Protein AF-A0A6A5W7H4-F1 (afdb_monomer)

InterPro domains:
  IPR000109 Proton-dependent oligopeptide transporter family [PF00854] (123-504)
  IPR036259 MFS transporter superfamily [G3DSA:1.20.1250.20] (33-537)
  IPR036259 MFS transporter superfamily [SSF103473] (47-534)

pLDDT: mean 78.9, std 21.98, range [23.23, 98.31]

Mean predicted aligned error: 12.77 Å

Nearest PDB structures (foldseek):
  8jzu-assembly1_A  TM=8.608E-01  e=5.566E-19  Homo sapiens
  8wx5-assembly1_A  TM=8.059E-01  e=8.163E-18  Homo sapiens
  8qsk-assembly1_C  TM=7.275E-01  e=1.217E-15  Homo sapiens
  8qsn-assembly1_A  TM=7.134E-01  e=2.979E-15  Homo sapiens
  8wx4-assembly1_A  TM=7.125E-01  e=1.010E-14  Homo sapiens

Radius of gyration: 32.75 Å; Cα contacts (8 Å, |Δi|>4): 826; chains: 1; bounding box: 126×79×105 Å

Secondary structure (DSSP, 8-state):
------------------------SSPPPPPHHHHTTPEEEPPPPPHHHHHHHHHHHHHHHHHHHHHTTHHHHHHSBTT-TTS--BB---HHHHHHHHHHHHHHHHHHHHHHHHHIIIII-HHHHHHHHHHHHHHHHHHHHHHTSTTT--HHHHHHHHHHHHHHHHHHHHHHHHHHHHHHHHT----S--EEE-TTS-EEEE-HHHHHHHHHHHHHHHHHHHHTHHHHHHHHHHHH-HHHHHHHHHHHHHHHHHHHHHGGGTS--PPPPPPHHHHHHHHHHHHHHTTT-GGGGSHHHHHHHH----SS-HHHHHHHHHHHHHGGGGGGHHHHHHHHHGGGTHHHHHHHTEE-TTS-GGGTTHHHHHHHHHHHHHIIIIIHHHHHHTT----HHHHHHHHHHHHHHHHHHHHHHHHHHHHSTTTTTSTT--TTS--PPEEEEGGGGHHHHHHHHHHIIIIIHHHHHHHHHTS-GGGHHHHHHHHHHHHHHHHHHHHHHGGG-STTTHHHHHHHHHHHHHHHHHHHHHHHTTGGG------HHHHHHHHHHHHHHHS-----------------------------------------------

Organism: NCBI:txid1392246

Foldseek 3Di:
DDDDDDDDDDDDDDDDDDDDPDPDPDDDFDDPVRQPPFAADADDDDPLLVLLLLLLLLLLLLVLLQLLCQQQQCACPCPDPQAAYFQNNHQLVSLLVSLVLLLLLLQLLLVLLCCQQPPQNLLRSLLVLLVLLLVLLVLQLVCQDPVNSDNVSNVVSNVSSSNSNSNSNSNNVNRSLVQSLLQDPDPGWDWDQDPVRGTHIYDSVVNSVVSNVSSVVSSLVSSCSSQVLLLCCVPPRNNSSSVSSSVSSVSSSCSSVVCVVVGRGDHRDNALSVVLVVLQVQCVVVPVDSQCSAQVNCCVPPVDGDPDHNLSSVQSVQLVVLCPLLLLCLLVLLLLSCLSGLQLVLLSLEDAVSGRSSSLSSLLSVLLVVVVCCCVPPVVVVCVVVVNDCDLLNLQLVLLLLSLVLLVQVLVSLQVQLVADDQRQDQLDRPPNDNHHGHHHSCSSNSSSNSSSSSCSRRVVSSLVSSCLSHDPSCNSVSSSSSSVSSSSSSVVSSVCSVQSDTPNSSVVSVVSSVSSNVSSVVSCVPCVVVRVDPDRPPVVVCVVVVVVVVVVVDPPDDDDDDDDDDDDDDDDDDDDDDDDDDDDDDDDDDDDDDDDDDDDD

Solvent-accessible surface area (backbone atoms only — not comparable to full-atom values): 32611 Å² total; per-residue (Å²): 135,88,86,84,89,90,86,89,82,88,83,90,83,81,93,73,81,82,73,79,77,73,82,69,95,60,82,75,72,67,51,76,82,72,54,61,92,43,53,73,40,68,59,90,78,59,70,66,42,57,54,48,36,50,30,42,17,23,42,31,18,18,53,35,15,51,57,44,50,41,46,40,39,28,22,29,35,66,85,48,94,75,53,71,29,46,56,43,58,32,61,37,50,24,41,30,53,52,23,51,46,47,28,48,32,34,48,32,20,58,56,38,45,51,45,14,36,76,74,60,23,52,68,54,40,33,52,53,13,40,50,36,24,40,52,10,36,49,36,37,33,55,21,40,27,94,91,39,57,45,57,70,52,27,49,54,26,41,55,53,14,51,54,26,32,26,48,7,51,9,20,35,68,49,34,50,67,60,51,47,53,53,53,64,77,75,83,71,53,43,82,43,69,47,101,84,69,49,67,29,32,32,34,60,69,59,30,50,52,49,51,52,52,51,39,53,52,40,26,57,60,16,39,54,33,26,58,56,19,33,53,30,28,74,75,72,31,59,31,59,15,34,43,57,17,37,51,29,31,45,51,23,38,50,57,55,60,73,38,58,84,72,55,60,78,74,77,60,58,87,60,56,60,69,58,49,52,53,38,51,52,48,4,55,77,57,79,67,34,56,72,55,44,22,38,69,48,28,38,74,78,64,72,37,89,61,99,60,58,55,65,60,42,54,48,49,49,43,26,57,57,38,44,57,71,52,64,66,43,28,57,51,33,34,57,56,52,34,51,73,28,61,50,28,54,58,27,58,36,22,41,46,91,90,48,56,39,57,37,55,54,55,45,23,59,55,35,39,67,55,47,51,57,44,42,63,70,46,50,49,54,53,35,50,77,67,73,48,81,84,42,63,65,60,34,27,34,52,9,32,45,28,39,15,51,16,28,43,47,49,19,51,52,45,49,50,44,39,72,30,50,84,27,29,64,35,53,47,67,30,93,84,84,48,59,44,48,12,83,41,63,41,70,75,53,54,62,33,30,42,26,39,24,50,10,42,60,31,19,55,55,35,51,50,52,52,34,55,70,56,22,50,86,82,37,44,69,52,52,51,46,53,54,29,46,38,47,19,51,4,25,49,54,39,35,70,47,25,90,55,49,42,84,73,37,45,40,59,49,24,47,51,48,16,50,49,29,43,50,49,25,53,52,47,43,73,73,42,58,68,57,74,74,61,85,62,70,79,55,66,74,73,46,46,63,53,52,50,52,50,51,62,74,66,51,76,94,72,86,88,76,80,90,74,88,90,80,90,82,83,89,80,86,88,88,89,84,87,83,85,89,80,89,80,86,86,80,86,82,82,86,84,83,89,81,88,86,82,94,84,89,132

Structure (mmCIF, N/CA/C/O backbone):
data_AF-A0A6A5W7H4-F1
#
_entry.id   AF-A0A6A5W7H4-F1
#
loop_
_atom_site.group_PDB
_atom_site.id
_atom_site.type_symbol
_atom_site.label_atom_id
_atom_site.label_alt_id
_atom_site.label_comp_id
_atom_site.label_asym_id
_atom_site.label_entity_id
_atom_site.label_seq_id
_atom_site.pdbx_PDB_ins_code
_atom_site.Cartn_x
_atom_site.Cartn_y
_atom_site.Cartn_z
_atom_site.occupancy
_atom_site.B_iso_or_equiv
_atom_site.auth_seq_id
_atom_site.auth_comp_id
_atom_site.auth_asym_id
_atom_site.auth_atom_id
_atom_site.pdbx_PDB_model_num
ATOM 1 N N . MET A 1 1 ? -88.338 -2.364 6.340 1.00 30.53 1 MET A N 1
ATOM 2 C CA . MET A 1 1 ? -89.318 -3.368 6.800 1.00 30.53 1 MET A CA 1
ATOM 3 C C . MET A 1 1 ? -88.877 -3.786 8.193 1.00 30.53 1 MET A C 1
ATOM 5 O O . MET A 1 1 ? -87.716 -4.135 8.331 1.00 30.53 1 MET A O 1
ATOM 9 N N . ALA A 1 2 ? -89.784 -3.672 9.164 1.00 28.08 2 ALA A N 1
ATOM 10 C CA . ALA A 1 2 ? -89.660 -4.022 10.585 1.00 28.08 2 ALA A CA 1
ATOM 11 C C . ALA A 1 2 ? -88.787 -3.120 11.492 1.00 28.08 2 ALA A C 1
ATOM 13 O O . ALA A 1 2 ? -87.562 -3.128 11.476 1.00 28.08 2 ALA A O 1
ATOM 14 N N . THR A 1 3 ? -89.536 -2.347 12.274 1.00 23.23 3 THR A N 1
ATOM 15 C CA . THR A 1 3 ? -89.284 -1.565 13.491 1.00 23.23 3 THR A CA 1
ATOM 16 C C . THR A 1 3 ? -89.045 -2.423 14.747 1.00 23.23 3 THR A C 1
ATOM 18 O O . THR A 1 3 ? -89.272 -3.630 14.704 1.00 23.23 3 THR A O 1
ATOM 21 N N . VAL A 1 4 ? -88.773 -1.717 15.865 1.00 27.94 4 VAL A N 1
ATOM 22 C CA . VAL A 1 4 ? -89.028 -2.020 17.304 1.00 27.94 4 VAL A CA 1
ATOM 23 C C . VAL A 1 4 ? -87.719 -2.181 18.103 1.00 27.94 4 VAL A C 1
ATOM 25 O O . VAL A 1 4 ? -86.987 -3.140 17.896 1.00 27.94 4 VAL A O 1
ATOM 28 N N . HIS A 1 5 ? -87.225 -1.118 18.760 1.00 24.22 5 HIS A N 1
ATOM 29 C CA . HIS A 1 5 ? -87.525 -0.637 20.133 1.00 24.22 5 HIS A CA 1
ATOM 30 C C . HIS A 1 5 ? -87.221 -1.661 21.239 1.00 24.22 5 HIS A C 1
ATOM 32 O O . HIS A 1 5 ? -87.917 -2.659 21.342 1.00 24.22 5 HIS A O 1
ATOM 38 N N . ASP A 1 6 ? -86.227 -1.369 22.086 1.00 27.30 6 ASP A N 1
ATOM 39 C CA . ASP A 1 6 ? -86.472 -1.185 23.523 1.00 27.30 6 ASP A CA 1
ATOM 40 C C . ASP A 1 6 ? -85.278 -0.539 24.239 1.00 27.30 6 ASP A C 1
ATOM 42 O O . ASP A 1 6 ? -84.127 -0.596 23.803 1.00 27.30 6 ASP A O 1
ATOM 46 N N . GLU A 1 7 ? -85.624 0.160 25.310 1.00 24.39 7 GLU A N 1
ATOM 47 C CA . GLU A 1 7 ? -84.898 1.230 25.976 1.00 24.39 7 GLU A CA 1
ATOM 48 C C . GLU A 1 7 ? -84.670 0.854 27.462 1.00 24.39 7 GLU A C 1
ATOM 50 O O . GLU A 1 7 ? -85.431 0.077 28.034 1.00 24.39 7 GLU A O 1
ATOM 55 N N . TYR A 1 8 ? -83.669 1.496 28.080 1.00 24.88 8 TYR A N 1
ATOM 56 C CA . TYR A 1 8 ? -83.492 1.792 29.519 1.00 24.88 8 TYR A CA 1
ATOM 57 C C . TYR A 1 8 ? -82.571 0.988 30.469 1.00 24.88 8 TYR A C 1
ATOM 59 O O . TYR A 1 8 ? -82.620 -0.230 30.595 1.00 24.88 8 TYR A O 1
ATOM 67 N N . SER A 1 9 ? -81.865 1.819 31.271 1.00 25.47 9 SER A N 1
ATOM 68 C CA . SER A 1 9 ? -81.121 1.617 32.537 1.00 25.47 9 SER A CA 1
ATOM 69 C C . SER A 1 9 ? -79.620 1.307 32.390 1.00 25.47 9 SER A C 1
ATOM 71 O O . SER A 1 9 ? -79.247 0.163 32.185 1.00 25.47 9 SER A O 1
ATOM 73 N N . GLY A 1 10 ? -78.700 2.289 32.391 1.00 23.64 10 GLY A N 1
ATOM 74 C CA . GLY A 1 10 ? -78.236 3.084 33.555 1.00 23.64 10 GLY A CA 1
ATOM 75 C C . GLY A 1 10 ? -76.982 2.403 34.154 1.00 23.64 10 GLY A C 1
ATOM 76 O O . GLY A 1 10 ? -77.036 1.213 34.404 1.00 23.64 10 GLY A O 1
ATOM 77 N N . SER A 1 11 ? -75.811 2.999 34.395 1.00 23.33 11 SER A N 1
ATOM 78 C CA . SER A 1 11 ? -75.401 4.383 34.627 1.00 23.33 11 SER A CA 1
ATOM 79 C C . SER A 1 11 ? -73.860 4.503 34.542 1.00 23.33 11 SER A C 1
ATOM 81 O O . SER A 1 11 ? -73.134 3.573 34.877 1.00 23.33 11 SER A O 1
ATOM 83 N N . GLY A 1 12 ? -73.381 5.690 34.147 1.00 24.16 12 GLY A N 1
ATOM 84 C CA . GLY A 1 12 ? -72.073 6.240 34.528 1.00 24.16 12 GLY A CA 1
ATOM 85 C C . GLY A 1 12 ? -70.851 5.863 33.681 1.00 24.16 12 GLY A C 1
ATOM 86 O O . GLY A 1 12 ? -70.244 4.819 33.884 1.00 24.16 12 GLY A O 1
ATOM 87 N N . THR A 1 13 ? -70.330 6.812 32.894 1.00 24.94 13 THR A N 1
ATOM 88 C CA . THR A 1 13 ? -69.205 7.697 33.303 1.00 24.94 13 THR A CA 1
ATOM 89 C C . THR A 1 13 ? -68.475 8.242 32.057 1.00 24.94 13 THR A C 1
ATOM 91 O O . THR A 1 13 ? -67.946 7.487 31.253 1.00 24.94 13 THR A O 1
ATOM 94 N N . SER A 1 14 ? -68.498 9.573 31.906 1.00 24.55 14 SER A N 1
ATOM 95 C CA . SER A 1 14 ? -67.648 10.447 31.067 1.00 24.55 14 SER A CA 1
ATOM 96 C C . SER A 1 14 ? -67.183 9.956 29.683 1.00 24.55 14 SER A C 1
ATOM 98 O O . SER A 1 14 ? -66.165 9.281 29.546 1.00 24.55 14 SER A O 1
ATOM 100 N N . ILE A 1 15 ? -67.831 10.466 28.631 1.00 24.84 15 ILE A N 1
ATOM 101 C CA . ILE A 1 15 ? -67.266 10.512 27.276 1.00 24.84 15 ILE A CA 1
ATOM 102 C C . ILE A 1 15 ? -66.174 11.593 27.254 1.00 24.84 15 ILE A C 1
ATOM 104 O O . ILE A 1 15 ? -66.475 12.784 27.160 1.00 24.84 15 ILE A O 1
ATOM 108 N N . SER A 1 16 ? -64.904 11.195 27.335 1.00 25.72 16 SER A N 1
ATOM 109 C CA . SER A 1 16 ? -63.792 11.996 26.820 1.00 25.72 16 SER A CA 1
ATOM 110 C C . SER A 1 16 ? -63.501 11.553 25.384 1.00 25.72 16 SER A C 1
ATOM 112 O O . SER A 1 16 ? -63.389 10.370 25.075 1.00 25.72 16 SER A O 1
ATOM 114 N N . ARG A 1 17 ? -63.464 12.537 24.480 1.00 24.36 17 ARG A N 1
ATOM 115 C CA . ARG A 1 17 ? -63.167 12.393 23.050 1.00 24.36 17 ARG A CA 1
ATOM 116 C C . ARG A 1 17 ? -61.943 11.501 22.823 1.00 24.36 17 ARG A C 1
ATOM 118 O O . ARG A 1 17 ? -60.847 11.865 23.235 1.00 24.36 17 ARG A O 1
ATOM 125 N N . SER A 1 18 ? -62.110 10.424 22.060 1.00 24.28 18 SER A N 1
ATOM 126 C CA . SER A 1 18 ? -61.002 9.780 21.360 1.00 24.28 18 SER A CA 1
ATOM 127 C C . SER A 1 18 ? -60.487 10.751 20.295 1.00 24.28 18 SER A C 1
ATOM 129 O O . SER A 1 18 ? -61.060 10.872 19.210 1.00 24.28 18 SER A O 1
ATOM 131 N N . THR A 1 19 ? -59.437 11.500 20.618 1.00 26.19 19 THR A N 1
ATOM 132 C CA . THR A 1 19 ? -58.577 12.106 19.603 1.00 26.19 19 THR A CA 1
ATOM 133 C C . THR A 1 19 ? -58.004 10.978 18.766 1.00 26.19 19 THR A C 1
ATOM 135 O O . THR A 1 19 ? -57.270 10.137 19.276 1.00 26.19 19 THR A O 1
ATOM 138 N N . SER A 1 20 ? -58.383 10.952 17.493 1.00 26.56 20 SER A N 1
ATOM 139 C CA . SER A 1 20 ? -57.765 10.137 16.461 1.00 26.56 20 SER A CA 1
ATOM 140 C C . SER A 1 20 ? -56.256 10.375 16.507 1.00 26.56 20 SER A C 1
ATOM 142 O O . SER A 1 20 ? -55.789 11.458 16.150 1.00 26.56 20 SER A O 1
ATOM 144 N N . GLU A 1 21 ? -55.501 9.396 17.002 1.00 28.61 21 GLU A N 1
ATOM 145 C CA . GLU A 1 21 ? -54.049 9.411 16.903 1.00 28.61 21 GLU A CA 1
ATOM 146 C C . GLU A 1 21 ? -53.687 9.388 15.419 1.00 28.61 21 GLU A C 1
ATOM 148 O O . GLU A 1 21 ? -53.981 8.447 14.681 1.00 28.61 21 GLU A O 1
ATOM 153 N N . VAL A 1 22 ? -53.084 10.486 14.972 1.00 31.12 22 VAL A N 1
ATOM 154 C CA . VAL A 1 22 ? -52.352 10.554 13.711 1.00 31.12 22 VAL A CA 1
ATOM 155 C C . VAL A 1 22 ? -51.290 9.451 13.765 1.00 31.12 22 VAL A C 1
ATOM 157 O O . VAL A 1 22 ? -50.538 9.421 14.743 1.00 31.12 22 VAL A O 1
ATOM 160 N N . PRO A 1 23 ? -51.197 8.540 12.777 1.00 31.72 23 PRO A N 1
ATOM 161 C CA . PRO A 1 23 ? -50.183 7.499 12.808 1.00 31.72 23 PRO A CA 1
ATOM 162 C C . PRO A 1 23 ? -48.811 8.173 12.800 1.00 31.72 23 PRO A C 1
ATOM 164 O O . PRO A 1 23 ? -48.447 8.866 11.849 1.00 31.72 23 PRO A O 1
ATOM 167 N N . SER A 1 24 ? -48.067 8.022 13.895 1.00 31.72 24 SER A N 1
ATOM 168 C CA . SER A 1 24 ? -46.696 8.500 13.974 1.00 31.72 24 SER A CA 1
ATOM 169 C C . SER A 1 24 ? -45.860 7.706 12.974 1.00 31.72 24 SER A C 1
ATOM 171 O O . SER A 1 24 ? -45.675 6.501 13.137 1.00 31.72 24 SER A O 1
ATOM 173 N N . ASP A 1 25 ? -45.318 8.389 11.972 1.00 37.81 25 ASP A N 1
ATOM 174 C CA . ASP A 1 25 ? -44.469 7.845 10.899 1.00 37.81 25 ASP A CA 1
ATOM 175 C C . ASP A 1 25 ? -43.074 7.379 11.391 1.00 37.81 25 ASP A C 1
ATOM 177 O O . ASP A 1 25 ? -42.107 7.280 10.640 1.00 37.81 25 ASP A O 1
ATOM 181 N N . ASN A 1 26 ? -42.952 7.103 12.692 1.00 40.12 26 ASN A N 1
ATOM 182 C CA . ASN A 1 26 ? -41.777 6.546 13.341 1.00 40.12 26 ASN A CA 1
ATOM 183 C C . ASN A 1 26 ? -42.168 5.204 13.972 1.00 40.12 26 ASN A C 1
ATOM 185 O O . ASN A 1 26 ? -42.855 5.201 14.995 1.00 40.12 26 ASN A O 1
ATOM 189 N N . PRO A 1 27 ? -41.720 4.064 13.415 1.00 54.09 27 PRO A N 1
ATOM 190 C CA . PRO A 1 27 ? -41.894 2.771 14.059 1.00 54.09 27 PRO A CA 1
ATOM 191 C C . PRO A 1 27 ? -41.269 2.816 15.457 1.00 54.09 27 PRO A C 1
ATOM 193 O O . PRO A 1 27 ? -40.098 3.189 15.603 1.00 54.09 27 PRO A O 1
ATOM 196 N N . GLN A 1 28 ? -42.039 2.452 16.486 1.00 54.16 28 GLN A N 1
ATOM 197 C CA . GLN A 1 28 ? -41.467 2.217 17.808 1.00 54.16 28 GLN A CA 1
ATOM 198 C C . GLN A 1 28 ? -40.370 1.145 17.697 1.00 54.16 28 GLN A C 1
ATOM 200 O O . GLN A 1 28 ? -40.512 0.204 16.908 1.00 54.16 28 GLN A O 1
ATOM 205 N N . PRO A 1 29 ? -39.244 1.302 18.419 1.00 57.81 29 PRO A N 1
ATOM 206 C CA . PRO A 1 29 ? -38.207 0.284 18.428 1.00 57.81 29 PRO A CA 1
ATOM 207 C C . PRO A 1 29 ? -38.819 -1.034 18.924 1.00 57.81 29 PRO A C 1
ATOM 209 O O . PRO A 1 29 ? -39.548 -1.012 19.917 1.00 57.81 29 PRO A O 1
ATOM 212 N N . PRO A 1 30 ? -38.556 -2.157 18.239 1.00 62.81 30 PRO A N 1
ATOM 213 C CA . PRO A 1 30 ? -39.139 -3.436 18.607 1.00 62.81 30 PRO A CA 1
ATOM 214 C C . PRO A 1 30 ? -38.700 -3.833 20.016 1.00 62.81 30 PRO A C 1
ATOM 216 O O . PRO A 1 30 ? -37.547 -3.629 20.408 1.00 62.81 30 PRO A O 1
ATOM 219 N N . THR A 1 31 ? -39.636 -4.384 20.778 1.00 68.69 31 THR A N 1
ATOM 220 C CA . THR A 1 31 ? -39.426 -4.819 22.160 1.00 68.69 31 THR A CA 1
ATOM 221 C C . THR A 1 31 ? -38.388 -5.949 22.181 1.00 68.69 31 THR A C 1
ATOM 223 O O . THR A 1 31 ? -38.314 -6.731 21.235 1.00 68.69 31 THR A O 1
ATOM 226 N N . ALA A 1 32 ? -37.576 -6.079 23.239 1.00 61.25 32 ALA A N 1
ATOM 227 C CA . ALA A 1 32 ? -36.524 -7.111 23.309 1.00 61.25 32 ALA A CA 1
ATOM 228 C C . ALA A 1 32 ? -37.062 -8.541 23.068 1.00 61.25 32 ALA A C 1
ATOM 230 O O . ALA A 1 32 ? -36.393 -9.348 22.429 1.00 61.25 32 ALA A O 1
ATOM 231 N N . SER A 1 33 ? -38.306 -8.801 23.482 1.00 57.88 33 SER A N 1
ATOM 232 C CA . SER A 1 33 ? -39.052 -10.042 23.237 1.00 57.88 33 SER A CA 1
ATOM 233 C C . SER A 1 33 ? -39.497 -10.247 21.781 1.00 57.88 33 SER A C 1
ATOM 235 O O . SER A 1 33 ? -39.690 -11.379 21.356 1.00 57.88 33 SER A O 1
ATOM 237 N N . GLU A 1 34 ? -39.660 -9.180 20.994 1.00 60.78 34 GLU A N 1
ATOM 238 C CA . GLU A 1 34 ? -40.040 -9.246 19.574 1.00 60.78 34 GLU A CA 1
ATOM 239 C C . GLU A 1 34 ? -38.835 -9.479 18.655 1.00 60.78 34 GLU A C 1
ATOM 241 O O . GLU A 1 34 ? -39.002 -9.877 17.506 1.00 60.78 34 GLU A O 1
ATOM 246 N N . VAL A 1 35 ? -37.625 -9.206 19.150 1.00 62.84 35 VAL A N 1
ATOM 247 C CA . VAL A 1 35 ? -36.350 -9.352 18.429 1.00 62.84 35 VAL A CA 1
ATOM 248 C C . VAL A 1 35 ? -35.715 -10.727 18.671 1.00 62.84 35 VAL A C 1
ATOM 250 O O . VAL A 1 35 ? -34.881 -11.179 17.882 1.00 62.84 35 VAL A O 1
ATOM 253 N N . GLU A 1 36 ? -36.106 -11.404 19.749 1.00 63.88 36 GLU A N 1
ATOM 254 C CA . GLU A 1 36 ? -35.541 -12.680 20.170 1.00 63.88 36 GLU A CA 1
ATOM 255 C C . GLU A 1 36 ? -35.864 -13.802 19.164 1.00 63.88 36 GLU A C 1
ATOM 257 O O . GLU A 1 36 ? -37.006 -14.010 18.763 1.00 63.88 36 GLU A O 1
ATOM 262 N N . GLY A 1 37 ? -34.828 -14.505 18.694 1.00 68.38 37 GLY A N 1
ATOM 263 C CA . GLY A 1 37 ? -34.958 -15.592 17.714 1.00 68.38 37 GLY A CA 1
ATOM 264 C C . GLY A 1 37 ? -35.144 -15.164 16.250 1.00 68.38 37 GLY A C 1
ATOM 265 O O . GLY A 1 37 ? -35.096 -16.023 15.368 1.00 68.38 37 GLY A O 1
ATOM 266 N N . LEU A 1 38 ? -35.301 -13.868 15.951 1.00 78.75 38 LEU A N 1
ATOM 267 C CA . LEU A 1 38 ? -35.410 -13.396 14.568 1.00 78.75 38 LEU A CA 1
ATOM 268 C C . LEU A 1 38 ? -34.052 -13.375 13.859 1.00 78.75 38 LEU A C 1
ATOM 270 O O . LEU A 1 38 ? -33.022 -12.976 14.413 1.00 78.75 38 LEU A O 1
ATOM 274 N N . ARG A 1 39 ? -34.054 -13.759 12.577 1.00 80.81 39 ARG A N 1
ATOM 275 C CA . ARG A 1 39 ? -32.857 -13.707 11.737 1.00 80.81 39 ARG A CA 1
ATOM 276 C C . ARG A 1 39 ? -32.408 -12.258 11.554 1.00 80.81 39 ARG A C 1
ATOM 278 O O . ARG A 1 39 ? -33.192 -11.389 11.168 1.00 80.81 39 ARG A O 1
ATOM 285 N N . ARG A 1 40 ? -31.116 -12.019 11.779 1.00 81.69 40 ARG A N 1
ATOM 286 C CA . ARG A 1 40 ? -30.483 -10.717 11.557 1.00 81.69 40 ARG A CA 1
ATOM 287 C C . ARG A 1 40 ? -30.122 -10.532 10.087 1.00 81.69 40 ARG A C 1
ATOM 289 O O . ARG A 1 40 ? -29.553 -11.432 9.468 1.00 81.69 40 ARG A O 1
ATOM 296 N N . VAL A 1 41 ? -30.449 -9.372 9.527 1.00 83.12 41 VAL A N 1
ATOM 297 C CA . VAL A 1 41 ? -30.194 -9.042 8.118 1.00 83.12 41 VAL A CA 1
ATOM 298 C C . VAL A 1 41 ? -29.560 -7.662 7.962 1.00 83.12 41 VAL A C 1
ATOM 300 O O . VAL A 1 41 ? -29.681 -6.798 8.831 1.00 83.12 41 VAL A O 1
ATOM 303 N N . VAL A 1 42 ? -28.882 -7.467 6.831 1.00 81.69 42 VAL A N 1
ATOM 304 C CA . VAL A 1 42 ? -28.325 -6.172 6.414 1.00 81.69 42 VAL A CA 1
ATOM 305 C C . VAL A 1 42 ? -29.468 -5.205 6.087 1.00 81.69 42 VAL A C 1
ATOM 307 O O . VAL A 1 42 ? -30.439 -5.590 5.426 1.00 81.69 42 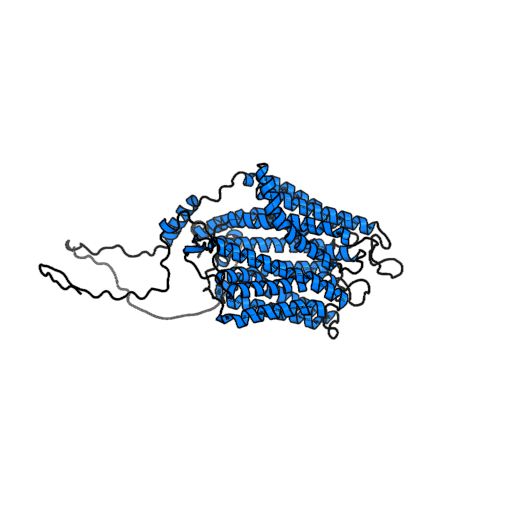VAL A O 1
ATOM 310 N N . ASP A 1 43 ? -29.359 -3.957 6.545 1.00 82.19 43 ASP A N 1
ATOM 311 C CA . ASP A 1 43 ? -30.343 -2.912 6.246 1.00 82.19 43 ASP A CA 1
ATOM 312 C C . ASP A 1 43 ? -30.172 -2.332 4.826 1.00 82.19 43 ASP A C 1
ATOM 314 O O . ASP A 1 43 ? -29.219 -2.613 4.096 1.00 82.19 43 ASP A O 1
ATOM 318 N N . HIS A 1 44 ? -31.127 -1.511 4.400 1.00 84.06 44 HIS A N 1
ATOM 319 C CA . HIS A 1 44 ? -31.043 -0.763 3.161 1.00 84.06 44 HIS A CA 1
ATOM 320 C C . HIS A 1 44 ? -29.923 0.285 3.215 1.00 84.06 44 HIS A C 1
ATOM 322 O O . HIS A 1 44 ? -29.834 1.093 4.135 1.00 84.06 44 HIS A O 1
ATOM 328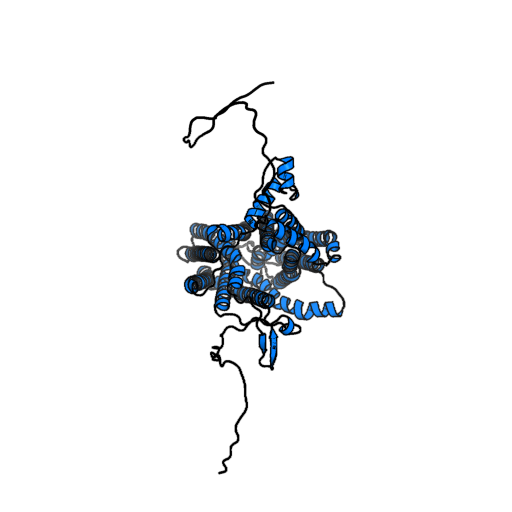 N N . ILE A 1 45 ? -29.096 0.305 2.173 1.00 86.38 45 ILE A N 1
ATOM 329 C CA . ILE A 1 45 ? -27.950 1.207 2.079 1.00 86.38 45 ILE A CA 1
ATOM 330 C C . ILE A 1 45 ? -28.380 2.518 1.418 1.00 86.38 45 ILE A C 1
ATOM 332 O O . ILE A 1 45 ? -28.843 2.495 0.272 1.00 86.38 45 ILE A O 1
ATOM 336 N N . PRO A 1 46 ? -28.197 3.672 2.085 1.00 88.62 46 PRO A N 1
ATOM 337 C CA . PRO A 1 46 ? -28.616 4.952 1.537 1.00 88.62 46 PRO A CA 1
ATOM 338 C C . PRO A 1 46 ? -27.769 5.335 0.316 1.00 88.62 46 PRO A C 1
ATOM 340 O O . PRO A 1 46 ? -26.571 5.062 0.251 1.00 88.62 46 PRO A O 1
ATOM 343 N N . ARG A 1 47 ? -28.371 6.050 -0.644 1.00 88.69 47 ARG A N 1
ATOM 344 C CA . ARG A 1 47 ? -27.710 6.450 -1.907 1.00 88.69 47 ARG A CA 1
ATOM 345 C C . ARG A 1 47 ? -26.397 7.212 -1.703 1.00 88.69 47 ARG A C 1
ATOM 347 O O . ARG A 1 47 ? -25.455 7.009 -2.459 1.00 88.69 47 ARG A O 1
ATOM 354 N N . ARG A 1 48 ? -26.310 8.047 -0.662 1.00 90.62 48 ARG A N 1
ATOM 355 C CA . ARG A 1 48 ? -25.082 8.785 -0.316 1.00 90.62 48 ARG A CA 1
ATOM 356 C C . ARG A 1 48 ? -23.885 7.862 -0.070 1.00 90.62 48 ARG A C 1
ATOM 358 O O . ARG A 1 48 ? -22.773 8.224 -0.427 1.00 90.62 48 ARG A O 1
ATOM 365 N N . LEU A 1 49 ? -24.109 6.660 0.462 1.00 91.62 49 LEU A N 1
ATOM 366 C CA . LEU A 1 49 ? -23.044 5.696 0.728 1.00 91.62 49 LEU A CA 1
ATOM 367 C C . LEU A 1 49 ? -22.467 5.119 -0.566 1.00 91.62 49 LEU A C 1
ATOM 369 O O . LEU A 1 49 ? -21.255 4.981 -0.682 1.00 91.62 49 LEU A O 1
ATOM 373 N N . TRP A 1 50 ? -23.319 4.860 -1.562 1.00 92.31 50 TRP A N 1
ATOM 374 C CA . TRP A 1 50 ? -22.872 4.451 -2.894 1.00 92.31 50 TRP A CA 1
ATOM 375 C C . TRP A 1 50 ? -21.996 5.515 -3.555 1.00 92.31 50 TRP A C 1
ATOM 377 O O . TRP A 1 50 ? -20.977 5.176 -4.144 1.00 92.31 50 TRP A O 1
ATOM 387 N N . ILE A 1 51 ? -22.340 6.798 -3.402 1.00 92.94 51 ILE A N 1
ATOM 388 C CA . ILE A 1 51 ? -21.509 7.899 -3.913 1.00 92.94 51 ILE A CA 1
ATOM 389 C C . ILE A 1 51 ? -20.142 7.908 -3.215 1.00 92.94 51 ILE A C 1
ATOM 391 O O . ILE A 1 51 ? -19.119 7.999 -3.886 1.00 92.94 51 ILE A O 1
ATOM 395 N N . VAL A 1 52 ? -20.102 7.744 -1.887 1.00 93.75 52 VAL A N 1
ATOM 396 C CA . VAL A 1 52 ? -18.835 7.652 -1.141 1.00 93.75 52 VAL A CA 1
ATOM 397 C C . VAL A 1 52 ? -18.021 6.421 -1.557 1.00 93.75 52 VAL A C 1
ATOM 399 O O . VAL A 1 52 ? -16.810 6.516 -1.728 1.00 93.75 52 VAL A O 1
ATOM 402 N N . ALA A 1 53 ? -18.659 5.281 -1.814 1.00 93.56 53 ALA A N 1
ATOM 403 C CA . ALA A 1 53 ? -17.960 4.108 -2.327 1.00 93.56 53 ALA A CA 1
ATOM 404 C C . ALA A 1 53 ? -17.352 4.351 -3.724 1.00 93.56 53 ALA A C 1
ATOM 406 O O . ALA A 1 53 ? -16.212 3.963 -3.972 1.00 93.56 53 ALA A O 1
ATOM 407 N N . VAL A 1 54 ? -18.060 5.061 -4.610 1.00 95.12 54 VAL A N 1
ATOM 408 C CA . VAL A 1 54 ? -17.550 5.477 -5.932 1.00 95.12 54 VAL A CA 1
ATOM 409 C C . VAL A 1 54 ? -16.392 6.475 -5.810 1.00 95.12 54 VAL A C 1
ATOM 411 O O . VAL A 1 54 ? -15.442 6.408 -6.583 1.00 95.12 54 VAL A O 1
ATOM 414 N N . ILE A 1 55 ? -16.406 7.362 -4.814 1.00 95.88 55 ILE A N 1
ATOM 415 C CA . ILE A 1 55 ? -15.244 8.213 -4.507 1.00 95.88 55 ILE A CA 1
ATOM 416 C C . ILE A 1 55 ? -14.024 7.341 -4.155 1.00 95.88 55 ILE A C 1
ATOM 418 O O . ILE A 1 55 ? -12.928 7.591 -4.654 1.00 95.88 55 ILE A O 1
ATOM 422 N N . GLY A 1 56 ? -14.223 6.278 -3.366 1.00 94.12 56 GLY A N 1
ATOM 423 C CA . GLY A 1 56 ? -13.184 5.288 -3.061 1.00 94.12 56 GLY A CA 1
ATOM 424 C C . GLY A 1 56 ? -12.664 4.542 -4.293 1.00 94.12 56 GLY A C 1
ATOM 425 O O . GLY A 1 56 ? -11.460 4.333 -4.410 1.00 94.12 56 GLY A O 1
ATOM 426 N N . PHE A 1 57 ? -13.542 4.193 -5.242 1.00 95.81 57 PHE A N 1
ATOM 427 C CA . PHE A 1 57 ? -13.146 3.608 -6.530 1.00 95.81 57 PHE A CA 1
ATOM 428 C C . PHE A 1 57 ? -12.158 4.508 -7.274 1.00 95.81 57 PHE A C 1
ATOM 430 O O . PHE A 1 57 ? -11.074 4.066 -7.647 1.00 95.81 57 PHE A O 1
ATOM 437 N N . PHE A 1 58 ? -12.536 5.771 -7.483 1.00 97.69 58 PHE A N 1
ATOM 438 C CA . PHE A 1 58 ? -11.752 6.704 -8.285 1.00 97.69 58 PHE A CA 1
ATOM 439 C C . PHE A 1 58 ? -10.429 7.093 -7.617 1.00 97.69 58 PHE A C 1
ATOM 441 O O . PHE A 1 58 ? -9.427 7.249 -8.312 1.00 97.69 58 PHE A O 1
ATOM 448 N N . GLU A 1 59 ? -10.393 7.200 -6.286 1.00 96.12 59 GLU A N 1
ATOM 449 C CA . GLU A 1 59 ? -9.133 7.399 -5.562 1.00 96.12 59 GLU A CA 1
ATOM 450 C C . GLU A 1 59 ? -8.201 6.197 -5.720 1.00 96.12 59 GLU A C 1
ATOM 452 O O . GLU A 1 59 ? -7.033 6.375 -6.057 1.00 96.12 59 GLU A O 1
ATOM 457 N N . ARG A 1 60 ? -8.714 4.968 -5.573 1.00 94.69 60 ARG A N 1
ATOM 458 C CA . ARG A 1 60 ? -7.903 3.754 -5.752 1.00 94.69 60 ARG A CA 1
ATOM 459 C C . ARG A 1 60 ? -7.416 3.588 -7.181 1.00 94.69 60 ARG A C 1
ATOM 461 O O . ARG A 1 60 ? -6.262 3.213 -7.380 1.00 94.69 60 ARG A O 1
ATOM 468 N N . ALA A 1 61 ? -8.269 3.911 -8.150 1.00 96.50 61 ALA A N 1
ATOM 469 C CA . ALA A 1 61 ? -7.901 3.955 -9.555 1.00 96.50 61 ALA A CA 1
ATOM 470 C C . ALA A 1 61 ? -6.802 4.990 -9.820 1.00 96.50 61 ALA A C 1
ATOM 472 O O . ALA A 1 61 ? -5.873 4.713 -10.578 1.00 96.50 61 ALA A O 1
ATOM 473 N N . SER A 1 62 ? -6.869 6.152 -9.164 1.00 97.31 62 SER A N 1
ATOM 474 C CA . SER A 1 62 ? -5.824 7.167 -9.254 1.00 97.31 62 SER A CA 1
ATOM 475 C C . SER A 1 62 ? -4.506 6.699 -8.641 1.00 97.31 62 SER A C 1
ATOM 477 O O . SER A 1 62 ? -3.463 6.828 -9.274 1.00 97.31 62 SER A O 1
ATOM 479 N N . PHE A 1 63 ? -4.544 6.141 -7.427 1.00 95.75 63 PHE A N 1
ATOM 480 C CA . PHE A 1 63 ? -3.351 5.693 -6.711 1.00 95.75 63 PHE A CA 1
ATOM 481 C C . PHE A 1 63 ? -2.579 4.654 -7.507 1.00 95.75 63 PHE A C 1
ATOM 483 O O . PHE A 1 63 ? -1.461 4.928 -7.932 1.00 95.75 63 PHE A O 1
ATOM 490 N N . TRP A 1 64 ? -3.209 3.516 -7.796 1.00 93.62 64 TRP A N 1
ATOM 491 C CA . TRP A 1 64 ? -2.539 2.440 -8.518 1.00 93.62 64 TRP A CA 1
ATOM 492 C C . TRP A 1 64 ? -2.206 2.819 -9.960 1.00 93.62 64 TRP A C 1
ATOM 494 O O . TRP A 1 64 ? -1.171 2.407 -10.467 1.00 93.62 64 TRP A O 1
ATOM 504 N N . GLY A 1 65 ? -3.032 3.655 -10.596 1.00 94.88 65 GLY A N 1
ATOM 505 C CA . GLY A 1 65 ? -2.768 4.138 -11.947 1.00 94.88 65 GLY A CA 1
ATOM 506 C C . GLY A 1 65 ? -1.529 5.034 -12.040 1.00 94.88 65 GLY A C 1
ATOM 507 O O . GLY A 1 65 ? -0.787 4.933 -13.011 1.00 94.88 65 GLY A O 1
ATOM 508 N N . ILE A 1 66 ? -1.282 5.883 -11.035 1.00 94.81 66 ILE A N 1
ATOM 509 C CA . ILE A 1 66 ? -0.098 6.755 -10.995 1.00 94.81 66 ILE A CA 1
ATOM 510 C C . ILE A 1 66 ? 1.149 5.983 -10.587 1.00 94.81 66 ILE A C 1
ATOM 512 O O . ILE A 1 66 ? 2.204 6.197 -11.172 1.00 94.81 66 ILE A O 1
ATOM 516 N N . THR A 1 67 ? 1.047 5.121 -9.575 1.00 94.25 67 THR A N 1
ATOM 517 C CA . THR A 1 67 ? 2.220 4.436 -9.022 1.00 94.25 67 THR A CA 1
ATOM 518 C C . THR A 1 67 ? 2.746 3.323 -9.920 1.00 94.25 67 THR A C 1
ATOM 520 O O . THR A 1 67 ? 3.923 2.993 -9.831 1.00 94.25 67 THR A O 1
ATOM 523 N N . ALA A 1 68 ? 1.893 2.738 -10.764 1.00 94.00 68 ALA A N 1
ATOM 524 C CA . ALA A 1 68 ? 2.249 1.612 -11.622 1.00 94.00 68 ALA A CA 1
ATOM 525 C C . ALA A 1 68 ? 3.429 1.914 -12.579 1.00 94.00 68 ALA A C 1
ATOM 527 O O . ALA A 1 68 ? 4.430 1.203 -12.490 1.00 94.00 68 ALA A O 1
ATOM 528 N N . PRO A 1 69 ? 3.397 3.010 -13.367 1.00 94.12 69 PRO A N 1
ATOM 529 C CA . PRO A 1 69 ? 4.503 3.428 -14.242 1.00 94.12 69 PRO A CA 1
ATOM 530 C C . PRO A 1 69 ? 5.795 3.884 -13.546 1.00 94.12 69 PRO A C 1
ATOM 532 O O . PRO A 1 69 ? 6.795 4.159 -14.210 1.00 94.12 69 PRO A O 1
ATOM 535 N N . TRP A 1 70 ? 5.797 4.088 -12.221 1.00 94.31 70 TRP A N 1
ATOM 536 C CA . TRP A 1 70 ? 6.862 4.855 -11.559 1.00 94.31 70 TRP A CA 1
ATOM 537 C C . TRP A 1 70 ? 8.243 4.226 -11.671 1.00 94.31 70 TRP A C 1
ATOM 539 O O . TRP A 1 70 ? 9.218 4.959 -11.853 1.00 94.31 70 TRP A O 1
ATOM 549 N N . GLN A 1 71 ? 8.344 2.899 -11.548 1.00 93.31 71 GLN A N 1
ATOM 550 C CA . GLN A 1 71 ? 9.645 2.237 -11.622 1.00 93.31 71 GLN A CA 1
ATOM 551 C C . GLN A 1 71 ? 10.298 2.507 -12.983 1.00 93.31 71 GLN A C 1
ATOM 553 O O . GLN A 1 71 ? 11.435 2.970 -13.014 1.00 93.31 71 GLN A O 1
ATOM 558 N N . ASN A 1 72 ? 9.561 2.317 -14.079 1.00 92.56 72 ASN A N 1
ATOM 559 C CA . ASN A 1 72 ? 10.021 2.588 -15.442 1.00 92.56 72 ASN A CA 1
ATOM 560 C C . ASN A 1 72 ? 10.306 4.084 -15.668 1.00 92.56 72 ASN A C 1
ATOM 562 O O . ASN A 1 72 ? 11.400 4.445 -16.103 1.00 92.56 72 ASN A O 1
ATOM 566 N N . TYR A 1 73 ? 9.376 4.963 -15.263 1.00 93.19 73 TYR A N 1
ATOM 567 C CA . TYR A 1 73 ? 9.511 6.424 -15.369 1.00 93.19 73 TYR A CA 1
ATOM 568 C C . TYR A 1 73 ? 10.819 6.944 -14.753 1.00 93.19 73 TYR A C 1
ATOM 570 O O . TYR A 1 73 ? 11.472 7.829 -15.310 1.00 93.19 73 TYR A O 1
ATOM 578 N N . MET A 1 74 ? 11.202 6.399 -13.593 1.00 93.12 74 MET A N 1
ATOM 579 C CA . MET A 1 74 ? 12.424 6.780 -12.886 1.00 93.12 74 MET A CA 1
ATOM 580 C C . MET A 1 74 ? 13.672 6.068 -13.417 1.00 93.12 74 MET A C 1
ATOM 582 O O . MET A 1 74 ? 14.739 6.680 -13.477 1.00 93.12 74 MET A O 1
ATOM 586 N N . GLN A 1 75 ? 13.564 4.777 -13.737 1.00 91.12 75 GLN A N 1
ATOM 587 C CA . GLN A 1 75 ? 14.706 3.920 -14.047 1.00 91.12 75 GLN A CA 1
ATOM 588 C C . GLN A 1 75 ? 15.289 4.210 -15.431 1.00 91.12 75 GLN A C 1
ATOM 590 O O . GLN A 1 75 ? 16.509 4.342 -15.550 1.00 91.12 75 GLN A O 1
ATOM 595 N N . HIS A 1 76 ? 14.443 4.284 -16.460 1.00 88.31 76 HIS A N 1
ATOM 596 C CA . HIS A 1 76 ? 14.868 4.387 -17.857 1.00 88.31 76 HIS A CA 1
ATOM 597 C C . HIS A 1 76 ? 14.895 5.841 -18.333 1.00 88.31 76 HIS A C 1
ATOM 599 O O . HIS A 1 76 ? 14.172 6.696 -17.815 1.00 88.31 76 HIS A O 1
ATOM 605 N N . ALA A 1 77 ? 15.762 6.132 -19.303 1.00 84.56 77 ALA A N 1
ATOM 606 C CA . ALA A 1 77 ? 15.842 7.438 -19.954 1.00 84.56 77 ALA A CA 1
ATOM 607 C C . ALA A 1 77 ? 14.835 7.531 -21.111 1.00 84.56 77 ALA A C 1
ATOM 609 O O . ALA A 1 77 ? 14.415 6.512 -21.652 1.00 84.56 77 ALA A O 1
ATOM 610 N N . HIS A 1 78 ? 14.476 8.754 -21.506 1.00 76.56 78 HIS A N 1
ATOM 611 C CA . HIS A 1 78 ? 13.468 9.001 -22.543 1.00 76.56 78 HIS A CA 1
ATOM 612 C C . HIS A 1 78 ? 13.810 8.443 -23.939 1.00 76.56 78 HIS A C 1
ATOM 614 O O . HIS A 1 78 ? 12.906 8.153 -24.714 1.00 76.56 78 HIS A O 1
ATOM 620 N N . GLU A 1 79 ? 15.097 8.277 -24.258 1.00 64.38 79 GLU A N 1
ATOM 621 C CA . GLU A 1 79 ? 15.586 8.006 -25.622 1.00 64.38 79 GLU A CA 1
ATOM 622 C C . GLU A 1 79 ? 15.956 6.534 -25.895 1.00 64.38 79 GLU A C 1
ATOM 624 O O . GLU A 1 79 ? 16.497 6.225 -26.954 1.00 64.38 79 GLU A O 1
ATOM 629 N N . VAL A 1 80 ? 15.708 5.610 -24.959 1.00 61.00 80 VAL A N 1
ATOM 630 C CA . VAL A 1 80 ? 16.104 4.198 -25.122 1.00 61.00 80 VAL A CA 1
ATOM 631 C C . VAL A 1 80 ? 14.934 3.379 -25.677 1.00 61.00 80 VAL A C 1
ATOM 633 O O . VAL A 1 80 ? 13.958 3.133 -24.976 1.00 61.00 80 VAL A O 1
ATOM 636 N N . ASP A 1 81 ? 15.062 2.896 -26.918 1.00 57.09 81 ASP A N 1
ATOM 637 C CA . ASP A 1 81 ? 14.017 2.175 -27.677 1.00 57.09 81 ASP A CA 1
ATOM 638 C C . ASP A 1 81 ? 13.499 0.864 -27.034 1.00 57.09 81 ASP A C 1
ATOM 640 O O . ASP A 1 81 ? 12.518 0.285 -27.503 1.00 57.09 81 ASP A O 1
ATOM 644 N N . ALA A 1 82 ? 14.143 0.360 -25.976 1.00 59.69 82 ALA A N 1
ATOM 645 C CA . ALA A 1 82 ? 13.829 -0.944 -25.387 1.00 59.69 82 ALA A CA 1
ATOM 646 C C . ALA A 1 82 ? 12.705 -0.912 -24.330 1.00 59.69 82 ALA A C 1
ATOM 648 O O . ALA A 1 82 ? 11.969 -1.895 -24.205 1.00 59.69 82 ALA A O 1
ATOM 649 N N . ALA A 1 83 ? 12.553 0.183 -23.572 1.00 72.25 83 ALA A N 1
ATOM 650 C CA . ALA A 1 83 ? 11.557 0.287 -22.501 1.00 72.25 83 ALA A CA 1
ATOM 651 C C . ALA A 1 83 ? 11.138 1.749 -22.233 1.00 72.25 83 ALA A C 1
ATOM 653 O O . ALA A 1 83 ? 11.981 2.643 -22.325 1.00 72.25 83 ALA A O 1
ATOM 654 N N . PRO A 1 84 ? 9.859 2.017 -21.890 1.00 81.50 84 PRO A N 1
ATOM 655 C CA . PRO A 1 84 ? 9.402 3.376 -21.617 1.00 81.50 84 PRO A CA 1
ATOM 656 C C . PRO A 1 84 ? 10.157 3.992 -20.432 1.00 81.50 84 PRO A C 1
ATOM 658 O O . PRO A 1 84 ? 10.217 3.414 -19.351 1.00 81.50 84 PRO A O 1
ATOM 661 N N . GLY A 1 85 ? 10.702 5.194 -20.617 1.00 87.81 85 GLY A N 1
ATOM 662 C CA . GLY A 1 85 ? 11.467 5.900 -19.593 1.00 87.81 85 GLY A CA 1
ATOM 663 C C . GLY A 1 85 ? 11.361 7.414 -19.693 1.00 87.81 85 GLY A C 1
ATOM 664 O O . GLY A 1 85 ? 10.889 7.954 -20.697 1.00 87.81 85 GLY A O 1
ATOM 665 N N . VAL A 1 86 ? 11.804 8.103 -18.639 1.00 88.88 86 VAL A N 1
ATOM 666 C CA . VAL A 1 86 ? 11.964 9.563 -18.628 1.00 88.88 86 VAL A CA 1
ATOM 667 C C . VAL A 1 86 ? 13.260 9.952 -17.927 1.00 88.88 86 VAL A C 1
ATOM 669 O O . VAL A 1 86 ? 14.158 10.472 -18.576 1.00 88.88 86 VAL A O 1
ATOM 672 N N . LEU A 1 87 ? 13.380 9.691 -16.621 1.00 89.50 87 LEU A N 1
ATOM 673 C CA . LEU A 1 87 ? 14.391 10.345 -15.778 1.00 89.50 87 LEU A CA 1
ATOM 674 C C . LEU A 1 87 ? 15.798 9.735 -15.858 1.00 89.50 87 LEU A C 1
ATOM 676 O O . LEU A 1 87 ? 16.759 10.404 -15.480 1.00 89.50 87 LEU A O 1
ATOM 680 N N . GLY A 1 88 ? 15.932 8.475 -16.281 1.00 88.56 88 GLY A N 1
ATOM 681 C CA . GLY A 1 88 ? 17.233 7.813 -16.428 1.00 88.56 88 GLY A CA 1
ATOM 682 C C . GLY A 1 88 ? 18.065 7.727 -15.141 1.00 88.56 88 GLY A C 1
ATOM 683 O O . GLY A 1 88 ? 19.291 7.748 -15.203 1.00 88.56 88 GLY A O 1
ATOM 684 N N . LEU A 1 89 ? 17.433 7.645 -13.963 1.00 89.69 89 LEU A N 1
ATOM 685 C CA . LEU A 1 89 ? 18.134 7.627 -12.668 1.00 89.69 89 LEU A CA 1
ATOM 686 C C . LEU A 1 89 ? 18.796 6.274 -12.358 1.00 89.69 89 LEU A C 1
ATOM 688 O O . LEU A 1 89 ? 19.538 6.152 -11.378 1.00 89.69 89 LEU A O 1
ATOM 692 N N . GLY A 1 90 ? 18.498 5.251 -13.160 1.00 89.06 90 GLY A N 1
ATOM 693 C CA . GLY A 1 90 ? 18.908 3.875 -12.926 1.00 89.06 90 GLY A CA 1
ATOM 694 C C . GLY A 1 90 ? 18.064 3.171 -11.861 1.00 89.06 90 GLY A C 1
ATOM 695 O O . GLY A 1 90 ? 17.370 3.784 -11.044 1.00 89.06 90 GLY A O 1
ATOM 696 N N . GLN A 1 91 ? 18.141 1.841 -11.861 1.00 88.31 91 GLN A N 1
ATOM 697 C CA . GLN A 1 91 ? 17.287 0.976 -11.042 1.00 88.31 91 GLN A CA 1
ATOM 698 C C . GLN A 1 91 ? 17.422 1.257 -9.543 1.00 88.31 91 GLN A C 1
ATOM 700 O O . GLN A 1 91 ? 16.424 1.437 -8.849 1.00 88.31 91 GLN A O 1
ATOM 705 N N . ALA A 1 92 ? 18.654 1.332 -9.031 1.00 89.19 92 ALA A N 1
ATOM 706 C CA . ALA A 1 92 ? 18.881 1.500 -7.599 1.00 89.19 92 ALA A CA 1
ATOM 707 C C . ALA A 1 92 ? 18.300 2.823 -7.069 1.00 89.19 92 ALA A C 1
ATOM 709 O O . ALA A 1 92 ? 17.738 2.846 -5.974 1.00 89.19 92 ALA A O 1
ATOM 710 N N . MET A 1 93 ? 18.407 3.920 -7.830 1.00 90.81 93 MET A N 1
ATOM 711 C CA . MET A 1 93 ? 17.847 5.213 -7.426 1.00 90.81 93 MET A CA 1
ATOM 712 C C . MET A 1 93 ? 16.320 5.237 -7.558 1.00 90.81 93 MET A C 1
ATOM 714 O O . MET A 1 93 ? 15.654 5.717 -6.641 1.00 90.81 93 MET A O 1
ATOM 718 N N . ALA A 1 94 ? 15.763 4.665 -8.631 1.00 92.12 94 ALA A N 1
ATOM 719 C CA . ALA A 1 94 ? 14.317 4.498 -8.794 1.00 92.12 94 ALA A CA 1
ATOM 720 C C . ALA A 1 94 ? 13.706 3.755 -7.594 1.00 92.12 94 ALA A C 1
ATOM 722 O O . ALA A 1 94 ? 12.804 4.269 -6.929 1.00 92.12 94 ALA A O 1
ATOM 723 N N . THR A 1 95 ? 14.296 2.617 -7.216 1.00 91.94 95 THR A N 1
ATOM 724 C CA . THR A 1 95 ? 13.866 1.837 -6.049 1.00 91.94 95 THR A CA 1
ATOM 725 C C . THR A 1 95 ? 14.013 2.626 -4.741 1.00 91.94 95 THR A C 1
ATOM 727 O O . THR A 1 95 ? 13.141 2.553 -3.876 1.00 91.94 95 THR A O 1
ATOM 730 N N . ARG A 1 96 ? 15.079 3.427 -4.571 1.00 93.06 96 ARG A N 1
ATOM 731 C CA . ARG A 1 96 ? 15.247 4.290 -3.381 1.00 93.06 96 ARG A CA 1
ATOM 732 C C . ARG A 1 96 ? 14.128 5.309 -3.251 1.00 93.06 96 ARG A C 1
ATOM 734 O O . ARG A 1 96 ? 13.563 5.440 -2.168 1.00 93.06 96 ARG A O 1
ATOM 741 N N . ILE A 1 97 ? 13.825 6.025 -4.332 1.00 94.38 97 ILE A N 1
ATOM 742 C CA . ILE A 1 97 ? 12.780 7.052 -4.349 1.00 94.38 97 ILE A CA 1
ATOM 743 C C . ILE A 1 97 ? 11.411 6.407 -4.107 1.00 94.38 97 ILE A C 1
ATOM 745 O O . ILE A 1 97 ? 10.628 6.926 -3.310 1.00 94.38 97 ILE A O 1
ATOM 749 N N . TYR A 1 98 ? 11.162 5.237 -4.704 1.00 92.31 98 TYR A N 1
ATOM 750 C CA . TYR A 1 98 ? 9.955 4.448 -4.465 1.00 92.31 98 TYR A CA 1
ATOM 751 C C . TYR A 1 98 ? 9.768 4.116 -2.978 1.00 92.31 98 TYR A C 1
ATOM 753 O O . TYR A 1 98 ? 8.736 4.429 -2.380 1.00 92.31 98 TYR A O 1
ATOM 761 N N . CYS A 1 99 ? 10.792 3.538 -2.345 1.00 94.19 99 CYS A N 1
ATOM 762 C CA . CYS A 1 99 ? 10.749 3.214 -0.923 1.00 94.19 99 CYS A CA 1
ATOM 763 C C . CYS A 1 99 ? 10.593 4.473 -0.057 1.00 94.19 99 CYS A C 1
ATOM 765 O O . CYS A 1 99 ? 9.809 4.466 0.891 1.00 94.19 99 CYS A O 1
ATOM 767 N N . ALA A 1 100 ? 11.282 5.570 -0.393 1.00 95.44 100 ALA A N 1
ATOM 768 C CA . ALA A 1 100 ? 11.163 6.842 0.318 1.00 95.44 100 ALA A CA 1
ATOM 769 C C . ALA A 1 100 ? 9.730 7.398 0.282 1.00 95.44 100 ALA A C 1
ATOM 771 O O . ALA A 1 100 ? 9.214 7.839 1.314 1.00 95.44 100 ALA A O 1
ATOM 772 N N . PHE A 1 101 ? 9.060 7.314 -0.872 1.00 95.94 101 PHE A N 1
ATOM 773 C CA . PHE A 1 101 ? 7.648 7.669 -0.988 1.00 95.94 101 PHE A CA 1
ATOM 774 C C . PHE A 1 101 ? 6.774 6.810 -0.069 1.00 95.94 101 PHE A C 1
ATOM 776 O O . PHE A 1 101 ? 5.949 7.360 0.656 1.00 95.94 101 PHE A O 1
ATOM 783 N N . TYR A 1 102 ? 6.966 5.488 -0.037 1.00 93.62 102 TYR A N 1
ATOM 784 C CA . TYR A 1 102 ? 6.148 4.611 0.808 1.00 93.62 10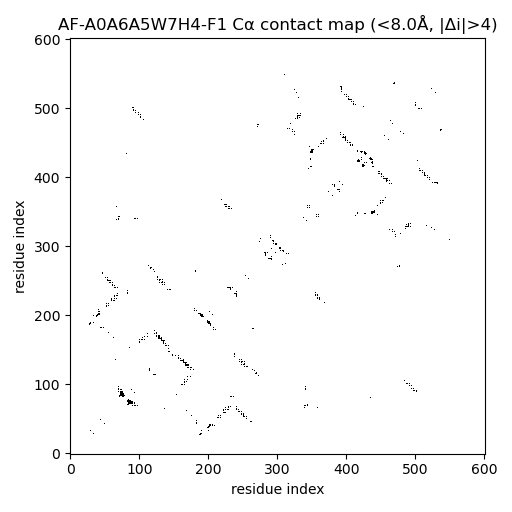2 TYR A CA 1
ATOM 785 C C . TYR A 1 102 ? 6.367 4.842 2.304 1.00 93.62 102 TYR A C 1
ATOM 787 O O . TYR A 1 102 ? 5.393 4.868 3.057 1.00 93.62 102 TYR A O 1
ATOM 795 N N . ILE A 1 103 ? 7.603 5.108 2.742 1.00 95.56 103 ILE A N 1
ATOM 796 C CA . ILE A 1 103 ? 7.880 5.530 4.125 1.00 95.56 103 ILE A CA 1
ATOM 797 C C . ILE A 1 103 ? 7.031 6.762 4.465 1.00 95.56 103 ILE A C 1
ATOM 799 O O . ILE A 1 103 ? 6.315 6.775 5.468 1.00 95.56 103 ILE A O 1
ATOM 803 N N . PHE A 1 104 ? 7.062 7.779 3.603 1.00 96.31 104 PHE A N 1
ATOM 804 C CA . PHE A 1 104 ? 6.291 9.003 3.792 1.00 96.31 104 PHE A CA 1
ATOM 805 C C . PHE A 1 104 ? 4.770 8.758 3.753 1.00 96.31 104 PHE A C 1
ATOM 807 O O . PHE A 1 104 ? 4.032 9.234 4.620 1.00 96.31 104 PHE A O 1
ATOM 814 N N . TYR A 1 105 ? 4.292 7.962 2.798 1.00 95.06 105 TYR A N 1
ATOM 815 C CA . TYR A 1 105 ? 2.882 7.617 2.611 1.00 95.06 105 TYR A CA 1
ATOM 816 C C . TYR A 1 105 ? 2.300 6.787 3.766 1.00 95.06 105 TYR A C 1
ATOM 818 O O . TYR A 1 105 ? 1.120 6.911 4.088 1.00 95.06 105 TYR A O 1
ATOM 826 N N . TYR A 1 106 ? 3.103 5.951 4.429 1.00 93.12 106 TYR A N 1
ATOM 827 C CA . TYR A 1 106 ? 2.654 5.195 5.600 1.00 93.12 106 TYR A CA 1
ATOM 828 C C . TYR A 1 106 ? 2.634 6.031 6.887 1.00 93.12 106 TYR A C 1
ATOM 830 O O . TYR A 1 106 ? 1.831 5.759 7.778 1.00 93.12 106 TYR A O 1
ATOM 838 N N . VAL A 1 107 ? 3.466 7.072 6.989 1.00 92.81 107 VAL A N 1
ATOM 839 C CA . VAL A 1 107 ? 3.518 7.956 8.169 1.00 92.81 107 VAL A CA 1
ATOM 840 C C . VAL A 1 107 ? 2.451 9.055 8.116 1.00 92.81 107 VAL A C 1
ATOM 842 O O . VAL A 1 107 ? 1.839 9.384 9.134 1.00 92.81 107 VAL A O 1
ATOM 845 N N . THR A 1 108 ? 2.184 9.609 6.933 1.00 94.50 108 THR A N 1
ATOM 846 C CA . THR A 1 108 ? 1.253 10.736 6.734 1.00 94.50 108 THR A CA 1
ATOM 847 C C . THR A 1 108 ? -0.172 10.527 7.280 1.00 94.50 108 THR A C 1
ATOM 849 O O . THR A 1 108 ? -0.680 11.473 7.894 1.00 94.50 108 THR A O 1
ATOM 852 N N . PRO A 1 109 ? -0.823 9.343 7.182 1.00 93.12 109 PRO A N 1
ATOM 853 C CA . PRO A 1 109 ? -2.148 9.114 7.759 1.00 93.12 109 PRO A CA 1
ATOM 854 C C . PRO A 1 109 ? -2.246 9.440 9.253 1.00 93.12 109 PRO A C 1
ATOM 856 O O . PRO A 1 109 ? -3.271 9.949 9.702 1.00 93.12 109 PRO A O 1
ATOM 859 N N . VAL A 1 110 ? -1.179 9.189 10.024 1.00 89.56 110 VAL A N 1
ATOM 860 C CA . VAL A 1 110 ? -1.155 9.442 11.474 1.00 89.56 110 VAL A CA 1
ATOM 861 C C . VAL A 1 110 ? -1.291 10.937 11.763 1.00 89.56 110 VAL A C 1
ATOM 863 O O . VAL A 1 110 ? -2.076 11.333 12.622 1.00 89.56 110 VAL A O 1
ATOM 866 N N . GLY A 1 111 ? -0.575 11.778 11.011 1.00 89.00 111 GLY A N 1
ATOM 867 C CA . GLY A 1 111 ? -0.662 13.233 11.147 1.00 89.00 111 GLY A CA 1
ATOM 868 C C . GLY A 1 111 ? -2.044 13.768 10.771 1.00 89.00 111 GLY A C 1
ATOM 869 O O . GLY A 1 111 ? -2.630 14.555 11.512 1.00 89.00 111 GLY A O 1
ATOM 870 N N . PHE A 1 112 ? -2.607 13.294 9.656 1.00 90.75 112 PHE A N 1
ATOM 871 C CA . PHE A 1 112 ? -3.932 13.724 9.203 1.00 90.75 112 PHE A CA 1
ATOM 872 C C . PHE A 1 112 ? -5.067 13.278 10.129 1.00 90.75 112 PHE A C 1
ATOM 874 O O . PHE A 1 112 ? -6.010 14.046 10.320 1.00 90.75 112 PHE A O 1
ATOM 881 N N . ALA A 1 113 ? -4.968 12.093 10.742 1.00 86.44 113 ALA A N 1
ATOM 882 C CA . ALA A 1 113 ? -5.920 11.649 11.759 1.00 86.44 113 ALA A CA 1
ATOM 883 C C . ALA A 1 113 ? -5.939 12.610 12.961 1.00 86.44 113 ALA A C 1
ATOM 885 O O . ALA A 1 113 ? -7.002 13.055 13.384 1.00 86.44 113 ALA A O 1
ATOM 886 N N . ILE A 1 114 ? -4.763 13.024 13.448 1.00 85.19 114 ILE A N 1
ATOM 887 C CA . ILE A 1 114 ? -4.652 13.990 14.553 1.00 85.19 114 ILE A CA 1
ATOM 888 C C . ILE A 1 114 ? -5.243 15.353 14.157 1.00 85.19 114 ILE A C 1
ATOM 890 O O . ILE A 1 114 ? -6.009 15.936 14.920 1.00 85.19 114 ILE A O 1
ATOM 894 N N . ILE A 1 115 ? -4.926 15.859 12.960 1.00 87.12 115 ILE A N 1
ATOM 895 C CA . ILE A 1 115 ? -5.430 17.155 12.468 1.00 87.12 115 ILE A CA 1
ATOM 896 C C . ILE A 1 115 ? -6.960 17.142 12.312 1.00 87.12 115 ILE A C 1
ATOM 898 O O . ILE A 1 115 ? -7.633 18.126 12.640 1.00 87.12 115 ILE A O 1
ATOM 902 N N . ALA A 1 116 ? -7.513 16.041 11.798 1.00 86.50 116 ALA A N 1
ATOM 903 C CA . ALA A 1 116 ? -8.949 15.871 11.622 1.00 86.50 116 ALA A CA 1
ATOM 904 C C . ALA A 1 116 ? -9.704 15.889 12.947 1.00 86.50 116 ALA A C 1
ATOM 906 O O . ALA A 1 116 ? -10.739 16.545 13.028 1.00 86.50 116 ALA A O 1
ATOM 907 N N . ASP A 1 117 ? -9.178 15.227 13.970 1.00 82.25 117 ASP A N 1
ATOM 908 C CA . ASP A 1 117 ? -9.887 15.103 15.238 1.00 82.25 117 ASP A CA 1
ATOM 909 C C . ASP A 1 117 ? -9.653 16.307 16.167 1.00 82.25 117 ASP A C 1
ATOM 911 O O . ASP A 1 117 ? -10.557 16.693 16.900 1.00 82.25 117 ASP A O 1
ATOM 915 N N . ALA A 1 118 ? -8.483 16.958 16.108 1.00 78.25 118 ALA A N 1
ATOM 916 C CA . ALA A 1 118 ? -8.152 18.071 17.004 1.00 78.25 118 ALA A CA 1
ATOM 917 C C . ALA A 1 118 ? -8.640 19.450 16.527 1.00 78.25 118 ALA A C 1
ATOM 919 O O . ALA A 1 118 ? -8.921 20.316 17.355 1.00 78.25 118 ALA A O 1
ATOM 920 N N . HIS A 1 119 ? -8.686 19.700 15.211 1.00 77.69 119 HIS A N 1
ATOM 921 C CA . HIS A 1 119 ? -8.818 21.075 14.708 1.00 77.69 119 HIS A CA 1
ATOM 922 C C . HIS A 1 119 ? -9.828 21.263 13.571 1.00 77.69 119 HIS A C 1
ATOM 924 O O . HIS A 1 119 ? -10.607 22.215 13.603 1.00 77.69 119 HIS A O 1
ATOM 930 N N . LEU A 1 120 ? -9.801 20.420 12.532 1.00 81.50 120 LEU A N 1
ATOM 931 C CA . LEU A 1 120 ? -10.514 20.717 11.277 1.00 81.50 120 LEU A CA 1
ATOM 932 C C . LEU A 1 120 ? -11.818 19.926 11.082 1.00 81.50 120 LEU A C 1
ATOM 934 O O . LEU A 1 120 ? -12.696 20.377 10.340 1.00 81.50 120 LEU A O 1
ATOM 938 N N . GLY A 1 121 ? -11.963 18.772 11.732 1.00 85.38 121 GLY A N 1
ATOM 939 C CA . GLY A 1 121 ? -13.027 17.803 11.472 1.00 85.38 121 GLY A CA 1
ATOM 940 C C . GLY A 1 121 ? -12.733 16.910 10.257 1.00 85.38 121 GLY A C 1
ATOM 941 O O . GLY A 1 121 ? -12.169 17.355 9.252 1.00 85.38 121 GLY A O 1
ATOM 942 N N . ARG A 1 122 ? -13.187 15.648 10.314 1.00 86.56 122 ARG A N 1
ATOM 943 C CA . ARG A 1 122 ? -12.930 14.604 9.297 1.00 86.56 122 ARG A CA 1
ATOM 944 C C . ARG A 1 122 ? -13.232 15.059 7.865 1.00 86.56 122 ARG A C 1
ATOM 946 O O . ARG A 1 122 ? -12.391 14.921 6.983 1.00 86.56 122 ARG A O 1
ATOM 953 N N . PHE A 1 123 ? -14.402 15.659 7.629 1.00 90.06 123 PHE A N 1
ATOM 954 C CA . PHE A 1 123 ? -14.826 16.049 6.277 1.00 90.06 123 PHE A CA 1
ATOM 955 C C . PHE A 1 123 ? -13.949 17.149 5.655 1.00 90.06 123 PHE A C 1
ATOM 957 O O . PHE A 1 123 ? -13.580 17.048 4.485 1.00 90.06 123 PHE A O 1
ATOM 964 N N . LYS A 1 124 ? -13.598 18.199 6.414 1.00 91.50 124 LYS A N 1
ATOM 965 C CA . LYS A 1 124 ? -12.765 19.296 5.888 1.00 91.50 124 LYS A CA 1
ATOM 966 C C . LYS A 1 124 ? -11.350 18.809 5.602 1.00 91.50 124 LYS A C 1
ATOM 968 O O . LYS A 1 124 ? -10.808 19.113 4.543 1.00 91.50 124 LYS A O 1
ATOM 973 N N . THR A 1 125 ? -10.790 18.012 6.507 1.00 93.12 125 THR A N 1
ATOM 974 C CA . THR A 1 125 ? -9.467 17.416 6.323 1.00 93.12 125 THR A CA 1
ATOM 975 C C . THR A 1 125 ? -9.437 16.477 5.116 1.00 93.12 125 THR A C 1
ATOM 977 O O . THR A 1 125 ? -8.499 16.543 4.323 1.00 93.12 125 THR A O 1
ATOM 980 N N . LEU A 1 126 ? -10.487 15.674 4.904 1.00 93.75 126 LEU A N 1
ATOM 981 C CA . LEU A 1 126 ? -10.623 14.826 3.717 1.00 93.75 126 LEU A CA 1
ATOM 982 C C . LEU A 1 126 ? -10.683 15.658 2.421 1.00 93.75 126 LEU A C 1
ATOM 984 O O . LEU A 1 126 ? -10.003 15.322 1.455 1.00 93.75 126 LEU A O 1
ATOM 988 N N . CYS A 1 127 ? -11.411 16.782 2.412 1.00 95.12 127 CYS A N 1
ATOM 989 C CA . CYS A 1 127 ? -11.451 17.693 1.260 1.00 95.12 127 CYS A CA 1
ATOM 990 C C . CYS A 1 127 ? -10.072 18.299 0.956 1.00 95.12 127 CYS A C 1
ATOM 992 O O . CYS A 1 127 ? -9.627 18.254 -0.189 1.00 95.12 127 CYS A O 1
ATOM 994 N N . ILE A 1 128 ? -9.367 18.815 1.970 1.00 95.69 128 ILE A N 1
ATOM 995 C CA . ILE A 1 128 ? -8.008 19.362 1.804 1.00 95.69 128 ILE A CA 1
ATOM 996 C C . ILE A 1 128 ? -7.068 18.290 1.247 1.00 95.69 128 ILE A C 1
ATOM 998 O O . ILE A 1 128 ? -6.339 18.547 0.293 1.00 95.69 128 ILE A O 1
ATOM 1002 N N . SER A 1 129 ? -7.138 17.075 1.792 1.00 96.44 129 SER A N 1
ATOM 1003 C CA . SER A 1 129 ? -6.328 15.941 1.337 1.00 96.44 129 SER A CA 1
ATOM 1004 C C . SER A 1 129 ? -6.611 15.603 -0.131 1.00 96.44 129 SER A C 1
ATOM 1006 O O . SER A 1 129 ? -5.680 15.436 -0.913 1.00 96.44 129 SER A O 1
ATOM 1008 N N . SER A 1 130 ? -7.884 15.589 -0.546 1.00 97.00 130 SER A N 1
ATOM 1009 C CA . SER A 1 130 ? -8.248 15.343 -1.948 1.00 97.00 130 SER A CA 1
ATOM 1010 C C . SER A 1 130 ? -7.722 16.421 -2.904 1.00 97.00 130 SER A C 1
ATOM 1012 O O . SER A 1 130 ? -7.220 16.092 -3.976 1.00 97.00 130 SER A O 1
ATOM 1014 N N . VAL A 1 131 ? -7.737 17.696 -2.495 1.00 97.75 131 VAL A N 1
ATOM 1015 C CA . VAL A 1 131 ? -7.188 18.802 -3.297 1.00 97.75 131 VAL A CA 1
ATOM 1016 C C . VAL A 1 131 ? -5.669 18.693 -3.417 1.00 97.75 131 VAL A C 1
ATOM 1018 O O . VAL A 1 131 ? -5.148 18.826 -4.520 1.00 97.75 131 VAL A O 1
ATOM 1021 N N . LEU A 1 132 ? -4.956 18.400 -2.322 1.00 98.06 132 LEU A N 1
ATOM 1022 C CA . LEU A 1 132 ? -3.508 18.155 -2.365 1.00 98.06 132 LEU A CA 1
ATOM 1023 C C . LEU A 1 132 ? -3.164 17.011 -3.321 1.00 98.06 132 LEU A C 1
ATOM 1025 O O . LEU A 1 132 ? -2.222 17.129 -4.100 1.00 98.06 132 LEU A O 1
ATOM 1029 N N . TYR A 1 133 ? -3.970 15.947 -3.316 1.00 98.06 133 TYR A N 1
ATOM 1030 C CA . TYR A 1 133 ? -3.801 14.840 -4.247 1.00 98.06 133 TYR A CA 1
ATOM 1031 C C . TYR A 1 133 ? -3.972 15.316 -5.701 1.00 98.06 133 TYR A C 1
ATOM 1033 O O . TYR A 1 133 ? -3.066 15.129 -6.509 1.00 98.06 133 TYR A O 1
ATOM 1041 N N . VAL A 1 134 ? -5.063 16.018 -6.034 1.00 98.31 134 VAL A N 1
ATOM 1042 C CA . VAL A 1 134 ? -5.277 16.567 -7.390 1.00 98.31 134 VAL A CA 1
ATOM 1043 C C . VAL A 1 134 ? -4.122 17.468 -7.834 1.00 98.31 134 VAL A C 1
ATOM 1045 O O . VAL A 1 134 ? -3.687 17.366 -8.978 1.00 98.31 134 VAL A O 1
ATOM 1048 N N . LEU A 1 135 ? -3.594 18.316 -6.946 1.00 98.12 135 LEU A N 1
ATOM 1049 C CA . LEU A 1 135 ? -2.436 19.163 -7.250 1.00 98.12 135 LEU A CA 1
ATOM 1050 C C . LEU A 1 135 ? -1.180 18.333 -7.544 1.00 98.12 135 LEU A C 1
ATOM 1052 O O . LEU A 1 135 ? -0.449 18.651 -8.478 1.00 98.12 135 LEU A O 1
ATOM 1056 N N . GLY A 1 136 ? -0.952 17.252 -6.795 1.00 97.81 136 GLY A N 1
ATOM 1057 C CA . GLY A 1 136 ? 0.143 16.318 -7.054 1.00 97.81 136 GLY A CA 1
ATOM 1058 C C . GLY A 1 136 ? 0.001 15.587 -8.390 1.00 97.81 136 GLY A C 1
ATOM 1059 O O . GLY A 1 136 ? 0.956 15.541 -9.164 1.00 97.81 136 GLY A O 1
ATOM 1060 N N . CYS A 1 137 ? -1.201 15.097 -8.710 1.00 97.31 137 CYS A N 1
ATOM 1061 C CA . CYS A 1 137 ? -1.504 14.506 -10.017 1.00 97.31 137 CYS A CA 1
ATOM 1062 C C . CYS A 1 137 ? -1.299 15.521 -11.152 1.00 97.31 137 CYS A C 1
ATOM 1064 O O . CYS A 1 137 ? -0.699 15.201 -12.173 1.00 97.31 137 CYS A O 1
ATOM 1066 N N . GLY A 1 138 ? -1.753 16.762 -10.955 1.00 96.19 138 GLY A N 1
ATOM 1067 C CA . GLY A 1 138 ? -1.591 17.853 -11.912 1.00 96.19 138 GLY A CA 1
ATOM 1068 C C . GLY A 1 138 ? -0.127 18.221 -12.150 1.00 96.19 138 GLY A C 1
ATOM 1069 O O . GLY A 1 138 ? 0.257 18.431 -13.299 1.00 96.19 138 GLY A O 1
ATOM 1070 N N . ALA A 1 139 ? 0.698 18.247 -11.097 1.00 95.62 139 ALA A N 1
ATOM 1071 C CA . ALA A 1 139 ? 2.138 18.464 -11.215 1.00 95.62 139 ALA A CA 1
ATOM 1072 C C . ALA A 1 139 ? 2.792 17.362 -12.061 1.00 95.62 139 ALA A C 1
ATOM 1074 O O . ALA A 1 139 ? 3.463 17.676 -13.042 1.00 95.62 139 ALA A O 1
ATOM 1075 N N . LEU A 1 140 ? 2.512 16.091 -11.747 1.00 95.31 140 LEU A N 1
ATOM 1076 C CA . LEU A 1 140 ? 3.044 14.941 -12.482 1.00 95.31 140 LEU A CA 1
ATOM 1077 C C . LEU A 1 140 ? 2.618 14.939 -13.955 1.00 95.31 140 LEU A C 1
ATOM 1079 O O . LEU A 1 140 ? 3.444 14.746 -14.846 1.00 95.31 140 LEU A O 1
ATOM 1083 N N . LEU A 1 141 ? 1.332 15.181 -14.214 1.00 95.25 141 LEU A N 1
ATOM 1084 C CA . LEU A 1 141 ? 0.772 15.235 -15.561 1.00 95.25 141 LEU A CA 1
ATOM 1085 C C . LEU A 1 141 ? 1.396 16.370 -16.382 1.00 95.25 141 LEU A C 1
ATOM 1087 O O . LEU A 1 141 ? 1.756 16.168 -17.539 1.00 95.25 141 LEU A O 1
ATOM 1091 N N . SER A 1 142 ? 1.552 17.552 -15.779 1.00 92.12 142 SER A N 1
ATOM 1092 C CA . SER A 1 142 ? 2.099 18.729 -16.463 1.00 92.12 142 SER A CA 1
ATOM 1093 C C . SER A 1 142 ? 3.560 18.523 -16.853 1.00 92.12 142 SER A C 1
ATOM 1095 O O . SER A 1 142 ? 3.934 18.802 -17.992 1.00 92.12 142 SER A O 1
ATOM 1097 N N . THR A 1 143 ? 4.382 17.986 -15.946 1.00 91.69 143 THR A N 1
ATOM 1098 C CA . THR A 1 143 ? 5.810 17.753 -16.220 1.00 91.69 143 THR A CA 1
ATOM 1099 C C . THR A 1 143 ? 6.080 16.524 -17.079 1.00 91.69 143 THR A C 1
ATOM 1101 O O . THR A 1 143 ? 7.173 16.391 -17.610 1.00 91.69 143 THR A O 1
ATOM 1104 N N . SER A 1 144 ? 5.085 15.652 -17.260 1.00 89.88 144 SER A N 1
ATOM 1105 C CA . SER A 1 144 ? 5.156 14.527 -18.203 1.00 89.88 144 SER A CA 1
ATOM 1106 C C . SER A 1 144 ? 4.674 14.898 -19.610 1.00 89.88 144 SER A C 1
ATOM 1108 O O . SER A 1 144 ? 4.602 14.031 -20.477 1.00 89.88 144 SER A O 1
ATOM 1110 N N . SER A 1 145 ? 4.287 16.157 -19.849 1.00 88.94 145 SER A N 1
ATOM 1111 C CA . SER A 1 145 ? 3.828 16.604 -21.167 1.00 88.94 145 SER A CA 1
ATOM 1112 C C . SER A 1 145 ? 4.989 16.688 -22.171 1.00 88.94 145 SER A C 1
ATOM 1114 O O . SER A 1 145 ? 6.085 17.091 -21.783 1.00 88.94 145 SER A O 1
ATOM 1116 N N . PRO A 1 146 ? 4.769 16.398 -23.470 1.00 81.50 146 PRO A N 1
ATOM 1117 C CA . PRO A 1 146 ? 5.845 16.380 -24.470 1.00 81.50 146 PRO A CA 1
ATOM 1118 C C . PRO A 1 146 ? 6.660 17.679 -24.583 1.00 81.50 146 PRO A C 1
ATOM 1120 O O . PRO A 1 146 ? 7.796 17.645 -25.033 1.00 81.50 146 PRO A O 1
ATOM 1123 N N . GLY A 1 147 ? 6.093 18.825 -24.184 1.00 77.50 147 GLY A N 1
ATOM 1124 C CA . GLY A 1 147 ? 6.784 20.120 -24.207 1.00 77.50 147 GLY A CA 1
ATOM 1125 C C . GLY A 1 147 ? 7.556 20.477 -22.931 1.00 77.50 147 GLY A C 1
ATOM 1126 O O . GLY A 1 147 ? 8.270 21.471 -22.937 1.00 77.50 147 GLY A O 1
ATOM 1127 N N . LEU A 1 148 ? 7.392 19.722 -21.838 1.00 80.12 148 LEU A N 1
ATOM 1128 C CA . LEU A 1 148 ? 8.024 19.982 -20.531 1.00 80.12 148 LEU A CA 1
ATOM 1129 C C . LEU A 1 148 ? 8.804 18.777 -19.988 1.00 80.12 148 LEU A C 1
ATOM 1131 O O . LEU A 1 148 ? 9.349 18.855 -18.887 1.00 80.12 148 LEU A O 1
ATOM 1135 N N . ILE A 1 149 ? 8.864 17.681 -20.746 1.00 76.62 149 ILE A N 1
ATOM 1136 C CA . ILE A 1 149 ? 9.530 16.426 -20.379 1.00 76.62 149 ILE A CA 1
ATOM 1137 C C . ILE A 1 149 ? 11.062 16.514 -20.509 1.00 76.62 149 ILE A C 1
ATOM 1139 O O . ILE A 1 149 ? 11.737 15.594 -20.955 1.00 76.62 149 ILE A O 1
ATOM 1143 N N . GLU A 1 150 ? 11.637 17.644 -20.105 1.00 78.69 150 GLU A N 1
ATOM 1144 C CA . GLU A 1 150 ? 13.080 17.791 -19.932 1.00 78.69 150 GLU A CA 1
ATOM 1145 C C . GLU A 1 150 ? 13.490 17.213 -18.572 1.00 78.69 150 GLU A C 1
ATOM 1147 O O . GLU A 1 150 ? 12.824 17.466 -17.564 1.00 78.69 150 GLU A O 1
ATOM 1152 N N . ASN A 1 151 ? 14.605 16.476 -18.519 1.00 71.19 151 ASN A N 1
ATOM 1153 C CA . ASN A 1 151 ? 15.028 15.699 -17.341 1.00 71.19 151 ASN A CA 1
ATOM 1154 C C . ASN A 1 151 ? 14.984 16.482 -16.017 1.00 71.19 151 ASN A C 1
ATOM 1156 O O . ASN A 1 151 ? 14.496 15.973 -15.007 1.00 71.19 151 ASN A O 1
ATOM 1160 N N . GLU A 1 152 ? 15.450 17.734 -16.001 1.00 82.94 152 GLU A N 1
ATOM 1161 C CA . GLU A 1 152 ? 15.455 18.542 -14.777 1.00 82.94 152 GLU A CA 1
ATOM 1162 C C . GLU A 1 152 ? 14.055 18.977 -14.329 1.00 82.94 152 GLU A C 1
ATOM 1164 O O . GLU A 1 152 ? 13.747 18.955 -13.133 1.00 82.94 152 GLU A O 1
ATOM 1169 N N . VAL A 1 153 ? 13.206 19.388 -15.272 1.00 87.31 153 VAL A N 1
ATOM 1170 C CA . VAL A 1 153 ? 11.840 19.847 -14.989 1.00 87.31 153 VAL A CA 1
ATOM 1171 C C . VAL A 1 153 ? 10.974 18.658 -14.581 1.00 87.31 153 VAL A C 1
ATOM 1173 O O . VAL A 1 153 ? 10.265 18.734 -13.575 1.00 87.31 153 VAL A O 1
ATOM 1176 N N . ALA A 1 154 ? 11.104 17.539 -15.296 1.00 88.00 154 ALA A N 1
ATOM 1177 C CA . ALA A 1 154 ? 10.437 16.278 -15.005 1.00 88.00 154 ALA A CA 1
ATOM 1178 C C . ALA A 1 154 ? 10.801 15.745 -13.612 1.00 88.00 154 ALA A C 1
ATOM 1180 O O . ALA A 1 154 ? 9.903 15.366 -12.860 1.00 88.00 154 ALA A O 1
ATOM 1181 N N . LEU A 1 155 ? 12.083 15.775 -13.222 1.00 90.12 155 LEU A N 1
ATOM 1182 C CA . LEU A 1 155 ? 12.522 15.329 -11.895 1.00 90.12 155 LEU A CA 1
ATOM 1183 C C . LEU A 1 155 ? 11.959 16.214 -10.775 1.00 90.12 155 LEU A C 1
ATOM 1185 O O . LEU A 1 155 ? 11.424 15.709 -9.787 1.00 90.12 155 LEU A O 1
ATOM 1189 N N . ARG A 1 156 ? 12.057 17.543 -10.920 1.00 91.44 156 ARG A N 1
ATOM 1190 C CA . ARG A 1 156 ? 11.541 18.493 -9.918 1.00 91.44 156 ARG A CA 1
ATOM 1191 C C . ARG A 1 156 ? 10.022 18.374 -9.780 1.00 91.44 156 ARG A C 1
ATOM 1193 O O . ARG A 1 156 ? 9.517 18.319 -8.659 1.00 91.44 156 ARG A O 1
ATOM 1200 N N . GLY A 1 157 ? 9.309 18.281 -10.903 1.00 92.88 157 GLY A N 1
ATOM 1201 C CA . GLY A 1 157 ? 7.865 18.051 -10.936 1.00 92.88 157 GLY A CA 1
ATOM 1202 C C . GLY A 1 157 ? 7.464 16.737 -10.283 1.00 92.88 157 GLY A C 1
ATOM 1203 O O . GLY A 1 157 ? 6.539 16.712 -9.474 1.00 92.88 157 GLY A O 1
ATOM 1204 N N . PHE A 1 158 ? 8.215 15.669 -10.555 1.00 94.19 158 PHE A N 1
ATOM 1205 C CA . PHE A 1 158 ? 8.007 14.362 -9.947 1.00 94.19 158 PHE A CA 1
ATOM 1206 C C . PHE A 1 158 ? 8.173 14.404 -8.423 1.00 94.19 158 PHE A C 1
ATOM 1208 O O . PHE A 1 158 ? 7.296 13.935 -7.705 1.00 94.19 158 PHE A O 1
ATOM 1215 N N . ILE A 1 159 ? 9.229 15.038 -7.900 1.00 94.94 159 ILE A N 1
ATOM 1216 C CA . ILE A 1 159 ? 9.436 15.178 -6.445 1.00 94.94 159 ILE A CA 1
ATOM 1217 C C . ILE A 1 159 ? 8.281 15.951 -5.792 1.00 94.94 159 ILE A C 1
ATOM 1219 O O . ILE A 1 159 ? 7.764 15.532 -4.753 1.00 94.94 159 ILE A O 1
ATOM 1223 N N . VAL A 1 160 ? 7.842 17.055 -6.405 1.00 96.44 160 VAL A N 1
ATOM 1224 C CA . VAL A 1 160 ? 6.676 17.818 -5.928 1.00 96.44 160 VAL A CA 1
ATOM 1225 C C . VAL A 1 160 ? 5.420 16.944 -5.937 1.00 96.44 160 VAL A C 1
ATOM 1227 O O . VAL A 1 160 ? 4.672 16.934 -4.956 1.00 96.44 160 VAL A O 1
ATOM 1230 N N . ALA A 1 161 ? 5.211 16.167 -7.002 1.00 97.19 161 ALA A N 1
ATOM 1231 C CA . ALA A 1 161 ? 4.096 15.239 -7.100 1.00 97.19 161 ALA A CA 1
ATOM 1232 C C . ALA A 1 161 ? 4.135 14.174 -5.997 1.00 97.19 161 ALA A C 1
ATOM 1234 O O . ALA A 1 161 ? 3.117 13.970 -5.343 1.00 97.19 161 ALA A O 1
ATOM 1235 N N . LEU A 1 162 ? 5.289 13.557 -5.716 1.00 96.88 162 LEU A N 1
ATOM 1236 C CA . LEU A 1 162 ? 5.435 12.560 -4.647 1.00 96.88 162 LEU A CA 1
ATOM 1237 C C . LEU A 1 162 ? 5.029 13.116 -3.277 1.00 96.88 162 LEU A C 1
ATOM 1239 O O . LEU A 1 162 ? 4.310 12.452 -2.530 1.00 96.88 162 LEU A O 1
ATOM 1243 N N . VAL A 1 163 ? 5.448 14.342 -2.950 1.00 97.69 163 VAL A N 1
ATOM 1244 C CA . VAL A 1 163 ? 5.092 14.985 -1.676 1.00 97.69 163 VAL A CA 1
ATOM 1245 C C . VAL A 1 163 ? 3.591 15.272 -1.613 1.00 97.69 163 VAL A C 1
ATOM 1247 O O . VAL A 1 163 ? 2.936 14.932 -0.627 1.00 97.69 163 VAL A O 1
ATOM 1250 N N . LEU A 1 164 ? 3.020 15.864 -2.663 1.00 98.12 164 LEU A N 1
ATOM 1251 C CA . LEU A 1 164 ? 1.602 16.231 -2.696 1.00 98.12 164 LEU A CA 1
ATOM 1252 C C . LEU A 1 164 ? 0.675 15.006 -2.716 1.00 98.12 164 LEU A C 1
ATOM 1254 O O . LEU A 1 164 ? -0.304 14.969 -1.969 1.00 98.12 164 LEU A O 1
ATOM 1258 N N . ILE A 1 165 ? 1.012 13.981 -3.503 1.00 97.94 165 ILE A N 1
ATOM 1259 C CA . ILE A 1 165 ? 0.303 12.695 -3.547 1.00 97.94 165 ILE A CA 1
ATOM 1260 C C . ILE A 1 165 ? 0.442 11.969 -2.209 1.00 97.94 165 ILE A C 1
ATOM 1262 O O . ILE A 1 165 ? -0.544 11.442 -1.700 1.00 97.94 165 ILE A O 1
ATOM 1266 N N . GLY A 1 166 ? 1.632 11.971 -1.602 1.00 97.19 166 GLY A N 1
ATOM 1267 C CA . GLY A 1 166 ? 1.863 11.350 -0.299 1.00 97.19 166 GLY A CA 1
ATOM 1268 C C . GLY A 1 166 ? 1.011 11.985 0.802 1.00 97.19 166 GLY A C 1
ATOM 1269 O O . GLY A 1 166 ? 0.335 11.275 1.544 1.00 97.19 166 GLY A O 1
ATOM 1270 N N . LEU A 1 167 ? 0.959 13.322 0.857 1.00 96.94 167 LEU A N 1
ATOM 1271 C CA . LEU A 1 167 ? 0.096 14.057 1.788 1.00 96.94 167 LEU A CA 1
ATOM 1272 C C . LEU A 1 167 ? -1.391 13.805 1.508 1.00 96.94 167 LEU A C 1
ATOM 1274 O O . LEU A 1 167 ? -2.144 13.459 2.420 1.00 96.94 167 LEU A O 1
ATOM 1278 N N . GLY A 1 168 ? -1.817 13.961 0.254 1.00 96.88 168 GLY A N 1
ATOM 1279 C CA . GLY A 1 168 ? -3.218 13.837 -0.133 1.00 96.88 168 GLY A CA 1
ATOM 1280 C C . GLY A 1 168 ? -3.765 12.421 0.037 1.00 96.88 168 GLY A C 1
ATOM 1281 O O . GLY A 1 168 ? -4.801 12.220 0.672 1.00 96.88 168 GLY A O 1
ATOM 1282 N N . GLY A 1 169 ? -3.038 11.422 -0.458 1.00 95.19 169 GLY A N 1
ATOM 1283 C CA . GLY A 1 169 ? -3.393 10.016 -0.305 1.00 95.19 169 GLY A CA 1
ATOM 1284 C C . GLY A 1 169 ? -3.302 9.540 1.149 1.00 95.19 169 GLY A C 1
ATOM 1285 O O . GLY A 1 169 ? -4.154 8.769 1.591 1.00 95.19 169 GLY A O 1
ATOM 1286 N N . GLY A 1 170 ? -2.329 10.031 1.926 1.00 93.19 170 GLY A N 1
ATOM 1287 C CA . GLY A 1 170 ? -2.212 9.724 3.353 1.00 93.19 170 GLY A CA 1
ATOM 1288 C C . GLY A 1 170 ? -3.429 10.202 4.152 1.00 93.19 170 GLY A C 1
ATOM 1289 O O . GLY A 1 170 ? -4.024 9.433 4.912 1.00 93.19 170 GLY A O 1
ATOM 1290 N N . GLY A 1 171 ? -3.862 11.447 3.925 1.00 93.38 171 GLY A N 1
ATOM 1291 C CA . GLY A 1 171 ? -5.069 11.991 4.549 1.00 93.38 171 GLY A CA 1
ATOM 1292 C C . GLY A 1 171 ? -6.357 11.304 4.091 1.00 93.38 171 GLY A C 1
ATOM 1293 O O . GLY A 1 171 ? -7.228 11.009 4.913 1.00 93.38 171 GLY A O 1
ATOM 1294 N N . PHE A 1 172 ? -6.457 10.953 2.807 1.00 93.69 172 PHE A N 1
ATOM 1295 C CA . PHE A 1 172 ? -7.588 10.182 2.288 1.00 93.69 172 PHE A CA 1
ATOM 1296 C C . PHE A 1 172 ? -7.677 8.799 2.947 1.00 93.69 172 PHE A C 1
ATOM 1298 O O . PHE A 1 172 ? -8.736 8.398 3.435 1.00 93.69 172 PHE A O 1
ATOM 1305 N N . ARG A 1 173 ? -6.544 8.094 3.058 1.00 89.69 173 ARG A N 1
ATOM 1306 C CA . ARG A 1 173 ? -6.452 6.781 3.707 1.00 89.69 173 ARG A CA 1
ATOM 1307 C C . ARG A 1 173 ? -6.829 6.824 5.189 1.00 89.69 173 ARG A C 1
ATOM 1309 O O . ARG A 1 173 ? -7.443 5.874 5.668 1.00 89.69 173 ARG A O 1
ATOM 1316 N N . ALA A 1 174 ? -6.487 7.899 5.899 1.00 89.31 174 ALA A N 1
ATOM 1317 C CA . ALA A 1 174 ? -6.832 8.063 7.311 1.00 89.31 174 ALA A CA 1
ATOM 1318 C C . ALA A 1 174 ? -8.341 8.242 7.548 1.00 89.31 174 ALA A C 1
ATOM 1320 O O . ALA A 1 174 ? -8.866 7.771 8.553 1.00 89.31 174 ALA A O 1
ATOM 1321 N N . LEU A 1 175 ? -9.040 8.928 6.637 1.00 90.06 175 LEU A N 1
ATOM 1322 C CA . LEU A 1 175 ? -10.365 9.489 6.924 1.00 90.06 175 LEU A CA 1
ATOM 1323 C C . LEU A 1 175 ? -11.506 8.842 6.141 1.00 90.06 175 LEU A C 1
ATOM 1325 O O . LEU A 1 175 ? -12.647 8.895 6.592 1.00 90.06 175 LEU A O 1
ATOM 1329 N N . MET A 1 176 ? -11.228 8.214 4.998 1.00 90.94 176 MET A N 1
ATOM 1330 C CA . MET A 1 176 ? -12.281 7.725 4.106 1.00 90.94 176 MET A CA 1
ATOM 1331 C C . MET A 1 176 ? -13.083 6.550 4.689 1.00 90.94 176 MET A C 1
ATOM 1333 O O . MET A 1 176 ? -14.304 6.509 4.550 1.00 90.94 176 MET A O 1
ATOM 1337 N N . VAL A 1 177 ? -12.417 5.609 5.371 1.00 88.25 177 VAL A N 1
ATOM 1338 C CA . VAL A 1 177 ? -13.078 4.431 5.966 1.00 88.25 177 VAL A CA 1
ATOM 1339 C C . VAL A 1 177 ? -14.022 4.826 7.115 1.00 88.25 177 VAL A C 1
ATOM 1341 O O . VAL A 1 177 ? -15.179 4.408 7.088 1.00 88.25 177 VAL A O 1
ATOM 1344 N N . PRO A 1 178 ? -13.615 5.676 8.079 1.00 85.75 178 PRO A N 1
ATOM 1345 C CA . PRO A 1 178 ? -14.564 6.252 9.032 1.00 85.75 178 PRO A CA 1
ATOM 1346 C C . PRO A 1 178 ? -15.674 7.051 8.338 1.00 85.75 178 PRO A C 1
ATOM 1348 O O . PRO A 1 178 ? -16.851 6.865 8.628 1.00 85.75 178 PRO A O 1
ATOM 1351 N N . PHE A 1 179 ? -15.325 7.879 7.347 1.00 89.25 179 PHE A N 1
ATOM 1352 C CA . PHE A 1 179 ? -16.285 8.755 6.677 1.00 89.25 179 PHE A CA 1
ATOM 1353 C C . PHE A 1 179 ? -17.419 8.003 5.964 1.00 89.25 179 PHE A C 1
ATOM 1355 O O . PHE A 1 179 ? -18.563 8.467 5.994 1.00 89.25 179 PHE A O 1
ATOM 1362 N N . ILE A 1 180 ? -17.143 6.851 5.337 1.00 90.44 180 ILE A N 1
ATOM 1363 C CA . ILE A 1 180 ? -18.197 6.036 4.715 1.00 90.44 180 ILE A CA 1
ATOM 1364 C C . ILE A 1 180 ? -19.116 5.389 5.756 1.00 90.44 180 ILE A C 1
ATOM 1366 O O . ILE A 1 180 ? -20.329 5.342 5.541 1.00 90.44 180 ILE A O 1
ATOM 1370 N N . ALA A 1 181 ? -18.572 4.948 6.894 1.00 86.69 181 ALA A N 1
ATOM 1371 C CA . ALA A 1 181 ? -19.375 4.420 7.994 1.00 86.69 181 ALA A CA 1
ATOM 1372 C C . ALA A 1 181 ? -20.286 5.499 8.593 1.00 86.69 181 ALA A C 1
ATOM 1374 O O . ALA A 1 181 ? -21.466 5.235 8.827 1.00 86.69 181 ALA A O 1
ATOM 1375 N N . ASP A 1 182 ? -19.781 6.729 8.728 1.00 87.00 182 ASP A N 1
ATOM 1376 C CA . ASP A 1 182 ? -20.531 7.882 9.240 1.00 87.00 182 ASP A CA 1
ATOM 1377 C C . ASP A 1 182 ? -21.762 8.219 8.369 1.00 87.00 182 ASP A C 1
ATOM 1379 O O . ASP A 1 182 ? -22.711 8.854 8.832 1.00 87.00 182 ASP A O 1
ATOM 1383 N N . GLN A 1 183 ? -21.803 7.768 7.106 1.00 90.56 183 GLN A N 1
ATOM 1384 C CA . GLN A 1 183 ? -22.969 7.964 6.236 1.00 90.56 183 GLN A CA 1
ATOM 1385 C C . GLN A 1 183 ? -24.163 7.081 6.611 1.00 90.56 183 GLN A C 1
ATOM 1387 O O . GLN A 1 183 ? -25.295 7.376 6.200 1.00 90.56 183 GLN A O 1
ATOM 1392 N N . TYR A 1 184 ? -23.941 6.007 7.367 1.00 89.25 184 TYR A N 1
ATOM 1393 C CA . TYR A 1 184 ? -25.000 5.152 7.880 1.00 89.25 184 TYR A CA 1
ATOM 1394 C C . TYR A 1 184 ? -25.442 5.641 9.265 1.00 89.25 184 TYR A C 1
ATOM 1396 O O . TYR A 1 184 ? -24.779 5.418 10.275 1.00 89.25 184 TYR A O 1
ATOM 1404 N N . THR A 1 185 ? -26.581 6.335 9.305 1.00 83.44 185 THR A N 1
ATOM 1405 C CA . THR A 1 185 ? -27.084 7.029 10.504 1.00 83.44 185 THR A CA 1
ATOM 1406 C C . THR A 1 185 ? -28.103 6.214 11.302 1.00 83.44 185 THR A C 1
ATOM 1408 O O . THR A 1 185 ? -28.486 6.616 12.397 1.00 83.44 185 THR A O 1
ATOM 1411 N N . ASP A 1 186 ? -28.576 5.091 10.763 1.00 77.88 186 ASP A N 1
ATOM 1412 C CA . ASP A 1 186 ? -29.607 4.275 11.399 1.00 77.88 186 ASP A CA 1
ATOM 1413 C C . ASP A 1 186 ? -29.020 3.472 12.570 1.00 77.88 186 ASP A C 1
ATOM 1415 O O . ASP A 1 186 ? -28.281 2.502 12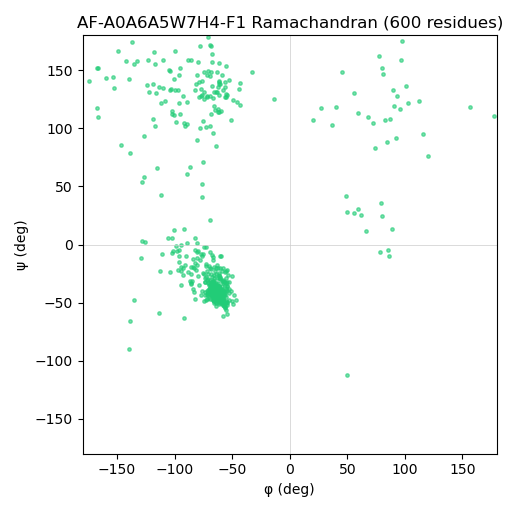.400 1.00 77.88 186 ASP A O 1
ATOM 1419 N N . THR A 1 187 ? -29.346 3.892 13.793 1.00 68.94 187 THR A N 1
ATOM 1420 C CA . THR A 1 187 ? -28.847 3.267 15.029 1.00 68.94 187 THR A CA 1
ATOM 1421 C C . THR A 1 187 ? -29.807 2.252 15.639 1.00 68.94 187 THR A C 1
ATOM 1423 O O . THR A 1 187 ? -29.390 1.472 16.492 1.00 68.94 187 THR A O 1
ATOM 1426 N N . ARG A 1 188 ? -31.078 2.247 15.217 1.00 74.00 188 ARG A N 1
ATOM 1427 C CA . ARG A 1 188 ? -32.134 1.423 15.819 1.00 74.00 188 ARG A CA 1
ATOM 1428 C C . ARG A 1 188 ? -32.387 0.154 14.998 1.00 74.00 188 ARG A C 1
ATOM 1430 O O . ARG A 1 188 ? -32.545 0.275 13.781 1.00 74.00 188 ARG A O 1
ATOM 1437 N N . PRO A 1 189 ? -32.475 -1.029 15.634 1.00 72.31 189 PRO A N 1
ATOM 1438 C CA . PRO A 1 189 ? -32.917 -2.240 14.955 1.00 72.31 189 PRO A CA 1
ATOM 1439 C C . PRO A 1 189 ? -34.360 -2.056 14.481 1.00 72.31 189 PRO A C 1
ATOM 1441 O O . PRO A 1 189 ? -35.218 -1.601 15.237 1.00 72.31 189 PRO A O 1
ATOM 1444 N N . LYS A 1 190 ? -34.627 -2.381 13.216 1.00 77.50 190 LYS A N 1
ATOM 1445 C CA . LYS A 1 190 ? -35.958 -2.298 12.604 1.00 77.50 190 LYS A CA 1
ATOM 1446 C C . LYS A 1 190 ? -36.440 -3.706 12.281 1.00 77.50 190 LYS A C 1
ATOM 1448 O O . LYS A 1 190 ? -35.688 -4.512 11.730 1.00 77.50 190 LYS A O 1
ATOM 1453 N N . LEU A 1 191 ? -37.703 -3.991 12.593 1.00 76.31 191 LEU A N 1
ATOM 1454 C CA . LEU A 1 191 ? -38.375 -5.187 12.095 1.00 76.31 191 LEU A CA 1
ATOM 1455 C C . LEU A 1 191 ? -38.710 -4.981 10.620 1.00 76.31 191 LEU A C 1
ATOM 1457 O O . LEU A 1 191 ? -39.368 -4.011 10.245 1.00 76.31 191 LEU A O 1
ATOM 1461 N N . LYS A 1 192 ? -38.267 -5.906 9.777 1.00 73.38 192 LYS A N 1
ATOM 1462 C CA . LYS A 1 192 ? -38.569 -5.922 8.351 1.00 73.38 192 LYS A CA 1
ATOM 1463 C C . LYS A 1 192 ? -39.197 -7.258 8.005 1.00 73.38 192 LYS A C 1
ATOM 1465 O O . LYS A 1 192 ? -38.730 -8.297 8.447 1.00 73.38 192 LYS A O 1
ATOM 1470 N N . THR A 1 193 ? -40.245 -7.236 7.194 1.00 77.56 193 THR A N 1
ATOM 1471 C CA . THR A 1 193 ? -40.789 -8.467 6.612 1.00 77.56 193 THR A CA 1
ATOM 1472 C C . THR A 1 193 ? -40.193 -8.620 5.217 1.00 77.56 193 THR A C 1
ATOM 1474 O O . THR A 1 193 ? -40.278 -7.702 4.397 1.00 77.56 193 THR A O 1
ATOM 1477 N N . LEU A 1 194 ? -39.508 -9.735 4.961 1.00 77.44 194 LEU A N 1
ATOM 1478 C CA . LEU A 1 194 ? -38.942 -10.052 3.649 1.00 77.44 194 LEU A CA 1
ATOM 1479 C C . LEU A 1 194 ? -40.056 -10.306 2.625 1.00 77.44 194 LEU A C 1
ATOM 1481 O O . LEU A 1 194 ? -41.199 -10.589 2.977 1.00 77.44 194 LEU A O 1
ATOM 1485 N N . LYS A 1 195 ? -39.707 -10.286 1.332 1.00 73.75 195 LYS A N 1
ATOM 1486 C CA . LYS A 1 195 ? -40.634 -10.676 0.249 1.00 73.75 195 LYS A CA 1
ATOM 1487 C C . LYS A 1 195 ? -41.157 -12.115 0.399 1.00 73.75 195 LYS A C 1
ATOM 1489 O O . LYS A 1 195 ? -42.186 -12.443 -0.172 1.00 73.75 195 LYS A O 1
ATOM 1494 N N . SER A 1 196 ? -40.451 -12.949 1.164 1.00 75.56 196 SER A N 1
ATOM 1495 C CA . SER A 1 196 ? -40.831 -14.315 1.534 1.00 75.56 196 SER A CA 1
ATOM 1496 C C . SER A 1 196 ? -41.850 -14.400 2.681 1.00 75.56 196 SER A C 1
ATOM 1498 O O . SER A 1 196 ? -42.281 -15.499 3.007 1.00 75.56 196 SER A O 1
ATOM 1500 N N . GLY A 1 197 ? -42.216 -13.281 3.320 1.00 75.00 197 GLY A N 1
ATOM 1501 C CA . GLY A 1 197 ? -43.079 -13.254 4.510 1.00 75.00 197 GLY A CA 1
ATOM 1502 C C . GLY A 1 197 ? -42.343 -13.460 5.844 1.00 75.00 197 GLY A C 1
ATOM 1503 O O . GLY A 1 197 ? -42.954 -13.337 6.900 1.00 75.00 197 GLY A O 1
ATOM 1504 N N . GLU A 1 198 ? -41.034 -13.730 5.822 1.00 78.50 198 GLU A N 1
ATOM 1505 C CA . GLU A 1 198 ? -40.207 -13.909 7.025 1.00 78.50 198 GLU A CA 1
ATOM 1506 C C . GLU A 1 198 ? -39.972 -12.564 7.737 1.00 78.50 198 GLU A C 1
ATOM 1508 O O . GLU A 1 198 ? -39.511 -11.600 7.115 1.00 78.50 198 GLU A O 1
ATOM 1513 N N . LYS A 1 199 ? -40.265 -12.498 9.043 1.00 77.81 199 LYS A N 1
ATOM 1514 C CA . LYS A 1 199 ? -39.898 -11.358 9.897 1.00 77.81 199 LYS A CA 1
ATOM 1515 C C . LYS A 1 199 ? -38.416 -11.449 10.249 1.00 77.81 199 LYS A C 1
ATOM 1517 O O . LYS A 1 199 ? -37.950 -12.472 10.738 1.00 77.81 199 LYS A O 1
ATOM 1522 N N . VAL A 1 200 ? -37.684 -10.372 10.010 1.00 81.81 200 VAL A N 1
ATOM 1523 C CA . VAL A 1 200 ? -36.244 -10.267 10.250 1.00 81.81 200 VAL A CA 1
ATOM 1524 C C . VAL A 1 200 ? -35.920 -8.948 10.938 1.00 81.81 200 VAL A C 1
ATOM 1526 O O . VAL A 1 200 ? -36.667 -7.977 10.822 1.00 81.81 200 VAL A O 1
ATOM 1529 N N . VAL A 1 201 ? -34.800 -8.905 11.653 1.00 81.88 201 VAL A N 1
ATOM 1530 C CA . VAL A 1 201 ? -34.338 -7.706 12.367 1.00 81.88 201 VAL A CA 1
ATOM 1531 C C . VAL A 1 201 ? -33.107 -7.152 11.673 1.00 81.88 201 VAL A C 1
ATOM 1533 O O . VAL A 1 201 ? -32.193 -7.902 11.326 1.00 81.88 201 VAL A O 1
ATOM 1536 N N . THR A 1 202 ? -33.060 -5.839 11.465 1.00 78.88 202 THR A N 1
ATOM 1537 C CA . THR A 1 202 ? -31.858 -5.195 10.930 1.00 78.88 202 THR A CA 1
ATOM 1538 C C . THR A 1 202 ? -30.786 -5.062 12.011 1.00 78.88 202 THR A C 1
ATOM 1540 O O . THR A 1 202 ? -31.044 -4.566 13.108 1.00 78.88 202 THR A O 1
ATOM 1543 N N . ASP A 1 203 ? -29.570 -5.517 11.701 1.00 81.25 203 ASP A N 1
ATOM 1544 C CA . ASP A 1 203 ? -28.413 -5.417 12.596 1.00 81.25 203 ASP A CA 1
ATOM 1545 C C . ASP A 1 203 ? -27.421 -4.373 12.066 1.00 81.25 203 ASP A C 1
ATOM 1547 O O . ASP A 1 203 ? -26.933 -4.456 10.931 1.00 81.25 203 ASP A O 1
ATOM 1551 N N . ARG A 1 204 ? -27.110 -3.378 12.904 1.00 81.38 204 ARG A N 1
ATOM 1552 C CA . ARG A 1 204 ? -26.159 -2.308 12.585 1.00 81.38 204 ARG A CA 1
ATOM 1553 C C . ARG A 1 204 ? -24.744 -2.840 12.372 1.00 81.38 204 ARG A C 1
ATOM 1555 O O . ARG A 1 204 ? -24.085 -2.397 11.436 1.00 81.38 204 ARG A O 1
ATOM 1562 N N . ALA A 1 205 ? -24.272 -3.760 13.210 1.00 79.75 205 ALA A N 1
ATOM 1563 C CA . ALA A 1 205 ? -22.913 -4.285 13.115 1.00 79.75 205 ALA A CA 1
ATOM 1564 C C . ALA A 1 205 ? -22.718 -5.050 11.799 1.00 79.75 205 ALA A C 1
ATOM 1566 O O . ALA A 1 205 ? -21.751 -4.805 11.078 1.00 79.75 205 ALA A O 1
ATOM 1567 N N . LEU A 1 206 ? -23.696 -5.886 11.436 1.00 79.50 206 LEU A N 1
ATOM 1568 C CA . LEU A 1 206 ? -23.704 -6.610 10.163 1.00 79.50 206 LEU A CA 1
ATOM 1569 C C . LEU A 1 206 ? -23.762 -5.651 8.961 1.00 79.50 206 LEU A C 1
ATOM 1571 O O . LEU A 1 206 ? -23.079 -5.859 7.959 1.00 79.50 206 LEU A O 1
ATOM 1575 N N . THR A 1 207 ? -24.547 -4.575 9.067 1.00 84.75 207 THR A N 1
ATOM 1576 C CA . THR A 1 207 ? -24.673 -3.568 8.002 1.00 84.75 207 THR A CA 1
ATOM 1577 C C . THR A 1 207 ? -23.379 -2.774 7.809 1.00 84.75 207 THR A C 1
ATOM 1579 O O . THR A 1 207 ? -22.936 -2.605 6.675 1.00 84.75 207 THR A O 1
ATOM 1582 N N . ILE A 1 208 ? -22.718 -2.350 8.892 1.00 83.94 208 ILE A N 1
ATOM 1583 C CA . ILE A 1 208 ? -21.409 -1.676 8.832 1.00 83.94 208 ILE A CA 1
ATOM 1584 C C . ILE A 1 208 ? -20.339 -2.607 8.248 1.00 83.94 208 ILE A C 1
ATOM 1586 O O . ILE A 1 208 ? -19.560 -2.186 7.394 1.00 83.94 208 ILE A O 1
ATOM 1590 N N . GLN A 1 209 ? -20.326 -3.884 8.641 1.00 81.75 209 GLN A N 1
ATOM 1591 C CA . GLN A 1 209 ? -19.407 -4.868 8.067 1.00 81.75 209 GLN A CA 1
ATOM 1592 C C . GLN A 1 209 ? -19.621 -5.023 6.555 1.00 81.75 209 GLN A C 1
ATOM 1594 O O . GLN A 1 209 ? -18.658 -5.022 5.788 1.00 81.75 209 GLN A O 1
ATOM 1599 N N . TYR A 1 210 ? -20.879 -5.107 6.113 1.00 84.88 210 TYR A N 1
ATOM 1600 C CA . TYR A 1 210 ? -21.208 -5.140 4.690 1.00 84.88 210 TYR A CA 1
ATOM 1601 C C . TYR A 1 210 ? -20.721 -3.877 3.963 1.00 84.88 210 TYR A C 1
ATOM 1603 O O . TYR A 1 210 ? -20.136 -3.986 2.888 1.00 84.88 210 TYR A O 1
ATOM 1611 N N . ILE A 1 211 ? -20.915 -2.691 4.550 1.00 88.25 211 ILE A N 1
ATOM 1612 C CA . ILE A 1 211 ? -20.448 -1.407 3.999 1.00 88.25 211 ILE A CA 1
ATOM 1613 C C . ILE A 1 211 ? -18.928 -1.409 3.798 1.00 88.25 211 ILE A C 1
ATOM 1615 O O . ILE A 1 211 ? -18.457 -1.022 2.729 1.00 88.25 211 ILE A O 1
ATOM 1619 N N . TYR A 1 212 ? -18.161 -1.872 4.787 1.00 86.50 212 TYR A N 1
ATOM 1620 C CA . TYR A 1 212 ? -16.707 -1.972 4.662 1.00 86.50 212 TYR A CA 1
ATOM 1621 C C . TYR A 1 212 ? -16.291 -2.971 3.587 1.00 86.50 212 TYR A C 1
ATOM 1623 O O . TYR A 1 212 ? -15.469 -2.638 2.736 1.00 86.50 212 TYR A O 1
ATOM 1631 N N . ASN A 1 213 ? -16.896 -4.161 3.567 1.00 84.81 213 ASN A N 1
ATOM 1632 C CA . ASN A 1 213 ? -16.613 -5.165 2.542 1.00 84.81 213 ASN A CA 1
ATOM 1633 C C . ASN A 1 213 ? -16.916 -4.633 1.135 1.00 84.81 213 ASN A C 1
ATOM 1635 O O . ASN A 1 213 ? -16.110 -4.813 0.226 1.00 84.81 213 ASN A O 1
ATOM 1639 N N . LEU A 1 214 ? -18.042 -3.931 0.967 1.00 87.19 214 LEU A N 1
ATOM 1640 C CA . LEU A 1 214 ? -18.413 -3.276 -0.285 1.00 87.19 214 LEU A CA 1
ATOM 1641 C C . LEU A 1 214 ? -17.373 -2.225 -0.694 1.00 87.19 214 LEU A C 1
ATOM 1643 O O . LEU A 1 214 ? -16.941 -2.212 -1.844 1.00 87.19 214 LEU A O 1
ATOM 1647 N N . TYR A 1 215 ? -16.955 -1.365 0.237 1.00 89.25 215 TYR A N 1
ATOM 1648 C CA . TYR A 1 215 ? -15.948 -0.334 -0.012 1.00 89.25 215 TYR A CA 1
ATOM 1649 C C . TYR A 1 215 ? -14.610 -0.929 -0.462 1.00 89.25 215 TYR A C 1
ATOM 1651 O O . TYR A 1 215 ? -14.058 -0.503 -1.475 1.00 89.25 215 TYR A O 1
ATOM 1659 N N . PHE A 1 216 ? -14.107 -1.944 0.247 1.00 85.50 216 PHE A N 1
ATOM 1660 C CA . PHE A 1 216 ? -12.855 -2.609 -0.115 1.00 85.50 216 PHE A CA 1
ATOM 1661 C C . PHE A 1 216 ? -12.960 -3.353 -1.446 1.00 85.50 216 PHE A C 1
ATOM 1663 O O . PHE A 1 216 ? -12.035 -3.287 -2.253 1.00 85.50 216 PHE A O 1
ATOM 1670 N N . TRP A 1 217 ? -14.093 -4.009 -1.712 1.00 83.12 217 TRP A N 1
ATOM 1671 C CA . TRP A 1 217 ? -14.328 -4.674 -2.991 1.00 83.12 217 TRP A CA 1
ATOM 1672 C C . TRP A 1 217 ? -14.307 -3.673 -4.150 1.00 83.12 217 TRP A C 1
ATOM 1674 O O . TRP A 1 217 ? -13.568 -3.868 -5.110 1.00 83.12 217 TRP A O 1
ATOM 1684 N N . ILE A 1 218 ? -15.034 -2.557 -4.027 1.00 88.88 218 ILE A N 1
ATOM 1685 C CA . ILE A 1 218 ? -15.034 -1.477 -5.023 1.00 88.88 218 ILE A CA 1
ATOM 1686 C C . ILE A 1 218 ? -13.625 -0.885 -5.197 1.00 88.88 218 ILE A C 1
ATOM 1688 O O . ILE A 1 218 ? -13.196 -0.642 -6.324 1.00 88.88 218 ILE A O 1
ATOM 1692 N N . GLY A 1 219 ? -12.876 -0.701 -4.107 1.00 87.19 219 GLY A N 1
ATOM 1693 C CA . GLY A 1 219 ? -11.490 -0.233 -4.154 1.00 87.19 219 GLY A CA 1
ATOM 1694 C C . GLY A 1 219 ? -10.548 -1.174 -4.916 1.00 87.19 219 GLY A C 1
ATOM 1695 O O . GLY A 1 219 ? -9.710 -0.701 -5.682 1.00 87.19 219 GLY A O 1
ATOM 1696 N N . ASN A 1 220 ? -10.719 -2.492 -4.769 1.00 83.88 220 ASN A N 1
ATOM 1697 C CA . ASN A 1 220 ? -9.969 -3.495 -5.536 1.00 83.88 220 ASN A CA 1
ATOM 1698 C C . ASN A 1 220 ? -10.364 -3.522 -7.019 1.00 83.88 220 ASN A C 1
ATOM 1700 O O . ASN A 1 220 ? -9.528 -3.802 -7.866 1.00 83.88 220 ASN A O 1
ATOM 1704 N N . VAL A 1 221 ? -11.613 -3.200 -7.371 1.00 88.25 221 VAL A N 1
ATOM 1705 C CA . VAL A 1 221 ? -11.965 -2.985 -8.787 1.00 88.25 221 VAL A CA 1
ATOM 1706 C C . VAL A 1 221 ? -11.273 -1.723 -9.311 1.00 88.25 221 VAL A C 1
ATOM 1708 O O . VAL A 1 221 ? -10.774 -1.720 -10.432 1.00 88.25 221 VAL A O 1
ATOM 1711 N N . GLY A 1 222 ? -11.185 -0.671 -8.491 1.00 91.69 222 GLY A N 1
ATOM 1712 C CA . GLY A 1 222 ? -10.447 0.550 -8.818 1.00 91.69 222 GLY A CA 1
ATOM 1713 C C . GLY A 1 222 ? -8.966 0.295 -9.107 1.00 91.69 222 GLY A C 1
ATOM 1714 O O . GLY A 1 222 ? -8.442 0.842 -10.072 1.00 91.69 222 GLY A O 1
ATOM 1715 N N . SER A 1 223 ? -8.303 -0.583 -8.345 1.00 90.44 223 SER A N 1
ATOM 1716 C CA . SER A 1 223 ? -6.877 -0.902 -8.543 1.00 90.44 223 SER A CA 1
ATOM 1717 C C . SER A 1 223 ? -6.553 -1.554 -9.892 1.00 90.44 223 SER A C 1
ATOM 1719 O O . SER A 1 223 ? -5.405 -1.501 -10.330 1.00 90.44 223 SER A O 1
ATOM 1721 N N . LEU A 1 224 ? -7.553 -2.093 -10.602 1.00 89.81 224 LEU A N 1
ATOM 1722 C CA . LEU A 1 224 ? -7.390 -2.613 -11.964 1.00 89.81 224 LEU A CA 1
ATOM 1723 C C . LEU A 1 224 ? -7.083 -1.515 -12.996 1.00 89.81 224 LEU A C 1
ATOM 1725 O O . LEU A 1 224 ? -6.719 -1.844 -14.126 1.00 89.81 224 LEU A O 1
ATOM 1729 N N . SER A 1 225 ? -7.170 -0.228 -12.626 1.00 94.88 225 SER A N 1
ATOM 1730 C CA . SER A 1 225 ? -6.662 0.879 -13.448 1.00 94.88 225 SER A CA 1
ATOM 1731 C C . SER A 1 225 ? -5.193 0.699 -13.835 1.00 94.88 225 SER A C 1
ATOM 1733 O O . SER A 1 225 ? -4.811 1.165 -14.905 1.00 94.88 225 SER A O 1
ATOM 1735 N N . TRP A 1 226 ? -4.420 -0.038 -13.026 1.00 94.06 226 TRP A N 1
ATOM 1736 C CA . TRP A 1 226 ? -3.043 -0.441 -13.309 1.00 94.06 226 TRP A CA 1
ATOM 1737 C C . TRP A 1 226 ? -2.897 -1.003 -14.728 1.00 94.06 226 TRP A C 1
ATOM 1739 O O . TRP A 1 226 ? -2.032 -0.567 -15.477 1.00 94.06 226 TRP A O 1
ATOM 1749 N N . PHE A 1 227 ? -3.777 -1.921 -15.148 1.00 94.38 227 PHE A N 1
ATOM 1750 C CA . PHE A 1 227 ? -3.721 -2.487 -16.501 1.00 94.38 227 PHE A CA 1
ATOM 1751 C C . PHE A 1 227 ? -3.862 -1.412 -17.577 1.00 94.38 227 PHE A C 1
ATOM 1753 O O . PHE A 1 227 ? -3.156 -1.431 -18.579 1.00 94.38 227 PHE A O 1
ATOM 1760 N N . ALA A 1 228 ? -4.795 -0.479 -17.388 1.00 95.00 228 ALA A N 1
ATOM 1761 C CA . ALA A 1 228 ? -5.037 0.569 -18.364 1.00 95.00 228 ALA A CA 1
ATOM 1762 C C . ALA A 1 228 ? -3.846 1.531 -18.453 1.00 95.00 228 ALA A C 1
ATOM 1764 O O . ALA A 1 228 ? -3.447 1.886 -19.559 1.00 95.00 228 ALA A O 1
ATOM 1765 N N . THR A 1 229 ? -3.264 1.933 -17.320 1.00 95.12 229 THR A N 1
ATOM 1766 C CA . THR A 1 229 ? -2.170 2.912 -17.299 1.00 95.12 229 THR A CA 1
ATOM 1767 C C . THR A 1 229 ? -0.876 2.357 -17.882 1.00 95.12 229 THR A C 1
ATOM 1769 O O . THR A 1 229 ? -0.280 3.027 -18.721 1.00 95.12 229 THR A O 1
ATOM 1772 N N . THR A 1 230 ? -0.491 1.117 -17.575 1.00 93.50 230 THR A N 1
ATOM 1773 C CA . THR A 1 230 ? 0.737 0.521 -18.141 1.00 93.50 230 THR A CA 1
ATOM 1774 C C . THR A 1 230 ? 0.626 0.271 -19.650 1.00 93.50 230 THR A C 1
ATOM 1776 O O . THR A 1 230 ? 1.570 0.490 -20.408 1.00 93.50 230 THR A O 1
ATOM 1779 N N . PHE A 1 231 ? -0.561 -0.094 -20.155 1.00 93.44 231 PHE A N 1
ATOM 1780 C CA . PHE A 1 231 ? -0.785 -0.166 -21.605 1.00 93.44 231 PHE A CA 1
ATOM 1781 C C . PHE A 1 231 ? -0.807 1.212 -22.281 1.00 93.44 231 PHE A C 1
ATOM 1783 O O . PHE A 1 231 ? -0.373 1.328 -23.430 1.00 93.44 231 PHE A O 1
ATOM 1790 N N . LEU A 1 232 ? -1.331 2.244 -21.609 1.00 94.25 232 LEU A N 1
ATOM 1791 C CA . LEU A 1 232 ? -1.303 3.619 -22.114 1.00 94.25 232 LEU A CA 1
ATOM 1792 C C . LEU A 1 232 ? 0.126 4.161 -22.168 1.00 94.25 232 LEU A C 1
ATOM 1794 O O . LEU A 1 232 ? 0.482 4.781 -23.165 1.00 94.25 232 LEU A O 1
ATOM 1798 N N . GLU A 1 233 ? 0.939 3.880 -21.150 1.00 92.38 233 GLU A N 1
ATOM 1799 C CA . GLU A 1 233 ? 2.368 4.204 -21.116 1.00 92.38 233 GLU A CA 1
ATOM 1800 C C . GLU A 1 233 ? 3.089 3.608 -22.320 1.00 92.38 233 GLU A C 1
ATOM 1802 O O . GLU A 1 233 ? 3.660 4.350 -23.115 1.00 92.38 233 GLU A O 1
ATOM 1807 N N . MET A 1 234 ? 2.986 2.290 -22.509 1.00 88.94 234 MET A N 1
ATOM 1808 C CA . MET A 1 234 ? 3.687 1.593 -23.587 1.00 88.94 234 MET A CA 1
ATOM 1809 C C . MET A 1 234 ? 3.255 2.066 -24.989 1.00 88.94 234 MET A C 1
ATOM 1811 O O . MET A 1 234 ? 4.062 2.049 -25.913 1.00 88.94 234 MET A O 1
ATOM 1815 N N . LYS A 1 235 ? 1.986 2.463 -25.185 1.00 89.88 235 LYS A N 1
ATOM 1816 C CA . LYS A 1 235 ? 1.453 2.832 -26.515 1.00 89.88 235 LYS A CA 1
ATOM 1817 C C . LYS A 1 235 ? 1.493 4.322 -26.839 1.00 89.88 235 LYS A C 1
ATOM 1819 O O . LYS A 1 235 ? 1.607 4.673 -28.010 1.00 89.88 235 LYS A O 1
ATOM 1824 N N . TYR A 1 236 ? 1.301 5.181 -25.843 1.00 89.69 236 TYR A N 1
ATOM 1825 C CA . TYR A 1 236 ? 1.087 6.617 -26.039 1.00 89.69 236 TYR A CA 1
ATOM 1826 C C . TYR A 1 236 ? 2.009 7.496 -25.185 1.00 89.69 236 TYR A C 1
ATOM 1828 O O . TYR A 1 236 ? 2.077 8.696 -25.441 1.00 89.69 236 TYR A O 1
ATOM 1836 N N . GLY A 1 237 ? 2.723 6.919 -24.214 1.00 90.12 237 GLY A N 1
ATOM 1837 C CA . GLY A 1 237 ? 3.636 7.624 -23.320 1.00 90.12 237 GLY A CA 1
ATOM 1838 C C . GLY A 1 237 ? 3.032 7.995 -21.962 1.00 90.12 237 GLY A C 1
ATOM 1839 O O . GLY A 1 237 ? 1.845 7.799 -21.674 1.00 90.12 237 GLY A O 1
ATOM 1840 N N . PHE A 1 238 ? 3.883 8.552 -21.098 1.00 92.25 238 PHE A N 1
ATOM 1841 C CA . PHE A 1 238 ? 3.551 8.828 -19.697 1.00 92.25 238 PHE A CA 1
ATOM 1842 C C . PHE A 1 238 ? 2.472 9.898 -19.510 1.00 92.25 238 PHE A C 1
ATOM 1844 O O . PHE A 1 238 ? 1.686 9.800 -18.572 1.00 92.25 238 PHE A O 1
ATOM 1851 N N . PHE A 1 239 ? 2.367 10.886 -20.405 1.00 93.50 239 PHE A N 1
ATOM 1852 C CA . PHE A 1 239 ? 1.320 11.910 -20.310 1.00 93.50 239 PHE A CA 1
ATOM 1853 C C . PHE A 1 239 ? -0.086 11.289 -20.323 1.00 93.50 239 PHE A C 1
ATOM 1855 O O . PHE A 1 239 ? -0.905 11.562 -19.448 1.00 93.50 239 PHE A O 1
ATOM 1862 N N . GLN A 1 240 ? -0.361 10.405 -21.282 1.00 93.25 240 GLN A N 1
ATOM 1863 C CA . GLN A 1 240 ? -1.644 9.720 -21.432 1.00 93.25 240 GLN A CA 1
ATOM 1864 C C . GLN A 1 240 ? -1.866 8.718 -20.297 1.00 93.25 240 GLN A C 1
ATOM 1866 O O . GLN A 1 240 ? -2.987 8.613 -19.794 1.00 93.25 240 GLN A O 1
ATOM 1871 N N . SER A 1 241 ? -0.802 8.034 -19.866 1.00 94.75 241 SER A N 1
ATOM 1872 C CA . SER A 1 241 ? -0.837 7.142 -18.705 1.00 94.75 241 SER A CA 1
ATOM 1873 C C . SER A 1 241 ? -1.259 7.881 -17.434 1.00 94.75 241 SER A C 1
ATOM 1875 O O . SER A 1 241 ? -2.175 7.432 -16.750 1.00 94.75 241 SER A O 1
ATOM 1877 N N . TYR A 1 242 ? -0.693 9.065 -17.164 1.00 96.19 242 TYR A N 1
ATOM 1878 C CA . TYR A 1 242 ? -1.024 9.876 -15.988 1.00 96.19 242 TYR A CA 1
ATOM 1879 C C . TYR A 1 242 ? -2.306 10.703 -16.130 1.00 96.19 242 TYR A C 1
ATOM 1881 O O . TYR A 1 242 ? -2.882 11.118 -15.119 1.00 96.19 242 TYR A O 1
ATOM 1889 N N . LEU A 1 243 ? -2.811 10.920 -17.347 1.00 96.31 243 LEU A N 1
ATOM 1890 C CA . LEU A 1 243 ? -4.070 11.632 -17.571 1.00 96.31 243 LEU A CA 1
ATOM 1891 C C . LEU A 1 243 ? -5.260 10.860 -16.987 1.00 96.31 243 LEU A C 1
ATOM 1893 O O . LEU A 1 243 ? -6.085 11.442 -16.282 1.00 96.31 243 LEU A O 1
ATOM 1897 N N . LEU A 1 244 ? -5.334 9.550 -17.235 1.00 95.19 244 LEU A N 1
ATOM 1898 C CA . LEU A 1 244 ? -6.411 8.683 -16.744 1.00 95.19 244 LEU A CA 1
ATOM 1899 C C . LEU A 1 244 ? -6.583 8.721 -15.204 1.00 95.19 244 LEU A C 1
ATOM 1901 O O . LEU A 1 244 ? -7.696 8.990 -14.731 1.00 95.19 244 LEU A O 1
ATOM 1905 N N . PRO A 1 245 ? -5.536 8.487 -14.390 1.00 96.38 245 PRO A N 1
ATOM 1906 C CA . PRO A 1 245 ? -5.648 8.571 -12.942 1.00 96.38 245 PRO A CA 1
ATOM 1907 C C . PRO A 1 245 ? -5.833 10.013 -12.451 1.00 96.38 245 PRO A C 1
ATOM 1909 O O . PRO A 1 245 ? -6.599 10.229 -11.514 1.00 96.38 245 PRO A O 1
ATOM 1912 N N . SER A 1 246 ? -5.249 11.019 -13.116 1.00 97.38 246 SER A N 1
ATOM 1913 C CA . SER A 1 246 ? -5.492 12.431 -12.773 1.00 97.38 246 SER A CA 1
ATOM 1914 C C . SER A 1 246 ? -6.970 12.805 -12.913 1.00 97.38 246 SER A C 1
ATOM 1916 O O . SER A 1 246 ? -7.549 13.396 -12.000 1.00 97.38 246 SER A O 1
ATOM 1918 N N . LEU A 1 247 ? -7.613 12.404 -14.015 1.00 97.56 247 LEU A N 1
ATOM 1919 C CA . LEU A 1 247 ? -9.052 12.593 -14.218 1.00 97.56 247 LEU A CA 1
ATOM 1920 C C . LEU A 1 247 ? -9.872 11.830 -13.176 1.00 97.56 247 LEU A C 1
ATOM 1922 O O . LEU A 1 247 ? -10.841 12.373 -12.647 1.00 97.56 247 LEU A O 1
ATOM 1926 N N . SER A 1 248 ? -9.459 10.607 -12.834 1.00 97.12 248 SER A N 1
ATOM 1927 C CA . SER A 1 248 ? -10.097 9.819 -11.775 1.00 97.12 248 SER A CA 1
ATOM 1928 C C . SER A 1 248 ? -10.078 10.573 -10.441 1.00 97.12 248 SER A C 1
ATOM 1930 O O . SER A 1 248 ? -11.124 10.752 -9.817 1.00 97.12 248 SER A O 1
ATOM 1932 N N . MET A 1 249 ? -8.928 11.121 -10.039 1.00 97.56 249 MET A N 1
ATOM 1933 C CA . MET A 1 249 ? -8.819 11.894 -8.798 1.00 97.56 249 MET A CA 1
ATOM 1934 C C . MET A 1 249 ? -9.635 13.193 -8.826 1.00 97.56 249 MET A C 1
ATOM 1936 O O . MET A 1 249 ? -10.240 13.572 -7.817 1.00 97.56 249 MET A O 1
ATOM 1940 N N . VAL A 1 250 ? -9.703 13.870 -9.978 1.00 98.12 250 VAL A N 1
ATOM 1941 C CA . VAL A 1 250 ? -10.574 15.042 -10.161 1.00 98.12 250 VAL A CA 1
ATOM 1942 C C . VAL A 1 250 ? -12.035 14.646 -9.956 1.00 98.12 250 VAL A C 1
ATOM 1944 O O . VAL A 1 250 ? -12.723 15.292 -9.168 1.00 98.12 250 VAL A O 1
ATOM 1947 N N . ILE A 1 251 ? -12.505 13.554 -10.568 1.00 97.56 251 ILE A N 1
ATOM 1948 C CA . ILE A 1 251 ? -13.878 13.058 -10.382 1.00 97.56 251 ILE A CA 1
ATOM 1949 C C . ILE A 1 251 ? -14.149 12.745 -8.903 1.00 97.56 251 ILE A C 1
ATOM 1951 O O . ILE A 1 251 ? -15.164 13.195 -8.366 1.00 97.56 251 ILE A O 1
ATOM 1955 N N . ALA A 1 252 ? -13.235 12.044 -8.222 1.00 96.88 252 ALA A N 1
ATOM 1956 C CA . ALA A 1 252 ? -13.349 11.754 -6.790 1.00 96.88 252 ALA A CA 1
ATOM 1957 C C . ALA A 1 252 ? -13.511 13.038 -5.957 1.00 96.88 252 ALA A C 1
ATOM 1959 O O . ALA A 1 252 ? -14.388 13.131 -5.095 1.00 96.88 252 ALA A O 1
ATOM 1960 N N . THR A 1 253 ? -12.703 14.055 -6.259 1.00 96.75 253 THR A N 1
ATOM 1961 C CA . THR A 1 253 ? -12.705 15.348 -5.561 1.00 96.75 253 THR A CA 1
ATOM 1962 C C . THR A 1 253 ? -13.989 16.133 -5.822 1.00 96.75 253 THR A C 1
ATOM 1964 O O . THR A 1 253 ? -14.596 16.651 -4.885 1.00 96.75 253 THR A O 1
ATOM 1967 N N . LEU A 1 254 ? -14.468 16.177 -7.069 1.00 96.50 254 LEU A N 1
ATOM 1968 C CA . LEU A 1 254 ? -15.722 16.851 -7.415 1.00 96.50 254 LEU A CA 1
ATOM 1969 C C . LEU A 1 254 ? -16.923 16.193 -6.722 1.00 96.50 254 LEU A C 1
ATOM 1971 O O . LEU A 1 254 ? -17.764 16.895 -6.159 1.00 96.50 254 LEU A O 1
ATOM 1975 N N . LEU A 1 255 ? -16.985 14.858 -6.694 1.00 95.75 255 LEU A N 1
ATOM 1976 C CA . LEU A 1 255 ? -18.033 14.120 -5.978 1.00 95.75 255 LEU A CA 1
ATOM 1977 C C . LEU A 1 255 ? -17.999 14.393 -4.465 1.00 95.75 255 LEU A C 1
ATOM 1979 O O . LEU A 1 255 ? -19.052 14.505 -3.825 1.00 95.75 255 LEU A O 1
ATOM 1983 N N . LEU A 1 256 ? -16.807 14.541 -3.884 1.00 94.38 256 LEU A N 1
ATOM 1984 C CA . LEU A 1 256 ? -16.645 14.873 -2.471 1.00 94.38 256 LEU A CA 1
ATOM 1985 C C . LEU A 1 256 ? -17.082 16.319 -2.164 1.00 94.38 256 LEU A C 1
ATOM 1987 O O . LEU A 1 256 ? -17.831 16.557 -1.214 1.00 94.38 256 LEU A O 1
ATOM 1991 N N . MET A 1 257 ? -16.659 17.287 -2.979 1.00 93.00 257 MET A N 1
ATOM 1992 C CA . MET A 1 257 ? -16.934 18.710 -2.752 1.00 93.00 257 MET A CA 1
ATOM 1993 C C . MET A 1 257 ? -18.396 19.077 -3.040 1.00 93.00 257 MET A C 1
ATOM 1995 O O . MET A 1 257 ? -19.055 19.710 -2.205 1.00 93.00 257 MET A O 1
ATOM 1999 N N . PHE A 1 258 ? -18.944 18.649 -4.182 1.00 92.50 258 PHE A N 1
ATOM 2000 C CA . PHE A 1 258 ? -20.335 18.942 -4.542 1.00 92.50 258 PHE A CA 1
ATOM 2001 C C . PHE A 1 258 ? -21.338 18.154 -3.694 1.00 92.50 258 PHE A C 1
ATOM 2003 O O . PHE A 1 258 ? -22.406 18.671 -3.367 1.00 92.50 258 PHE A O 1
ATOM 2010 N N . GLY A 1 259 ? -20.971 16.952 -3.240 1.00 86.31 259 GLY A N 1
ATOM 2011 C CA . GLY A 1 259 ? -21.782 16.158 -2.316 1.00 86.31 259 GLY A CA 1
ATOM 2012 C C . GLY A 1 259 ? -21.810 16.689 -0.876 1.00 86.31 259 GLY A C 1
ATOM 2013 O O . GLY A 1 259 ? -22.532 16.147 -0.041 1.00 86.31 259 GLY A O 1
ATOM 2014 N N . SER A 1 260 ? -21.083 17.769 -0.559 1.00 87.88 260 SER A N 1
ATOM 2015 C CA . SER A 1 260 ? -20.923 18.294 0.809 1.00 87.88 260 SER A CA 1
ATOM 2016 C C . SER A 1 260 ? -22.226 18.620 1.550 1.00 87.88 260 SER A C 1
ATOM 2018 O O . SER A 1 260 ? -22.217 18.667 2.782 1.00 87.88 260 SER A O 1
ATOM 2020 N N . ARG A 1 261 ? -23.334 18.861 0.837 1.00 86.38 261 ARG A N 1
ATOM 2021 C CA . ARG A 1 261 ? -24.669 19.089 1.423 1.00 86.38 261 ARG A CA 1
ATOM 2022 C C . ARG A 1 261 ? -25.442 17.797 1.710 1.00 86.38 261 ARG A C 1
ATOM 2024 O O . ARG A 1 261 ? -26.386 17.829 2.487 1.00 86.38 261 ARG A O 1
ATOM 2031 N N . TRP A 1 262 ? -25.071 16.687 1.078 1.00 86.44 262 TRP A N 1
ATOM 2032 C CA . TRP A 1 262 ? -25.758 15.394 1.187 1.00 86.44 262 TRP A CA 1
ATOM 2033 C C . TRP A 1 262 ? -25.107 14.453 2.202 1.00 86.44 262 TRP A C 1
ATOM 2035 O O . TRP A 1 262 ? -25.762 13.524 2.684 1.00 86.44 262 TRP A O 1
ATOM 2045 N N . TYR A 1 263 ? -23.829 14.675 2.513 1.00 90.62 263 TYR A N 1
ATOM 2046 C CA . TYR A 1 263 ? -23.087 13.851 3.459 1.00 90.62 263 TYR A CA 1
ATOM 2047 C C . TYR A 1 263 ? -23.403 14.201 4.907 1.00 90.62 263 TYR A C 1
ATOM 2049 O O . TYR A 1 263 ? -23.495 15.372 5.285 1.00 90.62 263 TYR A O 1
ATOM 2057 N N . HIS A 1 264 ? -23.503 13.160 5.729 1.00 86.00 264 HIS A N 1
ATOM 2058 C CA . HIS A 1 264 ? -23.542 13.312 7.171 1.00 86.00 264 HIS A CA 1
ATOM 2059 C C . HIS A 1 264 ? -22.134 13.643 7.680 1.00 86.00 264 HIS A C 1
ATOM 2061 O O . HIS A 1 264 ? -21.157 13.006 7.280 1.00 86.00 264 HIS A O 1
ATOM 2067 N N . LYS A 1 265 ? -22.033 14.672 8.525 1.00 86.12 265 LYS A N 1
ATOM 2068 C CA . LYS A 1 265 ? -20.775 15.173 9.086 1.00 86.12 265 LYS A CA 1
ATOM 2069 C C . LYS A 1 265 ? -20.839 14.983 10.593 1.00 86.12 265 LYS A C 1
ATOM 2071 O O . LYS A 1 265 ? -21.527 15.750 11.264 1.00 86.12 265 LYS A O 1
ATOM 2076 N N . MET A 1 266 ? -20.165 13.955 11.101 1.00 71.00 266 MET A N 1
ATOM 2077 C CA . MET A 1 266 ? -20.062 13.760 12.543 1.00 71.00 266 MET A CA 1
ATOM 2078 C C . MET A 1 266 ? -19.190 14.853 13.181 1.00 71.00 266 MET A C 1
ATOM 2080 O O . MET A 1 266 ? -18.238 15.322 12.543 1.00 71.00 266 MET A O 1
ATOM 2084 N N . PRO A 1 267 ? -19.519 15.283 14.414 1.00 66.94 267 PRO A N 1
ATOM 2085 C CA . PRO A 1 267 ? -18.635 16.130 15.203 1.00 66.94 267 PRO A CA 1
ATOM 2086 C C . PRO A 1 267 ? -17.315 15.399 15.492 1.00 66.94 267 PRO A C 1
ATOM 2088 O O . PRO A 1 267 ? -17.248 14.173 15.449 1.00 66.94 267 PRO A O 1
ATOM 2091 N N . SER A 1 268 ? -16.256 16.162 15.749 1.00 62.91 268 SER A N 1
ATOM 2092 C CA . SER A 1 268 ? -14.951 15.622 16.136 1.00 62.91 268 SER A CA 1
ATOM 2093 C C . SER A 1 268 ? -15.063 14.870 17.465 1.00 62.91 268 SER A C 1
ATOM 2095 O O . SER A 1 268 ? -15.391 15.477 18.484 1.00 62.91 268 SER A O 1
ATOM 2097 N N . GLU A 1 269 ? -14.800 13.565 17.445 1.00 62.72 269 GLU A N 1
ATOM 2098 C CA . GLU A 1 269 ? -14.571 12.764 18.652 1.00 62.72 269 GLU A CA 1
ATOM 2099 C C . GLU A 1 269 ? -13.127 12.969 19.127 1.00 62.72 269 GLU A C 1
ATOM 2101 O O . GLU A 1 269 ? -12.218 13.155 18.315 1.00 62.72 269 GLU A O 1
ATOM 2106 N N . GLU A 1 270 ? -12.906 12.950 20.441 1.00 64.25 270 GLU A N 1
ATOM 2107 C CA . GLU A 1 270 ? -11.568 13.102 21.010 1.00 64.25 270 GLU A CA 1
ATOM 2108 C C . GLU A 1 270 ? -10.697 11.894 20.625 1.00 64.25 270 GLU A C 1
ATOM 2110 O O . GLU A 1 270 ? -11.021 10.745 20.922 1.00 64.25 270 GLU A O 1
ATOM 2115 N N . ASN A 1 271 ? -9.594 12.136 19.911 1.00 68.06 271 ASN A N 1
ATOM 2116 C CA . ASN A 1 271 ? -8.727 11.059 19.441 1.00 68.06 271 ASN A CA 1
ATOM 2117 C C . ASN A 1 271 ? -7.856 10.528 20.587 1.00 68.06 271 ASN A C 1
ATOM 2119 O O . ASN A 1 271 ? -7.199 11.294 21.291 1.00 68.06 271 ASN A O 1
ATOM 2123 N N . ALA A 1 272 ? -7.769 9.205 20.725 1.00 72.25 272 ALA A N 1
ATOM 2124 C CA . ALA A 1 272 ? -6.867 8.563 21.677 1.00 72.25 272 ALA A CA 1
ATOM 2125 C C . ALA A 1 272 ? -5.376 8.742 21.310 1.00 72.25 272 ALA A C 1
ATOM 2127 O O . ALA A 1 272 ? -4.509 8.629 22.178 1.00 72.25 272 ALA A O 1
ATOM 2128 N N . LEU A 1 273 ? -5.044 9.046 20.044 1.00 77.69 273 LEU A N 1
ATOM 2129 C CA . LEU A 1 273 ? -3.662 9.132 19.548 1.00 77.69 273 LEU A CA 1
ATOM 2130 C C . LEU A 1 273 ? -2.807 10.215 20.238 1.00 77.69 273 LEU A C 1
ATOM 2132 O O . LEU A 1 273 ? -1.692 9.885 20.648 1.00 77.69 273 LEU A O 1
ATOM 2136 N N . PRO A 1 274 ? -3.249 11.480 20.412 1.00 81.50 274 PRO A N 1
ATOM 2137 C CA . PRO A 1 274 ? -2.463 12.494 21.121 1.00 81.50 274 PRO A CA 1
ATOM 2138 C C . PRO A 1 274 ? -2.235 12.178 22.602 1.00 81.50 274 PRO A C 1
ATOM 2140 O O . PRO A 1 274 ? -1.175 12.493 23.144 1.00 81.50 274 PRO A O 1
ATOM 2143 N N . ALA A 1 275 ? -3.209 11.562 23.275 1.00 81.81 275 ALA A N 1
ATOM 2144 C CA . ALA A 1 275 ? -3.038 11.127 24.658 1.00 81.81 275 ALA A CA 1
ATOM 2145 C C . ALA A 1 275 ? -2.048 9.953 24.734 1.00 81.81 275 ALA A C 1
ATOM 2147 O O . ALA A 1 275 ? -1.084 9.997 25.499 1.00 81.81 275 ALA A O 1
ATOM 2148 N N . ALA A 1 276 ? -2.209 8.955 23.862 1.00 83.62 276 ALA A N 1
ATOM 2149 C CA . ALA A 1 276 ? -1.312 7.812 23.771 1.00 83.62 276 ALA A CA 1
ATOM 2150 C C . ALA A 1 276 ? 0.127 8.204 23.414 1.00 83.62 276 ALA A C 1
ATOM 2152 O O . ALA A 1 276 ? 1.064 7.654 23.987 1.00 83.62 276 ALA A O 1
ATOM 2153 N N . SER A 1 277 ? 0.337 9.174 22.520 1.00 83.88 277 SER A N 1
ATOM 2154 C CA . SER A 1 277 ? 1.684 9.635 22.162 1.00 83.88 277 SER A CA 1
ATOM 2155 C C . SER A 1 277 ? 2.394 10.301 23.343 1.00 83.88 277 SER A C 1
ATOM 2157 O O . SER A 1 277 ? 3.575 10.037 23.567 1.00 83.88 277 SER A O 1
ATOM 2159 N N . LYS A 1 278 ? 1.677 11.085 24.161 1.00 86.56 278 LYS A N 1
ATOM 2160 C CA . LYS A 1 278 ? 2.210 11.651 25.412 1.00 86.56 278 LYS A CA 1
ATOM 2161 C C . LYS A 1 278 ? 2.558 10.561 26.429 1.00 86.56 278 LYS A C 1
ATOM 2163 O O . LYS A 1 278 ? 3.618 10.646 27.049 1.00 86.56 278 LYS A O 1
ATOM 2168 N N . ILE A 1 279 ? 1.713 9.536 26.564 1.00 85.81 279 ILE A N 1
ATOM 2169 C CA . ILE A 1 279 ? 1.963 8.380 27.442 1.00 85.81 279 ILE A CA 1
ATOM 2170 C C . ILE A 1 279 ? 3.212 7.618 26.977 1.00 85.81 279 ILE A C 1
ATOM 2172 O O . ILE A 1 279 ? 4.113 7.376 27.777 1.00 85.81 279 ILE A O 1
ATOM 2176 N N . LEU A 1 280 ? 3.315 7.299 25.681 1.00 85.88 280 LEU A N 1
ATOM 2177 C CA . LEU A 1 280 ? 4.481 6.618 25.103 1.00 85.88 280 LEU A CA 1
ATOM 2178 C C . LEU A 1 280 ? 5.758 7.446 25.246 1.00 85.88 280 LEU A C 1
ATOM 2180 O O . LEU A 1 280 ? 6.812 6.893 25.544 1.00 85.88 280 LEU A O 1
ATOM 2184 N N . TRP A 1 281 ? 5.674 8.766 25.079 1.00 86.75 281 TRP A N 1
ATOM 2185 C CA . TRP A 1 281 ? 6.806 9.667 25.284 1.00 86.75 281 TRP A CA 1
ATOM 2186 C C . TRP A 1 281 ? 7.264 9.704 26.746 1.00 86.75 281 TRP A C 1
ATOM 2188 O O . TRP A 1 281 ? 8.463 9.685 27.021 1.00 86.75 281 TRP A O 1
ATOM 2198 N N . CYS A 1 282 ? 6.320 9.715 27.689 1.00 85.56 282 CYS A N 1
ATOM 2199 C CA . CYS A 1 282 ? 6.614 9.617 29.117 1.00 85.56 282 CYS A CA 1
ATOM 2200 C C . CYS A 1 282 ? 7.301 8.283 29.443 1.00 85.56 282 CYS A C 1
ATOM 2202 O O . CYS A 1 282 ? 8.366 8.275 30.053 1.00 85.56 282 CYS A O 1
ATOM 2204 N N . ALA A 1 283 ? 6.751 7.174 28.944 1.00 86.75 283 ALA A N 1
ATOM 2205 C CA . ALA A 1 283 ? 7.321 5.840 29.105 1.00 86.75 283 ALA A CA 1
ATOM 2206 C C . ALA A 1 283 ? 8.717 5.706 28.472 1.00 86.75 283 ALA A C 1
ATOM 2208 O O . ALA A 1 283 ? 9.589 5.048 29.032 1.00 86.75 283 ALA A O 1
ATOM 2209 N N . ALA A 1 284 ? 8.959 6.335 27.317 1.00 86.69 284 ALA A N 1
ATOM 2210 C CA . ALA A 1 284 ? 10.258 6.315 26.645 1.00 86.69 284 ALA A CA 1
ATOM 2211 C C . ALA A 1 284 ? 11.342 7.050 27.449 1.00 86.69 284 ALA A C 1
ATOM 2213 O O . ALA A 1 284 ? 12.479 6.588 27.506 1.00 86.69 284 ALA A O 1
ATOM 2214 N N . LYS A 1 285 ? 10.991 8.163 28.108 1.00 85.06 285 LYS A N 1
ATOM 2215 C CA . LYS A 1 285 ? 11.909 8.879 29.009 1.00 85.06 285 LYS A CA 1
ATOM 2216 C C . LYS A 1 285 ? 12.238 8.092 30.275 1.00 85.06 285 LYS A C 1
ATOM 2218 O O . LYS A 1 285 ? 13.301 8.299 30.848 1.00 85.06 285 LYS A O 1
ATOM 2223 N N . ASP A 1 286 ? 11.350 7.191 30.671 1.00 83.00 286 ASP A N 1
ATOM 2224 C CA . ASP A 1 286 ? 11.422 6.440 31.921 1.00 83.00 286 ASP A CA 1
ATOM 2225 C C . ASP A 1 286 ? 11.695 4.939 31.680 1.00 83.00 286 ASP A C 1
ATOM 2227 O O . ASP A 1 286 ? 11.071 4.044 32.248 1.00 83.00 286 ASP A O 1
ATOM 2231 N N . GLY A 1 287 ? 12.621 4.639 30.759 1.00 80.25 287 GLY A N 1
ATOM 2232 C CA . GLY A 1 287 ? 13.142 3.281 30.556 1.00 80.25 287 GLY A CA 1
ATOM 2233 C C . GLY A 1 287 ? 12.266 2.334 29.722 1.00 80.25 287 GLY A C 1
ATOM 2234 O O . GLY A 1 287 ? 12.389 1.118 29.865 1.00 80.25 287 GLY A O 1
ATOM 2235 N N . PHE A 1 288 ? 11.403 2.862 28.844 1.00 84.38 288 PHE A N 1
ATOM 2236 C CA . PHE A 1 288 ? 10.525 2.110 27.924 1.00 84.38 288 PHE A CA 1
ATOM 2237 C C . PHE A 1 288 ? 9.491 1.198 28.606 1.00 84.38 288 PHE A C 1
ATOM 2239 O O . PHE A 1 288 ? 9.001 0.232 28.012 1.00 84.38 288 PHE A O 1
ATOM 2246 N N . LYS A 1 289 ? 9.114 1.520 29.846 1.00 86.06 289 LYS A N 1
ATOM 2247 C CA . LYS A 1 289 ? 8.058 0.831 30.594 1.00 86.06 289 LYS A CA 1
ATOM 2248 C C . LYS A 1 289 ? 6.787 1.670 30.577 1.00 86.06 289 LYS A C 1
ATOM 2250 O O . LYS A 1 289 ? 6.737 2.742 31.169 1.00 86.06 289 LYS A O 1
ATOM 2255 N N . ILE A 1 290 ? 5.747 1.190 29.889 1.00 84.69 290 ILE A N 1
ATOM 2256 C CA . ILE A 1 290 ? 4.454 1.899 29.796 1.00 84.69 290 ILE A CA 1
ATOM 2257 C C . ILE A 1 290 ? 3.826 2.065 31.187 1.00 84.69 290 ILE A C 1
ATOM 2259 O O . ILE A 1 290 ? 3.145 3.049 31.445 1.00 84.69 290 ILE A O 1
ATOM 2263 N N . GLU A 1 291 ? 4.113 1.142 32.105 1.00 85.44 291 GLU A N 1
ATOM 2264 C CA . GLU A 1 291 ? 3.652 1.163 33.492 1.00 85.44 291 GLU A CA 1
ATOM 2265 C C . GLU A 1 291 ? 4.145 2.399 34.254 1.00 85.44 291 GLU A C 1
ATOM 2267 O O . GLU A 1 291 ? 3.453 2.886 35.139 1.00 85.44 291 GLU A O 1
ATOM 2272 N N . HIS A 1 292 ? 5.307 2.941 33.884 1.00 85.75 292 HIS A N 1
ATOM 2273 C CA . HIS A 1 292 ? 5.848 4.138 34.520 1.00 85.75 292 HIS A CA 1
ATOM 2274 C C . HIS A 1 292 ? 5.091 5.407 34.119 1.00 85.75 292 HIS A C 1
ATOM 2276 O O . HIS A 1 292 ? 5.187 6.423 34.794 1.00 85.75 292 HIS A O 1
ATOM 2282 N N . ALA A 1 293 ? 4.307 5.376 33.040 1.00 85.44 293 ALA A N 1
ATOM 2283 C CA . ALA A 1 293 ? 3.454 6.498 32.667 1.00 85.44 293 ALA A CA 1
ATOM 2284 C C . ALA A 1 293 ? 2.142 6.542 33.473 1.00 85.44 293 ALA A C 1
ATOM 2286 O O . ALA A 1 293 ? 1.317 7.423 33.225 1.00 85.44 293 ALA A O 1
ATOM 2287 N N . ASP A 1 294 ? 1.928 5.614 34.413 1.00 86.81 294 ASP A N 1
ATOM 2288 C CA . ASP A 1 294 ? 0.768 5.645 35.297 1.00 86.81 294 ASP A CA 1
ATOM 2289 C C . ASP A 1 294 ? 0.774 6.918 36.171 1.00 86.81 294 ASP A C 1
ATOM 2291 O O . ASP A 1 294 ? 1.823 7.284 36.716 1.00 86.81 294 ASP A O 1
ATOM 2295 N N . PRO A 1 295 ? -0.372 7.606 36.324 1.00 87.25 295 PRO A N 1
ATOM 2296 C CA . PRO A 1 295 ? -0.484 8.788 37.173 1.00 87.25 295 PRO A CA 1
ATOM 2297 C C . PRO A 1 295 ? 0.011 8.588 38.605 1.00 87.25 295 PRO A C 1
ATOM 2299 O O . PRO A 1 295 ? 0.654 9.490 39.142 1.00 87.25 295 PRO A O 1
ATOM 2302 N N . ALA A 1 296 ? -0.239 7.422 39.211 1.00 84.69 296 ALA A N 1
ATOM 2303 C CA . ALA A 1 296 ? 0.223 7.125 40.564 1.00 84.69 296 ALA A CA 1
ATOM 2304 C C . ALA A 1 296 ? 1.755 7.038 40.619 1.00 84.69 296 ALA A C 1
ATOM 2306 O O . ALA A 1 296 ? 2.381 7.657 41.476 1.00 84.69 296 ALA A O 1
ATOM 2307 N N . TYR A 1 297 ? 2.365 6.362 39.641 1.00 85.25 297 TYR A N 1
ATOM 2308 C CA . TYR A 1 297 ? 3.818 6.221 39.548 1.00 85.25 297 TYR A CA 1
ATOM 2309 C C . TYR A 1 297 ? 4.517 7.566 39.288 1.00 85.25 297 TYR A C 1
ATOM 2311 O O . TYR A 1 297 ? 5.543 7.868 39.897 1.00 85.25 297 TYR A O 1
ATOM 2319 N N . GLN A 1 298 ? 3.964 8.402 38.401 1.00 86.19 298 GLN A N 1
ATOM 2320 C CA . GLN A 1 298 ? 4.518 9.730 38.099 1.00 86.19 298 GLN A CA 1
ATOM 2321 C C . GLN A 1 298 ? 4.389 10.703 39.277 1.00 86.19 298 GLN A C 1
ATOM 2323 O O . GLN A 1 298 ? 5.261 11.554 39.480 1.00 86.19 298 GLN A O 1
ATOM 2328 N N . LEU A 1 299 ? 3.329 10.570 40.076 1.00 85.38 299 LEU A N 1
ATOM 2329 C CA . LEU A 1 299 ? 3.164 11.355 41.291 1.00 85.38 299 LEU A CA 1
ATOM 2330 C C . LEU A 1 299 ? 4.148 10.913 42.384 1.00 85.38 299 LEU A C 1
ATOM 2332 O O . LEU A 1 299 ? 4.738 11.769 43.034 1.00 85.38 299 LEU A O 1
ATOM 2336 N N . GLU A 1 300 ? 4.361 9.608 42.552 1.00 85.62 300 GLU A N 1
ATOM 2337 C CA . GLU A 1 300 ? 5.245 9.050 43.581 1.00 85.62 300 GLU A CA 1
ATOM 2338 C C . GLU A 1 300 ? 6.733 9.292 43.279 1.00 85.62 300 GLU A C 1
ATOM 2340 O O . GLU A 1 300 ? 7.467 9.774 44.138 1.00 85.62 300 GLU A O 1
ATOM 2345 N N . ASN A 1 301 ? 7.179 9.030 42.047 1.00 85.19 301 ASN A N 1
ATOM 2346 C CA . ASN A 1 301 ? 8.607 9.068 41.701 1.00 85.19 301 ASN A CA 1
ATOM 2347 C C . ASN A 1 301 ? 9.080 10.406 41.120 1.00 85.19 301 ASN A C 1
ATOM 2349 O O . ASN A 1 301 ? 10.271 10.718 41.168 1.00 85.19 301 ASN A O 1
ATOM 2353 N N . HIS A 1 302 ? 8.167 11.207 40.563 1.00 82.81 302 HIS A N 1
ATOM 2354 C CA . HIS A 1 302 ? 8.506 12.464 39.888 1.00 82.81 302 HIS A CA 1
ATOM 2355 C C . HIS A 1 302 ? 7.698 13.672 40.376 1.00 82.81 302 HIS A C 1
ATOM 2357 O O . HIS A 1 302 ? 7.859 14.758 39.817 1.00 82.81 302 HIS A O 1
ATOM 2363 N N . ALA A 1 303 ? 6.832 13.506 41.388 1.00 82.44 303 ALA A N 1
ATOM 2364 C CA . ALA A 1 303 ? 5.948 14.552 41.915 1.00 82.44 303 ALA A CA 1
ATOM 2365 C C . ALA A 1 303 ? 5.139 15.285 40.823 1.00 82.44 303 ALA A C 1
ATOM 2367 O O . ALA A 1 303 ? 4.783 16.458 40.965 1.00 82.44 303 ALA A O 1
ATOM 2368 N N . LYS A 1 304 ? 4.850 14.605 39.705 1.00 84.00 304 LYS A N 1
ATOM 2369 C CA . LYS A 1 304 ? 4.268 15.212 38.507 1.00 84.00 304 LYS A CA 1
ATOM 2370 C C . LYS A 1 304 ? 2.845 14.716 38.284 1.00 84.00 304 LYS A C 1
ATOM 2372 O O . LYS A 1 304 ? 2.620 13.529 38.073 1.00 84.00 304 LYS A O 1
ATOM 2377 N N . ARG A 1 305 ? 1.881 15.644 38.235 1.00 82.31 305 ARG A N 1
ATOM 2378 C CA . ARG A 1 305 ? 0.515 15.338 37.784 1.00 82.31 305 ARG A CA 1
ATOM 2379 C C . ARG A 1 305 ? 0.465 15.275 36.262 1.00 82.31 305 ARG A C 1
ATOM 2381 O O . ARG A 1 305 ? 0.891 16.204 35.575 1.00 82.31 305 ARG A O 1
ATOM 2388 N N . VAL A 1 306 ? -0.062 14.173 35.745 1.00 84.94 306 VAL A N 1
ATOM 2389 C CA . VAL A 1 306 ? -0.254 13.941 34.311 1.00 84.94 306 VAL A CA 1
ATOM 2390 C C . VAL A 1 306 ? -1.733 14.103 33.939 1.00 84.94 306 VAL A C 1
ATOM 2392 O O . VAL A 1 306 ? -2.596 13.863 34.778 1.00 84.94 306 VAL A O 1
ATOM 2395 N N . PRO A 1 307 ? -2.049 14.528 32.703 1.00 83.81 307 PRO A N 1
ATOM 2396 C CA . PRO A 1 307 ? -3.421 14.826 32.283 1.00 83.81 307 PRO A CA 1
ATOM 2397 C C . PRO A 1 307 ? -4.242 13.596 31.848 1.00 83.81 307 PRO A C 1
ATOM 2399 O O . PRO A 1 307 ? -5.341 13.768 31.338 1.00 83.81 307 PRO A O 1
ATOM 2402 N N . TRP A 1 308 ? -3.718 12.373 31.978 1.00 84.88 308 TRP A N 1
ATOM 2403 C CA . TRP A 1 308 ? -4.391 11.133 31.563 1.00 84.88 308 TRP A CA 1
ATOM 2404 C C . TRP A 1 308 ? -4.664 10.218 32.763 1.00 84.88 308 TRP A C 1
ATOM 2406 O O . TRP A 1 308 ? -3.958 10.299 33.762 1.00 84.88 308 TRP A O 1
ATOM 2416 N N . GLY A 1 309 ? -5.662 9.335 32.661 1.00 85.88 309 GLY A N 1
ATOM 2417 C CA . GLY A 1 309 ? -6.003 8.360 33.707 1.00 85.88 309 GLY A CA 1
ATOM 2418 C C . GLY A 1 309 ? -5.236 7.033 33.598 1.00 85.88 309 GLY A C 1
ATOM 2419 O O . GLY A 1 309 ? -4.769 6.657 32.519 1.00 85.88 309 GLY A O 1
ATOM 2420 N N . SER A 1 310 ? -5.151 6.281 34.703 1.00 86.00 310 SER A N 1
ATOM 2421 C CA . SER A 1 310 ? -4.510 4.951 34.762 1.00 86.00 310 SER A CA 1
ATOM 2422 C C . SER A 1 310 ? -5.171 3.921 33.836 1.00 86.00 310 SER A C 1
ATOM 2424 O O . SER A 1 310 ? -4.509 3.010 33.335 1.00 86.00 310 SER A O 1
ATOM 2426 N N . HIS A 1 311 ? -6.474 4.066 33.575 1.00 84.44 311 HIS A N 1
ATOM 2427 C CA . HIS A 1 311 ? -7.220 3.218 32.643 1.00 84.44 311 HIS A CA 1
ATOM 2428 C C . HIS A 1 311 ? -6.604 3.223 31.237 1.00 84.44 311 HIS A C 1
ATOM 2430 O O . HIS A 1 311 ? -6.228 2.176 30.709 1.00 84.44 311 HIS A O 1
ATOM 2436 N N . LEU A 1 312 ? -6.401 4.421 30.683 1.00 83.56 312 LEU A N 1
ATOM 2437 C CA . LEU A 1 312 ? -5.855 4.616 29.343 1.00 83.56 312 LEU A CA 1
ATOM 2438 C C . LEU A 1 312 ? -4.435 4.040 29.215 1.00 83.56 312 LEU A C 1
ATOM 2440 O O . LEU A 1 312 ? -4.079 3.476 28.183 1.00 83.56 312 LEU A O 1
ATOM 2444 N N . VAL A 1 313 ? -3.628 4.125 30.280 1.00 86.88 313 VAL A N 1
ATOM 2445 C CA . VAL A 1 313 ? -2.278 3.534 30.327 1.00 86.88 313 VAL A CA 1
ATOM 2446 C C . VAL A 1 313 ? -2.343 2.004 30.243 1.00 86.88 313 VAL A C 1
ATOM 2448 O O . VAL A 1 313 ? -1.570 1.389 29.500 1.00 86.88 313 VAL A O 1
ATOM 2451 N N . LYS A 1 314 ? -3.283 1.373 30.960 1.00 86.81 314 LYS A N 1
ATOM 2452 C CA . LYS A 1 314 ? -3.495 -0.084 30.921 1.00 86.81 314 LYS A CA 1
ATOM 2453 C C . LYS A 1 314 ? -3.998 -0.547 29.552 1.00 86.81 314 LYS A C 1
ATOM 2455 O O . LYS A 1 314 ? -3.455 -1.509 29.007 1.00 86.81 314 LYS A O 1
ATOM 2460 N N . GLU A 1 315 ? -4.974 0.147 28.972 1.00 84.75 315 GLU A N 1
ATOM 2461 C CA . GLU A 1 315 ? -5.481 -0.160 27.630 1.00 84.75 315 GLU A CA 1
ATOM 2462 C C . GLU A 1 315 ? -4.401 -0.019 26.557 1.00 84.75 315 GLU A C 1
ATOM 2464 O O . GLU A 1 315 ? -4.213 -0.925 25.739 1.00 84.75 315 GLU A O 1
ATOM 2469 N N . LEU A 1 316 ? -3.621 1.064 26.609 1.00 86.12 316 LEU A N 1
ATOM 2470 C CA . LEU A 1 316 ? -2.509 1.289 25.693 1.00 86.12 316 LEU A CA 1
ATOM 2471 C C . LEU A 1 316 ? -1.454 0.185 25.809 1.00 86.12 316 LEU A C 1
ATOM 2473 O O . LEU A 1 316 ? -0.977 -0.334 24.798 1.00 86.12 316 LEU A O 1
ATOM 2477 N N . ARG A 1 317 ? -1.112 -0.228 27.036 1.00 87.00 317 ARG A N 1
ATOM 2478 C CA . ARG A 1 317 ? -0.189 -1.344 27.281 1.00 87.00 317 ARG A CA 1
ATOM 2479 C C . ARG A 1 317 ? -0.688 -2.636 26.632 1.00 87.00 317 ARG A C 1
ATOM 2481 O O . ARG A 1 317 ? 0.110 -3.356 26.024 1.00 87.00 317 ARG A O 1
ATOM 2488 N N . HIS A 1 318 ? -1.981 -2.936 26.745 1.00 82.88 318 HIS A N 1
ATOM 2489 C CA . HIS A 1 318 ? -2.584 -4.107 26.108 1.00 82.88 318 HIS A CA 1
ATOM 2490 C C . HIS A 1 318 ? -2.564 -4.001 24.578 1.00 82.88 318 HIS A C 1
ATOM 2492 O O . HIS A 1 318 ? -2.084 -4.930 23.925 1.00 82.88 318 HIS A O 1
ATOM 2498 N N . GLY A 1 319 ? -2.956 -2.857 24.010 1.00 83.88 319 GLY A N 1
ATOM 2499 C CA . GLY A 1 319 ? -2.923 -2.620 22.562 1.00 83.88 319 GLY A CA 1
ATOM 2500 C C . GLY A 1 319 ? -1.516 -2.758 21.963 1.00 83.88 319 GLY A C 1
ATOM 2501 O O . GLY A 1 319 ? -1.313 -3.480 20.985 1.00 83.88 319 GLY A O 1
ATOM 2502 N N . VAL A 1 320 ? -0.500 -2.163 22.598 1.00 85.12 320 VAL A N 1
ATOM 2503 C CA . VAL A 1 320 ? 0.906 -2.288 22.164 1.00 85.12 320 VAL A CA 1
ATOM 2504 C C . VAL A 1 320 ? 1.405 -3.733 22.295 1.00 85.12 320 VAL A C 1
ATOM 2506 O O . VAL A 1 320 ? 2.148 -4.222 21.441 1.00 85.12 320 VAL A O 1
ATOM 2509 N N . LYS A 1 321 ? 0.981 -4.465 23.335 1.00 84.62 321 LYS A N 1
ATOM 2510 C CA . LYS A 1 321 ? 1.326 -5.884 23.513 1.00 84.62 321 LYS A CA 1
ATOM 2511 C C . LYS A 1 321 ? 0.698 -6.772 22.434 1.00 84.62 321 LYS A C 1
ATOM 2513 O O . LYS A 1 321 ? 1.377 -7.696 21.982 1.00 84.62 321 LYS A O 1
ATOM 2518 N N . ALA A 1 322 ? -0.530 -6.484 22.002 1.00 80.88 322 ALA A N 1
ATOM 2519 C CA . ALA A 1 322 ? -1.180 -7.173 20.886 1.00 80.88 322 ALA A CA 1
ATOM 2520 C C . ALA A 1 322 ? -0.413 -6.960 19.569 1.00 80.88 322 ALA A C 1
ATOM 2522 O O . ALA A 1 322 ? -0.186 -7.910 18.821 1.00 80.88 322 ALA A O 1
ATOM 2523 N N . CYS A 1 323 ? 0.122 -5.755 19.350 1.00 86.25 323 CYS A N 1
ATOM 2524 C CA . CYS A 1 323 ? 0.904 -5.411 18.158 1.00 86.25 323 CYS A CA 1
ATOM 2525 C C . CYS A 1 323 ? 2.282 -6.097 18.071 1.00 86.25 323 CYS A C 1
ATOM 2527 O O . CYS A 1 323 ? 2.951 -5.993 17.046 1.00 86.25 323 CYS A O 1
ATOM 2529 N N . ARG A 1 324 ? 2.732 -6.836 19.098 1.00 87.81 324 ARG A N 1
ATOM 2530 C CA . ARG A 1 324 ? 4.042 -7.524 19.079 1.00 87.81 324 ARG A CA 1
ATOM 2531 C C . ARG A 1 324 ? 4.191 -8.509 17.922 1.00 87.81 324 ARG A C 1
ATOM 2533 O O . ARG A 1 324 ? 5.304 -8.701 17.442 1.00 87.81 324 ARG A O 1
ATOM 2540 N N . VAL A 1 325 ? 3.094 -9.128 17.478 1.00 88.56 325 VAL A N 1
ATOM 2541 C CA . VAL A 1 325 ? 3.113 -10.046 16.324 1.00 88.56 325 VAL A CA 1
ATOM 2542 C C . VAL A 1 325 ? 3.450 -9.319 15.021 1.00 88.56 325 VAL A C 1
ATOM 2544 O O . VAL A 1 325 ? 4.062 -9.909 14.134 1.00 88.56 325 VAL A O 1
ATOM 2547 N N . LEU A 1 326 ? 3.112 -8.028 14.927 1.00 90.75 326 LEU A N 1
ATOM 2548 C CA . LEU A 1 326 ? 3.296 -7.224 13.724 1.00 90.75 326 LEU A CA 1
ATOM 2549 C C . LEU A 1 326 ? 4.770 -6.897 13.471 1.00 90.75 326 LEU A C 1
ATOM 2551 O O . LEU A 1 326 ? 5.148 -6.688 12.330 1.00 90.75 326 LEU A O 1
ATOM 2555 N N . VAL A 1 327 ? 5.640 -6.916 14.485 1.00 91.38 327 VAL A N 1
ATOM 2556 C CA . VAL A 1 327 ? 7.079 -6.640 14.294 1.00 91.38 327 VAL A CA 1
ATOM 2557 C C . VAL A 1 327 ? 7.721 -7.630 13.311 1.00 91.38 327 VAL A C 1
ATOM 2559 O O . VAL A 1 327 ? 8.610 -7.260 12.550 1.00 91.38 327 VAL A O 1
ATOM 2562 N N . ALA A 1 328 ? 7.232 -8.873 13.251 1.00 92.94 328 ALA A N 1
ATOM 2563 C CA . ALA A 1 328 ? 7.702 -9.855 12.272 1.00 92.94 328 ALA A CA 1
ATOM 2564 C C . ALA A 1 328 ? 7.366 -9.472 10.816 1.00 92.94 328 ALA A C 1
ATOM 2566 O O . ALA A 1 328 ? 8.021 -9.956 9.894 1.00 92.94 328 ALA A O 1
ATOM 2567 N N . PHE A 1 329 ? 6.395 -8.575 10.600 1.00 95.31 329 PHE A N 1
ATOM 2568 C CA . PHE A 1 329 ? 6.016 -8.098 9.272 1.00 95.31 329 PHE A CA 1
ATOM 2569 C C . PHE A 1 329 ? 7.007 -7.100 8.673 1.00 95.31 329 PHE A C 1
ATOM 2571 O O . PHE A 1 329 ? 6.901 -6.815 7.487 1.00 95.31 329 PHE A O 1
ATOM 2578 N N . VAL A 1 330 ? 8.005 -6.613 9.419 1.00 96.31 330 VAL A N 1
ATOM 2579 C CA . VAL A 1 330 ? 9.058 -5.767 8.829 1.00 96.31 330 VAL A CA 1
ATOM 2580 C C . VAL A 1 330 ? 9.730 -6.493 7.657 1.00 96.31 330 VAL A C 1
ATOM 2582 O O . VAL A 1 330 ? 9.796 -5.949 6.561 1.00 96.31 330 VAL A O 1
ATOM 2585 N N . ILE A 1 331 ? 10.135 -7.756 7.843 1.00 96.56 331 ILE A N 1
ATOM 2586 C CA . ILE A 1 331 ? 10.746 -8.569 6.774 1.00 96.56 331 ILE A CA 1
ATOM 2587 C C . ILE A 1 331 ? 9.733 -8.931 5.681 1.00 96.56 331 ILE A C 1
ATOM 2589 O O . ILE A 1 331 ? 10.091 -8.954 4.504 1.00 96.56 331 ILE A O 1
ATOM 2593 N N . PHE A 1 332 ? 8.468 -9.159 6.054 1.00 96.56 332 PHE A N 1
ATOM 2594 C CA . PHE A 1 332 ? 7.386 -9.357 5.086 1.00 96.56 332 PHE A CA 1
ATOM 2595 C C . PHE A 1 332 ? 7.299 -8.170 4.124 1.00 96.56 332 PHE A C 1
ATOM 2597 O O . PHE A 1 332 ? 7.310 -8.383 2.918 1.00 96.56 332 PHE A O 1
ATOM 2604 N N . TYR A 1 333 ? 7.286 -6.935 4.635 1.00 95.38 333 TYR A N 1
ATOM 2605 C CA . TYR A 1 333 ? 7.210 -5.732 3.805 1.00 95.38 333 TYR A CA 1
ATOM 2606 C C . TYR A 1 333 ? 8.456 -5.528 2.945 1.00 95.38 333 TYR A C 1
ATOM 2608 O O . TYR A 1 333 ? 8.320 -5.159 1.787 1.00 95.38 333 TYR A O 1
ATOM 2616 N N . VAL A 1 334 ? 9.653 -5.861 3.443 1.00 95.62 334 VAL A N 1
ATOM 2617 C CA . VAL A 1 334 ? 10.874 -5.825 2.615 1.00 95.62 334 VAL A CA 1
ATOM 2618 C C . VAL A 1 334 ? 10.747 -6.731 1.383 1.00 95.62 334 VAL A C 1
ATOM 2620 O O . VAL A 1 334 ? 11.165 -6.345 0.291 1.00 95.62 334 VAL A O 1
ATOM 2623 N N . CYS A 1 335 ? 10.167 -7.925 1.545 1.00 96.12 335 CYS A N 1
ATOM 2624 C CA . CYS A 1 335 ? 9.932 -8.863 0.443 1.00 96.12 335 CYS A CA 1
ATOM 2625 C C . CYS A 1 335 ? 8.746 -8.436 -0.434 1.00 96.12 335 CYS A C 1
ATOM 2627 O O . CYS A 1 335 ? 8.803 -8.550 -1.654 1.00 96.12 335 CYS A O 1
ATOM 2629 N N . PHE A 1 336 ? 7.673 -7.941 0.182 1.00 92.88 336 PHE A N 1
ATOM 2630 C CA . PHE A 1 336 ? 6.463 -7.496 -0.504 1.00 92.88 336 PHE A CA 1
ATOM 2631 C C . PHE A 1 336 ? 6.741 -6.291 -1.409 1.00 92.88 336 PHE A C 1
ATOM 2633 O O . PHE A 1 336 ? 6.284 -6.257 -2.549 1.00 92.88 336 PHE A O 1
ATOM 2640 N N . ASP A 1 337 ? 7.562 -5.345 -0.950 1.00 91.56 337 ASP A N 1
ATOM 2641 C CA . ASP A 1 337 ? 7.929 -4.156 -1.718 1.00 91.56 337 ASP A CA 1
ATOM 2642 C C . ASP A 1 337 ? 8.731 -4.503 -2.984 1.00 91.56 337 ASP A C 1
ATOM 2644 O O . ASP A 1 337 ? 8.666 -3.742 -3.947 1.00 91.56 337 ASP A O 1
ATOM 2648 N N . GLN A 1 338 ? 9.400 -5.669 -3.055 1.00 93.50 338 GLN A N 1
ATOM 2649 C CA . GLN A 1 338 ? 10.105 -6.119 -4.271 1.00 93.50 338 GLN A CA 1
ATOM 2650 C C . GLN A 1 338 ? 9.182 -6.179 -5.492 1.00 93.50 338 GLN A C 1
ATOM 2652 O O . GLN A 1 338 ? 9.607 -5.916 -6.617 1.00 93.50 338 GLN A O 1
ATOM 2657 N N . MET A 1 339 ? 7.902 -6.489 -5.257 1.00 91.56 339 MET A N 1
ATOM 2658 C CA . MET A 1 339 ? 6.851 -6.564 -6.270 1.00 91.56 339 MET A CA 1
ATOM 2659 C C . MET A 1 339 ? 6.706 -5.278 -7.075 1.00 91.56 339 MET A C 1
ATOM 2661 O O . MET A 1 339 ? 6.366 -5.336 -8.251 1.00 91.56 339 MET A O 1
ATOM 2665 N N . GLN A 1 340 ? 6.951 -4.135 -6.442 1.00 87.19 340 GLN A N 1
ATOM 2666 C CA . GLN A 1 340 ? 6.671 -2.823 -7.012 1.00 87.19 340 GLN A CA 1
ATOM 2667 C C . GLN A 1 340 ? 7.943 -2.094 -7.474 1.00 87.19 340 GLN A C 1
ATOM 2669 O O . GLN A 1 340 ? 7.870 -0.937 -7.868 1.00 87.19 340 GLN A O 1
ATOM 2674 N N . ASN A 1 341 ? 9.105 -2.754 -7.415 1.00 90.81 341 ASN A N 1
ATOM 2675 C CA . ASN A 1 341 ? 10.381 -2.197 -7.864 1.00 90.81 341 ASN A CA 1
ATOM 2676 C C . ASN A 1 341 ? 11.232 -3.234 -8.614 1.00 90.81 341 ASN A C 1
ATOM 2678 O O . ASN A 1 341 ? 11.091 -3.384 -9.820 1.00 90.81 341 ASN A O 1
ATOM 2682 N N . ASN A 1 342 ? 12.078 -3.999 -7.929 1.00 92.44 342 ASN A N 1
ATOM 2683 C CA . ASN A 1 342 ? 13.070 -4.879 -8.538 1.00 92.44 342 ASN A CA 1
ATOM 2684 C C . ASN A 1 342 ? 12.443 -6.002 -9.372 1.00 92.44 342 ASN A C 1
ATOM 2686 O O . ASN A 1 342 ? 13.049 -6.427 -10.349 1.00 92.44 342 ASN A O 1
ATOM 2690 N N . LEU A 1 343 ? 11.230 -6.467 -9.045 1.00 94.69 343 LEU A N 1
ATOM 2691 C CA . LEU A 1 343 ? 10.526 -7.438 -9.889 1.00 94.69 343 LEU A CA 1
ATOM 2692 C C . LEU A 1 343 ? 10.037 -6.815 -11.207 1.00 94.69 343 LEU A C 1
ATOM 2694 O O . LEU A 1 343 ? 10.013 -7.509 -12.219 1.00 94.69 343 LEU A O 1
ATOM 2698 N N . ILE A 1 344 ? 9.721 -5.516 -11.229 1.00 93.44 344 ILE A N 1
ATOM 2699 C CA . ILE A 1 344 ? 9.429 -4.782 -12.472 1.00 93.44 344 ILE A CA 1
ATOM 2700 C C . ILE A 1 344 ? 10.707 -4.630 -13.307 1.00 93.44 344 ILE A C 1
ATOM 2702 O O . ILE A 1 344 ? 10.676 -4.831 -14.522 1.00 93.44 344 ILE A O 1
ATOM 2706 N N . SER A 1 345 ? 11.839 -4.334 -12.662 1.00 91.31 345 SER A N 1
ATOM 2707 C CA . SER A 1 345 ? 13.146 -4.272 -13.329 1.00 91.31 345 SER A CA 1
ATOM 2708 C C . SER A 1 345 ? 13.543 -5.630 -13.920 1.00 91.31 345 SER A C 1
ATOM 2710 O O . SER A 1 345 ? 13.816 -5.701 -15.112 1.00 91.31 345 SER A O 1
ATOM 2712 N N . GLN A 1 346 ? 13.419 -6.714 -13.142 1.00 92.81 346 GLN A N 1
ATOM 2713 C CA . GLN A 1 346 ? 13.613 -8.096 -13.604 1.00 92.81 346 GLN A CA 1
ATOM 2714 C C . GLN A 1 346 ? 12.711 -8.422 -14.807 1.00 92.81 346 GLN A C 1
ATOM 2716 O O . GLN A 1 346 ? 13.128 -9.117 -15.730 1.00 92.81 346 GLN A O 1
ATOM 2721 N N . ALA A 1 347 ? 11.470 -7.922 -14.818 1.00 92.19 347 ALA A N 1
ATOM 2722 C CA . ALA A 1 347 ? 10.562 -8.087 -15.950 1.00 92.19 347 ALA A CA 1
ATOM 2723 C C . ALA A 1 347 ? 11.041 -7.364 -17.217 1.00 92.19 347 ALA A C 1
ATOM 2725 O O . ALA A 1 347 ? 10.816 -7.858 -18.321 1.00 92.19 347 ALA A O 1
ATOM 2726 N N . GLY A 1 348 ? 11.719 -6.224 -17.064 1.00 88.94 348 GLY A N 1
ATOM 2727 C CA . GLY A 1 348 ? 12.308 -5.464 -18.168 1.00 88.94 348 GLY A CA 1
ATOM 2728 C C . GLY A 1 348 ? 13.505 -6.155 -18.832 1.00 88.94 348 GLY A C 1
ATOM 2729 O O . GLY A 1 348 ? 13.813 -5.864 -19.981 1.00 88.94 348 GLY A O 1
ATOM 2730 N N . GLU A 1 349 ? 14.144 -7.108 -18.152 1.00 87.62 349 GLU A N 1
ATOM 2731 C CA . GLU A 1 349 ? 15.272 -7.893 -18.682 1.00 87.62 349 GLU A CA 1
ATOM 2732 C C . GLU A 1 349 ? 14.823 -9.082 -19.559 1.00 87.62 349 GLU A C 1
ATOM 2734 O O . GLU A 1 349 ? 15.656 -9.793 -20.128 1.00 87.62 349 GLU A O 1
ATOM 2739 N N . MET A 1 350 ? 13.511 -9.321 -19.661 1.00 90.12 350 MET A N 1
ATOM 2740 C CA . MET A 1 350 ? 12.893 -10.467 -20.334 1.00 90.12 350 MET A CA 1
ATOM 2741 C C . MET A 1 350 ? 12.167 -10.068 -21.628 1.00 90.12 350 MET A C 1
ATOM 2743 O O . MET A 1 350 ? 11.736 -8.933 -21.814 1.00 90.12 350 MET A O 1
ATOM 2747 N N . GLU A 1 351 ? 11.951 -11.030 -22.526 1.00 89.12 351 GLU A N 1
ATOM 2748 C CA . GLU A 1 351 ? 11.098 -10.843 -23.701 1.00 89.12 351 GLU A CA 1
ATOM 2749 C C . GLU A 1 351 ? 9.627 -10.703 -23.289 1.00 89.12 351 GLU A C 1
ATOM 2751 O O . GLU A 1 351 ? 8.975 -11.670 -22.871 1.00 89.12 351 GLU A O 1
ATOM 2756 N N . THR A 1 352 ? 9.067 -9.510 -23.485 1.00 85.88 352 THR A N 1
ATOM 2757 C CA . THR A 1 352 ? 7.692 -9.212 -23.072 1.00 85.88 352 THR A CA 1
ATOM 2758 C C . THR A 1 352 ? 6.621 -9.481 -24.134 1.00 85.88 352 THR A C 1
ATOM 2760 O O . THR A 1 352 ? 5.440 -9.602 -23.809 1.00 85.88 352 THR A O 1
ATOM 2763 N N . ARG A 1 353 ? 7.009 -9.598 -25.414 1.00 85.12 353 ARG A N 1
ATOM 2764 C CA . ARG A 1 353 ? 6.116 -9.869 -26.566 1.00 85.12 353 ARG A CA 1
ATOM 2765 C C . ARG A 1 353 ? 4.872 -8.964 -26.617 1.00 85.12 353 ARG A C 1
ATOM 2767 O O . ARG A 1 353 ? 3.776 -9.424 -26.932 1.00 85.12 353 ARG A O 1
ATOM 2774 N N . GLY A 1 354 ? 5.053 -7.675 -26.326 1.00 84.06 354 GLY A N 1
ATOM 2775 C CA . GLY A 1 354 ? 3.991 -6.662 -26.394 1.00 84.06 354 GLY A CA 1
ATOM 2776 C C . GLY A 1 354 ? 3.175 -6.494 -25.109 1.00 84.06 354 GLY A C 1
ATOM 2777 O O . GLY A 1 354 ? 2.113 -5.875 -25.142 1.00 84.06 354 GLY A O 1
ATOM 2778 N N . VAL A 1 355 ? 3.648 -7.045 -23.989 1.00 90.44 355 VAL A N 1
ATOM 2779 C CA . VAL A 1 355 ? 3.098 -6.807 -22.648 1.00 90.44 355 VAL A CA 1
ATOM 2780 C C . VAL A 1 355 ? 4.021 -5.827 -21.906 1.00 90.44 355 VAL A C 1
ATOM 2782 O O . VAL A 1 355 ? 5.230 -6.020 -21.937 1.00 90.44 355 VAL A O 1
ATOM 2785 N N . PRO A 1 356 ? 3.515 -4.783 -21.236 1.00 91.62 356 PRO A N 1
ATOM 2786 C CA . PRO A 1 356 ? 4.357 -3.937 -20.388 1.00 91.62 356 PRO A CA 1
ATOM 2787 C C . PRO A 1 356 ? 4.976 -4.744 -19.231 1.00 91.62 356 PRO A C 1
ATOM 2789 O O . PRO A 1 356 ? 4.303 -5.581 -18.628 1.00 91.62 356 PRO A O 1
ATOM 2792 N N . ASN A 1 357 ? 6.250 -4.524 -18.905 1.00 91.94 357 ASN A N 1
ATOM 2793 C CA . ASN A 1 357 ? 6.940 -5.234 -17.816 1.00 91.94 357 ASN A CA 1
ATOM 2794 C C . ASN A 1 357 ? 6.324 -4.913 -16.441 1.00 91.94 357 ASN A C 1
ATOM 2796 O O . ASN A 1 357 ? 6.102 -5.789 -15.605 1.00 91.94 357 ASN A O 1
ATOM 2800 N N . ASP A 1 358 ? 5.971 -3.651 -16.244 1.00 92.62 358 ASP A N 1
ATOM 2801 C CA . ASP A 1 358 ? 5.317 -3.086 -15.072 1.00 92.62 358 ASP A CA 1
ATOM 2802 C C . ASP A 1 358 ? 3.824 -3.439 -14.961 1.00 92.62 358 ASP A C 1
ATOM 2804 O O . ASP A 1 358 ? 3.197 -3.115 -13.958 1.00 92.62 358 ASP A O 1
ATOM 2808 N N . LEU A 1 359 ? 3.242 -4.168 -15.924 1.00 93.69 359 LEU A N 1
ATOM 2809 C CA . LEU A 1 359 ? 1.899 -4.753 -15.810 1.00 93.69 359 LEU A CA 1
ATOM 2810 C C . LEU A 1 359 ? 1.871 -5.965 -14.872 1.00 93.69 359 LEU A C 1
ATOM 2812 O O . LEU A 1 359 ? 0.853 -6.212 -14.222 1.00 93.69 359 LEU A O 1
ATOM 2816 N N . LEU A 1 360 ? 2.958 -6.740 -14.792 1.00 93.25 360 LEU A N 1
ATOM 2817 C CA . LEU A 1 360 ? 2.962 -8.013 -14.064 1.00 93.25 360 LEU A CA 1
ATOM 2818 C C . LEU A 1 360 ? 2.609 -7.917 -12.566 1.00 93.25 360 LEU A C 1
ATOM 2820 O O . LEU A 1 360 ? 1.884 -8.796 -12.096 1.00 93.25 360 LEU A O 1
ATOM 2824 N N . PRO A 1 361 ? 2.984 -6.863 -11.814 1.00 93.25 361 PRO A N 1
ATOM 2825 C CA . PRO A 1 361 ? 2.513 -6.660 -10.442 1.00 93.25 361 PRO A CA 1
ATOM 2826 C C . PRO A 1 361 ? 0.991 -6.643 -10.278 1.00 93.25 361 PRO A C 1
ATOM 2828 O O . PRO A 1 361 ? 0.485 -7.080 -9.240 1.00 93.25 361 PRO A O 1
ATOM 2831 N N . ALA A 1 362 ? 0.232 -6.234 -11.302 1.00 91.69 362 ALA A N 1
ATOM 2832 C CA . ALA A 1 362 ? -1.229 -6.283 -11.269 1.00 91.69 362 ALA A CA 1
ATOM 2833 C C . ALA A 1 362 ? -1.769 -7.722 -11.121 1.00 91.69 362 ALA A C 1
ATOM 2835 O O . ALA A 1 362 ? -2.891 -7.917 -10.645 1.00 91.69 362 ALA A O 1
ATOM 2836 N N . MET A 1 363 ? -0.967 -8.749 -11.443 1.00 91.62 363 MET A N 1
ATOM 2837 C CA . MET A 1 363 ? -1.317 -10.155 -11.211 1.00 91.62 363 MET A CA 1
ATOM 2838 C C . MET A 1 363 ? -1.526 -10.471 -9.726 1.00 91.62 363 MET A C 1
ATOM 2840 O O . MET A 1 363 ? -2.325 -11.354 -9.418 1.00 91.62 363 MET A O 1
ATOM 2844 N N . ASN A 1 364 ? -0.887 -9.738 -8.804 1.00 91.88 364 ASN A N 1
ATOM 2845 C CA . ASN A 1 364 ? -1.136 -9.892 -7.367 1.00 91.88 364 ASN A CA 1
ATOM 2846 C C . ASN A 1 364 ? -2.597 -9.573 -7.023 1.00 91.88 364 ASN A C 1
ATOM 2848 O O . ASN A 1 364 ? -3.261 -10.350 -6.344 1.00 91.88 364 ASN A O 1
ATOM 2852 N N . GLN A 1 365 ? -3.130 -8.470 -7.559 1.00 87.81 365 GLN A N 1
ATOM 2853 C CA . GLN A 1 365 ? -4.524 -8.069 -7.339 1.00 87.81 365 GLN A CA 1
ATOM 2854 C C . GLN A 1 365 ? -5.501 -9.089 -7.932 1.00 87.81 365 GLN A C 1
ATOM 2856 O O . GLN A 1 365 ? -6.460 -9.490 -7.271 1.00 87.81 365 GLN A O 1
ATOM 2861 N N . VAL A 1 366 ? -5.230 -9.567 -9.152 1.00 90.69 366 VAL A N 1
ATOM 2862 C CA . VAL A 1 366 ? -6.030 -10.627 -9.788 1.00 90.69 366 VAL A CA 1
ATOM 2863 C C . VAL A 1 366 ? -6.025 -11.894 -8.930 1.00 90.69 366 VAL A C 1
ATOM 2865 O O . VAL A 1 366 ? -7.086 -12.458 -8.654 1.00 90.69 366 VAL A O 1
ATOM 2868 N N . ALA A 1 367 ? -4.852 -12.315 -8.454 1.00 91.19 367 ALA A N 1
ATOM 2869 C CA . ALA A 1 367 ? -4.720 -13.472 -7.582 1.00 91.19 367 ALA A CA 1
ATOM 2870 C C . ALA A 1 367 ? -5.477 -13.274 -6.261 1.00 91.19 367 ALA A C 1
ATOM 2872 O O . ALA A 1 367 ? -6.211 -14.172 -5.867 1.00 91.19 367 ALA A O 1
ATOM 2873 N N . CYS A 1 368 ? -5.407 -12.107 -5.616 1.00 86.44 368 CYS A N 1
ATOM 2874 C CA . CYS A 1 368 ? -6.185 -11.810 -4.407 1.00 86.44 368 CYS A CA 1
ATOM 2875 C C . CYS A 1 368 ? -7.705 -11.880 -4.646 1.00 86.44 368 CYS A C 1
ATOM 2877 O O . CYS A 1 368 ? -8.426 -12.476 -3.841 1.00 86.44 368 CYS A O 1
ATOM 2879 N N . ILE A 1 369 ? -8.197 -11.334 -5.765 1.00 85.12 369 ILE A N 1
ATOM 2880 C CA . ILE A 1 369 ? -9.625 -11.355 -6.134 1.00 85.12 369 ILE A CA 1
ATOM 2881 C C . ILE A 1 369 ? -10.127 -12.788 -6.364 1.00 85.12 369 ILE A C 1
ATOM 2883 O O . ILE A 1 369 ? -11.252 -13.108 -5.983 1.00 85.12 369 ILE A O 1
ATOM 2887 N N . VAL A 1 370 ? -9.307 -13.657 -6.959 1.00 89.50 370 VAL A N 1
ATOM 2888 C CA . VAL A 1 370 ? -9.673 -15.055 -7.248 1.00 89.50 370 VAL A CA 1
ATOM 2889 C C . VAL A 1 370 ? -9.478 -15.961 -6.026 1.00 89.50 370 VAL A C 1
ATOM 2891 O O . VAL A 1 370 ? -10.361 -16.750 -5.681 1.00 89.50 370 VAL A O 1
ATOM 2894 N N . LEU A 1 371 ? -8.333 -15.855 -5.348 1.00 89.19 371 LEU A N 1
ATOM 2895 C CA . LEU A 1 371 ? -7.957 -16.717 -4.225 1.00 89.19 371 LEU A CA 1
ATOM 2896 C C . LEU A 1 371 ? -8.732 -16.390 -2.949 1.00 89.19 371 LEU A C 1
ATOM 2898 O O . LEU A 1 371 ? -9.018 -17.308 -2.186 1.00 89.19 371 LEU A O 1
ATOM 2902 N N . GLY A 1 372 ? -9.108 -15.129 -2.715 1.00 85.69 372 GLY A N 1
ATOM 2903 C CA . GLY A 1 372 ? -9.873 -14.729 -1.529 1.00 85.69 372 GLY A CA 1
ATOM 2904 C C . GLY A 1 372 ? -11.165 -15.544 -1.357 1.00 85.69 372 GLY A C 1
ATOM 2905 O O . GLY A 1 372 ? -11.302 -16.267 -0.363 1.00 85.69 372 GLY A O 1
ATOM 2906 N N . PRO A 1 373 ? -12.091 -15.514 -2.337 1.00 85.50 373 PRO A N 1
ATOM 2907 C CA . PRO A 1 373 ? -13.297 -16.335 -2.316 1.00 85.50 373 PRO A CA 1
ATOM 2908 C C . PRO A 1 373 ? -13.004 -17.837 -2.304 1.00 85.50 373 PRO A C 1
ATOM 2910 O O . PRO A 1 373 ? -13.692 -18.577 -1.605 1.00 85.50 373 PRO A O 1
ATOM 2913 N N . LEU A 1 374 ? -11.984 -18.308 -3.031 1.00 90.12 374 LEU A N 1
ATOM 2914 C CA . LEU A 1 374 ? -11.608 -19.727 -3.063 1.00 90.12 374 LEU A CA 1
ATOM 2915 C C . LEU A 1 374 ? -11.185 -20.233 -1.675 1.00 90.12 374 LEU A C 1
ATOM 2917 O O . LEU A 1 374 ? -11.626 -21.291 -1.225 1.00 90.12 374 LEU A O 1
ATOM 2921 N N . VAL A 1 375 ? -10.367 -19.463 -0.958 1.00 88.38 375 VAL A N 1
ATOM 2922 C CA . VAL A 1 375 ? -9.928 -19.802 0.398 1.00 88.38 375 VAL A CA 1
ATOM 2923 C C . VAL A 1 375 ? -11.118 -19.840 1.359 1.00 88.38 375 VAL A C 1
ATOM 2925 O O . VAL A 1 375 ? -11.246 -20.781 2.144 1.00 88.38 375 VAL A O 1
ATOM 2928 N N . GLN A 1 376 ? -12.027 -18.869 1.265 1.00 84.94 376 GLN A N 1
ATOM 2929 C CA . GLN A 1 376 ? -13.193 -18.780 2.148 1.00 84.94 376 GLN A CA 1
ATOM 2930 C C . GLN A 1 376 ? -14.264 -19.845 1.860 1.00 84.94 376 GLN A C 1
ATOM 2932 O O . GLN A 1 376 ? -14.840 -20.395 2.796 1.00 84.94 376 GLN A O 1
ATOM 2937 N N . SER A 1 377 ? -14.535 -20.142 0.587 1.00 84.69 377 SER A N 1
ATOM 2938 C CA . SER A 1 377 ? -15.628 -21.035 0.166 1.00 84.69 377 SER A CA 1
ATOM 2939 C C . SER A 1 377 ? -15.211 -22.494 -0.016 1.00 84.69 377 SER A C 1
ATOM 2941 O O . SER A 1 377 ? -16.047 -23.381 0.137 1.00 84.69 377 SER A O 1
ATOM 2943 N N . VAL A 1 378 ? -13.933 -22.761 -0.308 1.00 90.25 378 VAL A N 1
ATOM 2944 C CA . VAL A 1 378 ? -13.426 -24.117 -0.568 1.00 90.25 378 VAL A CA 1
ATOM 2945 C C . VAL A 1 378 ? -12.453 -24.553 0.520 1.00 90.25 378 VAL A C 1
ATOM 2947 O O . VAL A 1 378 ? -12.709 -25.549 1.199 1.00 90.25 378 VAL A O 1
ATOM 2950 N N . LEU A 1 379 ? -11.359 -23.813 0.736 1.00 89.44 379 LEU A N 1
ATOM 2951 C CA . LEU A 1 379 ? -10.285 -24.260 1.633 1.00 89.44 379 LEU A CA 1
ATOM 2952 C C . LEU A 1 379 ? -10.737 -24.344 3.096 1.00 89.44 379 LEU A C 1
ATOM 2954 O O . LEU A 1 379 ? -10.529 -25.372 3.737 1.00 89.44 379 LEU A O 1
ATOM 2958 N N . TYR A 1 380 ? -11.357 -23.294 3.642 1.00 87.00 380 TYR A N 1
ATOM 2959 C CA . TYR A 1 380 ? -11.779 -23.295 5.047 1.00 87.00 380 TYR A CA 1
ATOM 2960 C C . TYR A 1 380 ? -12.856 -24.346 5.352 1.00 87.00 380 TYR A C 1
ATOM 2962 O O . TYR A 1 380 ? -12.676 -25.086 6.325 1.00 87.00 380 TYR A O 1
ATOM 2970 N N . PRO A 1 381 ? -13.923 -24.513 4.542 1.00 87.69 381 PRO A N 1
ATOM 2971 C CA . PRO A 1 381 ? -14.867 -25.610 4.734 1.00 87.69 381 PRO A CA 1
ATOM 2972 C C . PRO A 1 381 ? -14.207 -26.984 4.616 1.00 87.69 381 PRO A C 1
ATOM 2974 O O . PRO A 1 381 ? -14.498 -27.865 5.420 1.00 87.69 381 PRO A O 1
ATOM 2977 N N . PHE A 1 382 ? -13.275 -27.164 3.678 1.00 90.19 382 PHE A N 1
ATOM 2978 C CA . PHE A 1 382 ? -12.533 -28.414 3.525 1.00 90.19 382 PHE A CA 1
ATOM 2979 C C . PHE A 1 382 ? -11.671 -28.751 4.751 1.00 90.19 382 PHE A C 1
ATOM 2981 O O . PHE A 1 382 ? -11.710 -29.881 5.241 1.00 90.19 382 PHE A O 1
ATOM 2988 N N . LEU A 1 383 ? -10.927 -27.778 5.285 1.00 88.75 383 LEU A N 1
ATOM 2989 C CA . LEU A 1 383 ? -10.131 -27.954 6.504 1.00 88.75 383 LEU A CA 1
ATOM 2990 C C . LEU A 1 383 ? -11.022 -28.244 7.716 1.00 88.75 383 LEU A C 1
ATOM 2992 O O . LEU A 1 383 ? -10.715 -29.142 8.503 1.00 88.75 383 LEU A O 1
ATOM 2996 N N . ARG A 1 384 ? -12.163 -27.550 7.820 1.00 87.69 384 ARG A N 1
ATOM 2997 C CA . ARG A 1 384 ? -13.166 -27.788 8.865 1.00 87.69 384 ARG A CA 1
ATOM 2998 C C . ARG A 1 384 ? -13.752 -29.196 8.778 1.00 87.69 384 ARG A C 1
ATOM 3000 O O . ARG A 1 384 ? -13.857 -29.857 9.803 1.00 87.69 384 ARG A O 1
ATOM 3007 N N . ASN A 1 385 ? -14.046 -29.693 7.575 1.00 89.19 385 ASN A N 1
ATOM 3008 C CA . ASN A 1 385 ? -14.528 -31.064 7.360 1.00 89.19 385 ASN A CA 1
ATOM 3009 C C . ASN A 1 385 ? -13.493 -32.128 7.764 1.00 89.19 385 ASN A C 1
ATOM 3011 O O . ASN A 1 385 ? -13.856 -33.274 8.010 1.00 89.19 385 ASN A O 1
ATOM 3015 N N . ARG A 1 386 ? -12.209 -31.761 7.852 1.00 90.69 386 ARG A N 1
ATOM 3016 C CA . ARG A 1 386 ? -11.132 -32.620 8.365 1.00 90.69 386 ARG A CA 1
ATOM 3017 C C . ARG A 1 386 ? -10.734 -32.317 9.811 1.00 90.69 386 ARG A C 1
ATOM 3019 O O . ARG A 1 386 ? -9.701 -32.804 10.259 1.00 90.69 386 ARG A O 1
ATOM 3026 N N . ASN A 1 387 ? -11.530 -31.529 10.540 1.00 85.88 387 ASN A N 1
ATOM 3027 C CA . ASN A 1 387 ? -11.259 -31.100 11.916 1.00 85.88 387 ASN A CA 1
ATOM 3028 C C . ASN A 1 387 ? -9.902 -30.386 12.099 1.00 85.88 387 ASN A C 1
ATOM 3030 O O . ASN A 1 387 ? -9.322 -30.400 13.185 1.00 85.88 387 ASN A O 1
ATOM 3034 N N . ILE A 1 388 ? -9.384 -29.738 11.048 1.00 86.75 388 ILE A N 1
ATOM 3035 C CA . ILE A 1 388 ? -8.154 -28.944 11.115 1.00 86.75 388 ILE A CA 1
ATOM 3036 C C . ILE A 1 388 ? -8.530 -27.496 11.430 1.00 86.75 388 ILE A C 1
ATOM 3038 O O . ILE A 1 388 ? -8.983 -26.745 10.565 1.00 86.75 388 ILE A O 1
ATOM 3042 N N . ASN A 1 389 ? -8.297 -27.082 12.676 1.00 81.38 389 ASN A N 1
ATOM 3043 C CA . ASN A 1 389 ? -8.483 -25.696 13.096 1.00 81.38 389 ASN A CA 1
ATOM 3044 C C . ASN A 1 389 ? -7.304 -24.844 12.625 1.00 81.38 389 ASN A C 1
ATOM 3046 O O . ASN A 1 389 ? -6.234 -24.829 13.238 1.00 81.38 389 ASN A O 1
ATOM 3050 N N . PHE A 1 390 ? -7.501 -24.122 11.527 1.00 84.94 390 PHE A N 1
ATOM 3051 C CA . PHE A 1 390 ? -6.477 -23.247 10.979 1.00 84.94 390 PHE A CA 1
ATOM 3052 C C . PHE A 1 390 ? -6.447 -21.927 11.753 1.00 84.94 390 PHE A C 1
ATOM 3054 O O . PHE A 1 390 ? -7.195 -21.006 11.438 1.00 84.94 390 PHE A O 1
ATOM 3061 N N . LYS A 1 391 ? -5.634 -21.869 12.812 1.00 88.00 391 LYS A N 1
ATOM 3062 C CA . LYS A 1 391 ? -5.579 -20.749 13.767 1.00 88.00 391 LYS A CA 1
ATOM 3063 C C . LYS A 1 391 ? -4.776 -19.543 13.255 1.00 88.00 391 LYS A C 1
ATOM 3065 O O . LYS A 1 391 ? -3.884 -19.749 12.425 1.00 88.00 391 LYS A O 1
ATOM 3070 N N . PRO A 1 392 ? -5.012 -18.320 13.776 1.00 88.12 392 PRO A N 1
ATOM 3071 C CA . PRO A 1 392 ? -4.393 -17.094 13.267 1.00 88.12 392 PRO A CA 1
ATOM 3072 C C . PRO A 1 392 ? -2.862 -17.137 13.158 1.00 88.12 392 PRO A C 1
ATOM 3074 O O . PRO A 1 392 ? -2.315 -16.851 12.097 1.00 88.12 392 PRO A O 1
ATOM 3077 N N . ILE A 1 393 ? -2.146 -17.588 14.196 1.00 91.06 393 ILE A N 1
ATOM 3078 C CA . ILE A 1 393 ? -0.671 -17.642 14.155 1.00 91.06 393 ILE A CA 1
ATOM 3079 C C . ILE A 1 393 ? -0.182 -18.659 13.115 1.00 91.06 393 ILE A C 1
ATOM 3081 O O . ILE A 1 393 ? 0.808 -18.411 12.432 1.00 91.06 393 ILE A O 1
ATOM 3085 N N . THR A 1 394 ? -0.887 -19.784 12.944 1.00 91.88 394 THR A N 1
ATOM 3086 C CA . THR A 1 394 ? -0.538 -20.786 11.922 1.00 91.88 394 THR A CA 1
ATOM 3087 C C . THR A 1 394 ? -0.747 -20.237 10.515 1.00 91.88 394 THR A C 1
ATOM 3089 O O . THR A 1 394 ? 0.104 -20.453 9.656 1.00 91.88 394 THR A O 1
ATOM 3092 N N . ARG A 1 395 ? -1.842 -19.499 10.282 1.00 92.38 395 ARG A N 1
ATOM 3093 C CA . ARG A 1 395 ? -2.103 -18.814 9.005 1.00 92.38 395 ARG A CA 1
ATOM 3094 C C . ARG A 1 395 ? -0.976 -17.842 8.671 1.00 92.38 395 ARG A C 1
ATOM 3096 O O . ARG A 1 395 ? -0.432 -17.913 7.575 1.00 92.38 395 ARG A O 1
ATOM 3103 N N . ILE A 1 396 ? -0.556 -17.025 9.641 1.00 94.69 396 ILE A N 1
ATOM 3104 C CA . ILE A 1 396 ? 0.541 -16.069 9.450 1.00 94.69 396 ILE A CA 1
ATOM 3105 C C . ILE A 1 396 ? 1.851 -16.782 9.098 1.00 94.69 396 ILE A C 1
ATOM 3107 O O . ILE A 1 396 ? 2.512 -16.401 8.135 1.00 94.69 396 ILE A O 1
ATOM 3111 N N . THR A 1 397 ? 2.205 -17.860 9.808 1.00 95.81 397 THR A N 1
ATOM 3112 C CA . THR A 1 397 ? 3.400 -18.658 9.483 1.00 95.81 397 THR A CA 1
ATOM 3113 C C . THR A 1 397 ? 3.341 -19.241 8.070 1.00 95.81 397 THR A C 1
ATOM 3115 O O . THR A 1 397 ? 4.338 -19.187 7.353 1.00 95.81 397 THR A O 1
ATOM 3118 N N . VAL A 1 398 ? 2.189 -19.778 7.653 1.00 95.88 398 VAL A N 1
ATOM 3119 C CA . VAL A 1 398 ? 1.997 -20.296 6.289 1.00 95.88 398 VAL A CA 1
ATOM 3120 C C . VAL A 1 398 ? 2.146 -19.175 5.259 1.00 95.88 398 VAL A C 1
ATOM 3122 O O . VAL A 1 398 ? 2.836 -19.362 4.259 1.00 95.88 398 VAL A O 1
ATOM 3125 N N . GLY A 1 399 ? 1.576 -17.997 5.523 1.00 96.81 399 GLY A N 1
ATOM 3126 C CA . GLY A 1 399 ? 1.710 -16.837 4.645 1.00 96.81 399 GLY A CA 1
ATOM 3127 C C . GLY A 1 399 ? 3.162 -16.369 4.489 1.00 96.81 399 GLY A C 1
ATOM 3128 O O . GLY A 1 399 ? 3.608 -16.146 3.367 1.00 96.81 399 GLY A O 1
ATOM 3129 N N . PHE A 1 400 ? 3.948 -16.325 5.571 1.00 98.00 400 PHE A N 1
ATOM 3130 C CA . PHE A 1 400 ? 5.394 -16.058 5.488 1.00 98.00 400 PHE A CA 1
ATOM 3131 C C . PHE A 1 400 ? 6.146 -17.116 4.671 1.00 98.00 400 PHE A C 1
ATOM 3133 O O . PHE A 1 400 ? 7.070 -16.779 3.931 1.00 98.00 400 PHE A O 1
ATOM 3140 N N . GLY A 1 401 ? 5.724 -18.381 4.750 1.00 98.06 401 GLY A N 1
ATOM 3141 C CA . GLY A 1 401 ? 6.231 -19.445 3.885 1.00 98.06 401 GLY A CA 1
ATOM 3142 C C . GLY A 1 401 ? 6.002 -19.148 2.401 1.00 98.06 401 GLY A C 1
ATOM 3143 O O . GLY A 1 401 ? 6.934 -19.261 1.611 1.00 98.06 401 GLY A O 1
ATOM 3144 N N . PHE A 1 402 ? 4.804 -18.694 2.022 1.00 98.12 402 PHE A N 1
ATOM 3145 C CA . PHE A 1 402 ? 4.506 -18.307 0.638 1.00 98.12 402 PHE A CA 1
ATOM 3146 C C . PHE A 1 402 ? 5.319 -17.099 0.158 1.00 98.12 402 PHE A C 1
ATOM 3148 O O . PHE A 1 402 ? 5.811 -17.125 -0.965 1.00 98.12 402 PHE A O 1
ATOM 3155 N N . ILE A 1 403 ? 5.549 -16.088 1.003 1.00 98.12 403 ILE A N 1
ATOM 3156 C CA . ILE A 1 403 ? 6.436 -14.964 0.646 1.00 98.12 403 ILE A CA 1
ATOM 3157 C C . ILE A 1 403 ? 7.883 -15.432 0.448 1.00 98.12 403 ILE A C 1
ATOM 3159 O O . ILE A 1 403 ? 8.546 -15.014 -0.501 1.00 98.12 403 ILE A O 1
ATOM 3163 N N . SER A 1 404 ? 8.374 -16.337 1.299 1.00 98.25 404 SER A N 1
ATOM 3164 C CA . SER A 1 404 ? 9.703 -16.933 1.129 1.00 98.25 404 SER A CA 1
ATOM 3165 C C . SER A 1 404 ? 9.803 -17.723 -0.183 1.00 98.25 404 SER A C 1
ATOM 3167 O O . SER A 1 404 ? 10.769 -17.550 -0.925 1.00 98.25 404 SER A O 1
ATOM 3169 N N . LEU A 1 405 ? 8.777 -18.514 -0.521 1.00 98.19 405 LEU A N 1
ATOM 3170 C CA . LEU A 1 405 ? 8.689 -19.222 -1.802 1.00 98.19 405 LEU A CA 1
ATOM 3171 C C . LEU A 1 405 ? 8.633 -18.262 -2.997 1.00 98.19 405 LEU A C 1
ATOM 3173 O O . LEU A 1 405 ? 9.253 -18.547 -4.018 1.00 98.19 405 LEU A O 1
ATOM 3177 N N . ALA A 1 406 ? 7.951 -17.121 -2.871 1.00 98.12 406 ALA A N 1
ATOM 3178 C CA . ALA A 1 406 ? 7.923 -16.097 -3.911 1.00 98.12 406 ALA A CA 1
ATOM 3179 C C . ALA A 1 406 ? 9.325 -15.547 -4.199 1.00 98.12 406 ALA A C 1
ATOM 3181 O O . ALA A 1 406 ? 9.738 -15.496 -5.355 1.00 98.12 406 ALA A O 1
ATOM 3182 N N . MET A 1 407 ? 10.081 -15.193 -3.153 1.00 97.81 407 MET A N 1
ATOM 3183 C CA . MET A 1 407 ? 11.455 -14.696 -3.295 1.00 97.81 407 MET A CA 1
ATOM 3184 C C . MET A 1 407 ? 12.411 -15.785 -3.795 1.00 97.81 407 MET A C 1
ATOM 3186 O O . MET A 1 407 ? 13.278 -15.512 -4.622 1.00 97.81 407 MET A O 1
ATOM 3190 N N . LEU A 1 408 ? 12.225 -17.036 -3.361 1.00 97.94 408 LEU A N 1
ATOM 3191 C CA . LEU A 1 408 ? 12.986 -18.175 -3.876 1.00 97.94 408 LEU A CA 1
ATOM 3192 C C . LEU A 1 408 ? 12.723 -18.388 -5.372 1.00 97.94 408 LEU A C 1
ATOM 3194 O O . LEU A 1 408 ? 13.653 -18.619 -6.139 1.00 97.94 408 LEU A O 1
ATOM 3198 N N . TYR A 1 409 ? 11.469 -18.290 -5.805 1.00 97.94 409 TYR A N 1
ATOM 3199 C CA . TYR A 1 409 ? 11.124 -18.410 -7.215 1.00 97.94 409 TYR A CA 1
ATOM 3200 C C . TYR A 1 409 ? 11.660 -17.219 -8.025 1.00 97.94 409 TYR A C 1
ATOM 3202 O O . TYR A 1 409 ? 12.230 -17.431 -9.090 1.00 97.94 409 TYR A O 1
ATOM 3210 N N . ALA A 1 410 ? 11.574 -15.988 -7.509 1.00 97.06 410 ALA A N 1
ATOM 3211 C CA . ALA A 1 410 ? 12.174 -14.809 -8.140 1.00 97.06 410 ALA A CA 1
ATOM 3212 C C . ALA A 1 410 ? 13.698 -14.947 -8.312 1.00 97.06 410 ALA A C 1
ATOM 3214 O O . ALA A 1 410 ? 14.234 -14.581 -9.357 1.00 97.06 410 ALA A O 1
ATOM 3215 N N . MET A 1 411 ? 14.388 -15.540 -7.330 1.00 96.56 411 MET A N 1
ATOM 3216 C CA . MET A 1 411 ? 15.806 -15.903 -7.433 1.00 96.56 411 MET A CA 1
ATOM 3217 C C . MET A 1 411 ? 16.051 -16.911 -8.565 1.00 96.56 411 MET A C 1
ATOM 3219 O O . MET A 1 411 ? 16.978 -16.725 -9.350 1.00 96.56 411 MET A O 1
ATOM 3223 N N . ILE A 1 412 ? 15.233 -17.968 -8.667 1.00 96.62 412 ILE A N 1
ATOM 3224 C CA . ILE A 1 412 ? 15.345 -18.968 -9.744 1.00 96.62 412 ILE A CA 1
ATOM 3225 C C . ILE A 1 412 ? 15.140 -18.306 -11.109 1.00 96.62 412 ILE A C 1
ATOM 3227 O O . ILE A 1 412 ? 15.927 -18.545 -12.021 1.00 96.62 412 ILE A O 1
ATOM 3231 N N . VAL A 1 413 ? 14.126 -17.448 -11.242 1.00 95.94 413 VAL A N 1
ATOM 3232 C CA . VAL A 1 413 ? 13.871 -16.690 -12.474 1.00 95.94 413 VAL A CA 1
ATOM 3233 C C . VAL A 1 413 ? 15.070 -15.807 -12.819 1.00 95.94 413 VAL A C 1
ATOM 3235 O O . VAL A 1 413 ? 15.552 -15.885 -13.944 1.00 95.94 413 VAL A O 1
ATOM 3238 N N . GLN A 1 414 ? 15.628 -15.061 -11.858 1.00 94.69 414 GLN A N 1
ATOM 3239 C CA . GLN A 1 414 ? 16.825 -14.243 -12.101 1.00 94.69 414 GLN A CA 1
ATOM 3240 C C . GLN A 1 414 ? 18.016 -15.095 -12.552 1.00 94.69 414 GLN A C 1
ATOM 3242 O O . GLN A 1 414 ? 18.745 -14.726 -13.468 1.00 94.69 414 GLN A O 1
ATOM 3247 N N . GLN A 1 415 ? 18.207 -16.264 -11.938 1.00 93.38 415 GLN A N 1
ATOM 3248 C CA . GLN A 1 415 ? 19.279 -17.175 -12.320 1.00 93.38 415 GLN A CA 1
ATOM 3249 C C . GLN A 1 415 ? 19.103 -17.682 -13.757 1.00 93.38 415 GLN A C 1
ATOM 3251 O O . GLN A 1 415 ? 20.092 -17.801 -14.474 1.00 93.38 415 GLN A O 1
ATOM 3256 N N . VAL A 1 416 ? 17.867 -17.965 -14.184 1.00 93.44 416 VAL A N 1
ATOM 3257 C CA . VAL A 1 416 ? 17.549 -18.347 -15.570 1.00 93.44 416 VAL A CA 1
ATOM 3258 C C . VAL A 1 416 ? 17.802 -17.188 -16.534 1.00 93.44 416 VAL A C 1
ATOM 3260 O O . VAL A 1 416 ? 18.360 -17.412 -17.606 1.00 93.44 416 VAL A O 1
ATOM 3263 N N . ILE A 1 417 ? 17.456 -15.954 -16.154 1.00 91.12 417 ILE A N 1
ATOM 3264 C CA . ILE A 1 417 ? 17.755 -14.753 -16.949 1.00 91.12 417 ILE A CA 1
ATOM 3265 C C . ILE A 1 417 ? 19.266 -14.635 -17.162 1.00 91.12 417 ILE A C 1
ATOM 3267 O O . ILE A 1 417 ? 19.705 -14.525 -18.301 1.00 91.12 417 ILE A O 1
ATOM 3271 N N . TYR A 1 418 ? 20.072 -14.761 -16.106 1.00 90.19 418 TYR A N 1
ATOM 3272 C CA . TYR A 1 418 ? 21.529 -14.629 -16.201 1.00 90.19 418 TYR A CA 1
ATOM 3273 C C . TYR A 1 418 ? 22.245 -15.764 -16.937 1.00 90.19 418 TYR A C 1
ATOM 3275 O O . TYR A 1 418 ? 23.397 -15.594 -17.338 1.00 90.19 418 TYR A O 1
ATOM 3283 N N . THR A 1 419 ? 21.613 -16.928 -17.098 1.00 88.44 419 THR A N 1
ATOM 3284 C CA . THR A 1 419 ? 22.179 -18.061 -17.848 1.00 88.44 419 THR A CA 1
ATOM 3285 C C . THR A 1 419 ? 21.658 -18.155 -19.280 1.00 88.44 419 THR A C 1
ATOM 3287 O O . THR A 1 419 ? 22.163 -18.973 -20.049 1.00 88.44 419 THR A O 1
ATOM 3290 N N . THR A 1 420 ? 20.700 -17.308 -19.662 1.00 87.12 420 THR A N 1
ATOM 3291 C CA . THR A 1 420 ? 20.112 -17.277 -21.005 1.00 87.12 420 THR A CA 1
ATOM 3292 C C . THR A 1 420 ? 20.672 -16.093 -21.798 1.00 87.12 420 THR A C 1
ATOM 3294 O O . THR A 1 420 ? 20.734 -14.976 -21.299 1.00 87.12 420 THR A O 1
ATOM 3297 N N . GLY A 1 421 ? 21.090 -16.326 -23.046 1.00 80.00 421 GLY A N 1
ATOM 3298 C CA . GLY A 1 421 ? 21.589 -15.263 -23.928 1.00 80.00 421 GLY A CA 1
ATOM 3299 C C . GLY A 1 421 ? 20.501 -14.262 -24.377 1.00 80.00 421 GLY A C 1
ATOM 3300 O O . GLY A 1 421 ? 19.306 -14.527 -24.197 1.00 80.00 421 GLY A O 1
ATOM 3301 N N . PRO A 1 422 ? 20.884 -13.146 -25.029 1.00 76.88 422 PRO A N 1
ATOM 3302 C CA . PRO A 1 422 ? 22.228 -12.856 -25.533 1.00 76.88 422 PRO A C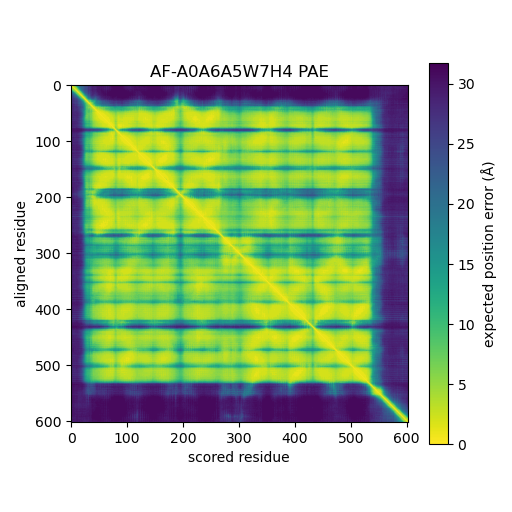A 1
ATOM 3303 C C . PRO A 1 422 ? 23.160 -12.161 -24.525 1.00 76.88 422 PRO A C 1
ATOM 3305 O O . PRO A 1 422 ? 24.369 -12.329 -24.651 1.00 76.88 422 PRO A O 1
ATOM 3308 N N . CYS A 1 423 ? 22.634 -11.458 -23.514 1.00 74.81 423 CYS A N 1
ATOM 3309 C CA . CYS A 1 423 ? 23.430 -10.585 -22.640 1.00 74.81 423 CYS A CA 1
ATOM 3310 C C . CYS A 1 423 ? 23.781 -11.187 -21.268 1.00 74.81 423 CYS A C 1
ATOM 3312 O O . CYS A 1 423 ? 24.562 -10.604 -20.515 1.00 74.81 423 CYS A O 1
ATOM 3314 N N . TYR A 1 424 ? 23.252 -12.371 -20.934 1.00 82.94 424 TYR A N 1
ATOM 3315 C CA . TYR A 1 424 ? 23.566 -13.110 -19.704 1.00 82.94 424 TYR A CA 1
ATOM 3316 C C . TYR A 1 424 ? 23.451 -12.229 -18.446 1.00 82.94 424 TYR A C 1
ATOM 3318 O O . TYR A 1 424 ? 22.351 -11.824 -18.088 1.00 82.94 424 TYR A O 1
ATOM 3326 N N . LYS A 1 425 ? 24.574 -11.931 -17.775 1.00 77.56 425 LYS A N 1
ATOM 3327 C CA . LYS A 1 425 ? 24.638 -11.169 -16.515 1.00 77.56 425 LYS A CA 1
ATOM 3328 C C . LYS A 1 425 ? 24.470 -9.653 -16.675 1.00 77.56 425 LYS A C 1
ATOM 3330 O O . LYS A 1 425 ? 24.385 -8.975 -15.657 1.00 77.56 425 LYS A O 1
ATOM 3335 N N . HIS A 1 426 ? 24.457 -9.146 -17.907 1.00 73.31 426 HIS A N 1
ATOM 3336 C CA . HIS A 1 426 ? 24.330 -7.719 -18.216 1.00 73.31 426 HIS A CA 1
ATOM 3337 C C . HIS A 1 426 ? 23.177 -7.462 -19.203 1.00 73.31 426 HIS A C 1
ATOM 3339 O O . HIS A 1 426 ? 23.412 -6.961 -20.302 1.00 73.31 426 HIS A O 1
ATOM 3345 N N . PRO A 1 427 ? 21.932 -7.855 -18.868 1.00 66.38 427 PRO A N 1
ATOM 3346 C CA . PRO A 1 427 ? 20.777 -7.609 -19.730 1.00 66.38 427 PRO A CA 1
ATOM 3347 C C . PRO A 1 427 ? 20.655 -6.117 -20.077 1.00 66.38 427 PRO A C 1
ATOM 3349 O O . PRO A 1 427 ? 20.695 -5.260 -19.202 1.00 66.38 427 PRO A O 1
ATOM 3352 N N . GLY A 1 428 ? 20.539 -5.808 -21.373 1.00 64.19 428 GLY A N 1
ATOM 3353 C CA . GLY A 1 428 ? 20.464 -4.431 -21.875 1.00 64.19 428 GLY A CA 1
ATOM 3354 C C . GLY A 1 428 ? 21.804 -3.724 -22.128 1.00 64.19 428 GLY A C 1
ATOM 3355 O O . GLY A 1 428 ? 21.776 -2.685 -22.784 1.00 64.19 428 GLY A O 1
ATOM 3356 N N . ASP A 1 429 ? 22.940 -4.292 -21.698 1.00 67.69 429 ASP A N 1
ATOM 3357 C CA . ASP A 1 429 ? 24.297 -3.736 -21.872 1.00 67.69 429 ASP A CA 1
ATOM 3358 C C . ASP A 1 429 ? 25.240 -4.799 -22.491 1.00 67.69 429 ASP A C 1
ATOM 3360 O O . ASP A 1 429 ? 26.268 -5.193 -21.939 1.00 67.69 429 ASP A O 1
ATOM 3364 N N . CYS A 1 430 ? 24.808 -5.351 -23.632 1.00 68.69 430 CYS A N 1
ATOM 3365 C CA . CYS A 1 430 ? 25.555 -6.320 -24.441 1.00 68.69 430 CYS A CA 1
ATOM 3366 C C . CYS A 1 430 ? 26.708 -5.655 -25.223 1.00 68.69 430 CYS A C 1
ATOM 3368 O O . CYS A 1 430 ? 26.555 -4.539 -25.726 1.00 68.69 430 CYS A O 1
ATOM 3370 N N . ASP A 1 431 ? 27.805 -6.391 -25.454 1.00 57.66 431 ASP A N 1
ATOM 3371 C CA . ASP A 1 431 ? 28.800 -6.019 -26.471 1.00 57.66 431 ASP A CA 1
ATOM 3372 C C . ASP A 1 431 ? 28.117 -5.863 -27.852 1.00 57.66 431 ASP A C 1
ATOM 3374 O O . ASP A 1 431 ? 27.291 -6.690 -28.237 1.00 57.66 431 ASP A O 1
ATOM 3378 N N . GLU A 1 432 ? 28.475 -4.794 -28.578 1.00 52.69 432 GLU A N 1
ATOM 3379 C CA . GLU A 1 432 ? 27.876 -4.301 -29.843 1.00 52.69 432 GLU A CA 1
ATOM 3380 C C . GLU A 1 432 ? 26.557 -3.500 -29.746 1.00 52.69 432 GLU A C 1
ATOM 3382 O O . GLU A 1 432 ? 25.725 -3.543 -30.649 1.00 52.69 432 GLU A O 1
ATOM 3387 N N . GLY A 1 433 ? 26.371 -2.679 -28.704 1.00 54.03 433 GLY A N 1
ATOM 3388 C CA . GLY A 1 433 ? 25.460 -1.515 -28.759 1.00 54.03 433 GLY A CA 1
ATOM 3389 C C . GLY A 1 433 ? 23.965 -1.828 -28.918 1.00 54.03 433 GLY A C 1
ATOM 3390 O O . GLY A 1 433 ? 23.168 -0.926 -29.175 1.00 54.03 433 GLY A O 1
ATOM 3391 N N . SER A 1 434 ? 23.568 -3.091 -28.765 1.00 56.41 434 SER A N 1
ATOM 3392 C CA . SER A 1 434 ? 22.179 -3.530 -28.827 1.00 56.41 434 SER A CA 1
ATOM 3393 C C . SER A 1 434 ? 21.618 -3.721 -27.415 1.00 56.41 434 SER A C 1
ATOM 3395 O O . SER A 1 434 ? 22.007 -4.657 -26.715 1.00 56.41 434 SER A O 1
ATOM 3397 N N . SER A 1 435 ? 20.675 -2.864 -27.011 1.00 65.12 435 SER A N 1
ATOM 3398 C CA . SER A 1 435 ? 19.907 -3.011 -25.765 1.00 65.12 435 SER A CA 1
ATOM 3399 C C . SER A 1 435 ? 18.842 -4.103 -25.929 1.00 65.12 435 SER A C 1
ATOM 3401 O O . SER A 1 435 ? 17.655 -3.836 -26.111 1.00 65.12 435 SER A O 1
ATOM 3403 N N . LEU A 1 436 ? 19.288 -5.360 -25.986 1.00 73.50 436 LEU A N 1
ATOM 3404 C CA . LEU A 1 436 ? 18.413 -6.515 -26.179 1.00 73.50 436 LEU A CA 1
ATOM 3405 C C . LEU A 1 436 ? 18.081 -7.171 -24.830 1.00 73.50 436 LEU A C 1
ATOM 3407 O O . LEU A 1 436 ? 18.996 -7.441 -24.045 1.00 73.50 436 LEU A O 1
ATOM 3411 N N . PRO A 1 437 ? 16.801 -7.487 -24.564 1.00 81.38 437 PRO A N 1
ATOM 3412 C CA . PRO A 1 437 ? 16.438 -8.325 -23.430 1.00 81.38 437 PRO A CA 1
ATOM 3413 C C . PRO A 1 437 ? 16.931 -9.765 -23.637 1.00 81.38 437 PRO A C 1
ATOM 3415 O O . PRO A 1 437 ? 17.128 -10.229 -24.768 1.00 81.38 437 PRO A O 1
ATOM 3418 N N . ASN A 1 438 ? 17.096 -10.507 -22.541 1.00 85.56 438 ASN A N 1
ATOM 3419 C CA . ASN A 1 438 ? 17.408 -11.933 -22.606 1.00 85.56 438 ASN A CA 1
ATOM 3420 C C . ASN A 1 438 ? 16.190 -12.729 -23.089 1.00 85.56 438 ASN A C 1
ATOM 3422 O O . ASN A 1 438 ? 15.039 -12.369 -22.830 1.00 85.56 438 ASN A O 1
ATOM 3426 N N . ARG A 1 439 ? 16.445 -13.852 -23.778 1.00 86.69 439 ARG A N 1
ATOM 3427 C CA . ARG A 1 439 ? 15.419 -14.689 -24.437 1.00 86.69 439 ARG A CA 1
ATOM 3428 C C . ARG A 1 439 ? 14.624 -15.558 -23.460 1.00 86.69 439 ARG A C 1
ATOM 3430 O O . ARG A 1 439 ? 14.515 -16.774 -23.616 1.00 86.69 439 ARG A O 1
ATOM 3437 N N . VAL A 1 440 ? 14.078 -14.931 -22.429 1.00 90.38 440 VAL A N 1
ATOM 3438 C CA . VAL A 1 440 ? 13.216 -15.534 -21.416 1.00 90.38 440 VAL A CA 1
ATOM 3439 C C . VAL A 1 440 ? 11.853 -14.874 -21.527 1.00 90.38 440 VAL A C 1
ATOM 3441 O O . VAL A 1 440 ? 11.755 -13.656 -21.578 1.00 90.38 440 VAL A O 1
ATOM 3444 N N . ASN A 1 441 ? 10.787 -15.667 -21.584 1.00 92.75 441 ASN A N 1
ATOM 3445 C CA . ASN A 1 441 ? 9.434 -15.122 -21.649 1.00 92.75 441 ASN A CA 1
ATOM 3446 C C . ASN A 1 441 ? 9.042 -14.508 -20.296 1.00 92.75 441 ASN A C 1
ATOM 3448 O O . ASN A 1 441 ? 9.065 -15.212 -19.286 1.00 92.75 441 ASN A O 1
ATOM 3452 N N . VAL A 1 442 ? 8.599 -13.246 -20.302 1.00 93.00 442 VAL A N 1
ATOM 3453 C CA . VAL A 1 442 ? 8.219 -12.487 -19.096 1.00 93.00 442 VAL A CA 1
ATOM 3454 C C . VAL A 1 442 ? 7.188 -13.206 -18.205 1.00 93.00 442 VAL A C 1
ATOM 3456 O O . VAL A 1 442 ? 7.236 -13.122 -16.979 1.00 93.00 442 VAL A O 1
ATOM 3459 N N . TRP A 1 443 ? 6.282 -13.997 -18.794 1.00 94.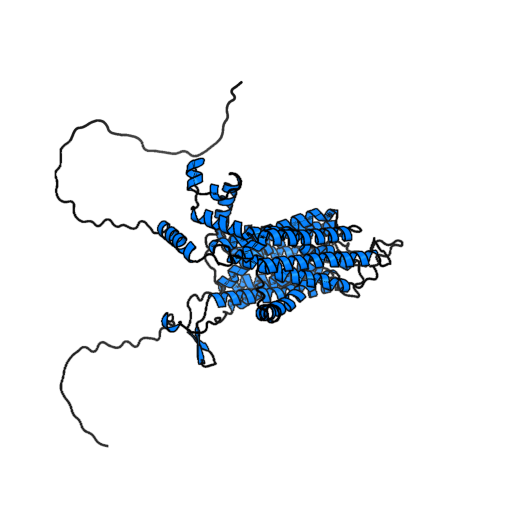38 443 TRP A N 1
ATOM 3460 C CA . TRP A 1 443 ? 5.219 -14.700 -18.066 1.00 94.38 443 TRP A CA 1
ATOM 3461 C C . TRP A 1 443 ? 5.729 -15.794 -17.125 1.00 94.38 443 TRP A C 1
ATOM 3463 O O . TRP A 1 443 ? 4.979 -16.232 -16.251 1.00 94.38 443 TRP A O 1
ATOM 3473 N N . ILE A 1 444 ? 6.999 -16.203 -17.234 1.00 94.94 444 ILE A N 1
ATOM 3474 C CA . ILE A 1 444 ? 7.613 -17.113 -16.261 1.00 94.94 444 ILE A CA 1
ATOM 3475 C C . ILE A 1 444 ? 7.591 -16.532 -14.842 1.00 94.94 444 ILE A C 1
ATOM 3477 O O . ILE A 1 444 ? 7.621 -17.295 -13.882 1.00 94.94 444 ILE A O 1
ATOM 3481 N N . GLN A 1 445 ? 7.491 -15.207 -14.698 1.00 94.69 445 GLN A N 1
ATOM 3482 C CA . GLN A 1 445 ? 7.448 -14.508 -13.416 1.00 94.69 445 GLN A CA 1
ATOM 3483 C C . GLN A 1 445 ? 6.052 -14.493 -12.771 1.00 94.69 445 GLN A C 1
ATOM 3485 O O . GLN A 1 445 ? 5.942 -14.264 -11.569 1.00 94.69 445 GLN A O 1
ATOM 3490 N N . ALA A 1 446 ? 4.980 -14.794 -13.516 1.00 93.75 446 ALA A N 1
ATOM 3491 C CA . ALA A 1 446 ? 3.605 -14.753 -13.006 1.00 93.75 446 ALA A CA 1
ATOM 3492 C C . ALA A 1 446 ? 3.386 -15.528 -11.680 1.00 93.75 446 ALA A C 1
ATOM 3494 O O . ALA A 1 446 ? 2.704 -14.998 -10.797 1.00 93.75 446 ALA A O 1
ATOM 3495 N N . PRO A 1 447 ? 3.986 -16.721 -11.459 1.00 95.94 447 PRO A N 1
ATOM 3496 C CA . PRO A 1 447 ? 3.865 -17.440 -10.189 1.00 95.94 447 PRO A CA 1
ATOM 3497 C C . PRO A 1 447 ? 4.393 -16.678 -8.966 1.00 95.94 447 PRO A C 1
ATOM 3499 O O . PRO A 1 447 ? 3.866 -16.882 -7.872 1.00 95.94 447 PRO A O 1
ATOM 3502 N N . VAL A 1 448 ? 5.373 -15.774 -9.126 1.00 97.19 448 VAL A N 1
ATOM 3503 C CA . VAL A 1 448 ? 5.884 -14.931 -8.026 1.00 97.19 448 VAL A CA 1
ATOM 3504 C C . VAL A 1 448 ? 4.736 -14.146 -7.402 1.00 97.19 448 VAL A C 1
ATOM 3506 O O . VAL A 1 448 ? 4.527 -14.206 -6.193 1.00 97.19 448 VAL A O 1
ATOM 3509 N N . TYR A 1 449 ? 3.947 -13.468 -8.233 1.00 95.44 449 TYR A N 1
ATOM 3510 C CA . TYR A 1 449 ? 2.842 -12.621 -7.790 1.00 95.44 449 TYR A CA 1
ATOM 3511 C C . TYR A 1 449 ? 1.697 -13.429 -7.169 1.00 95.44 449 TYR A C 1
ATOM 3513 O O . TYR A 1 449 ? 1.063 -12.971 -6.224 1.00 95.44 449 TYR A O 1
ATOM 3521 N N . VAL A 1 450 ? 1.464 -14.663 -7.631 1.00 95.75 450 VAL A N 1
ATOM 3522 C CA . VAL A 1 450 ? 0.479 -15.572 -7.018 1.00 95.75 450 VAL A CA 1
ATOM 3523 C C . VAL A 1 450 ? 0.927 -16.011 -5.621 1.00 95.75 450 VAL A C 1
ATOM 3525 O O . VAL A 1 450 ? 0.112 -16.056 -4.694 1.00 95.75 450 VAL A O 1
ATOM 3528 N N . PHE A 1 451 ? 2.216 -16.313 -5.437 1.00 97.56 451 PHE A N 1
ATOM 3529 C CA . PHE A 1 451 ? 2.762 -16.626 -4.116 1.00 97.56 451 PHE A CA 1
ATOM 3530 C C . PHE A 1 451 ? 2.734 -15.413 -3.182 1.00 97.56 451 PHE A C 1
ATOM 3532 O O . PHE A 1 451 ? 2.350 -15.572 -2.022 1.00 97.56 451 PHE A O 1
ATOM 3539 N N . ILE A 1 452 ? 3.050 -14.209 -3.679 1.00 96.81 452 ILE A N 1
ATOM 3540 C CA . ILE A 1 452 ? 2.920 -12.964 -2.905 1.00 96.81 452 ILE A CA 1
ATOM 3541 C C . ILE A 1 452 ? 1.469 -12.763 -2.452 1.00 96.81 452 ILE A C 1
ATOM 3543 O O . ILE A 1 452 ? 1.234 -12.634 -1.251 1.00 96.81 452 ILE A O 1
ATOM 3547 N N . ALA A 1 453 ? 0.501 -12.864 -3.366 1.00 94.06 453 ALA A N 1
ATOM 3548 C CA . ALA A 1 453 ? -0.926 -12.716 -3.068 1.00 94.06 453 ALA A CA 1
ATOM 3549 C C . ALA A 1 453 ? -1.423 -13.743 -2.041 1.00 94.06 453 ALA A C 1
ATOM 3551 O O . ALA A 1 453 ? -2.171 -13.428 -1.116 1.00 94.06 453 ALA A O 1
ATOM 3552 N N . THR A 1 454 ? -0.975 -14.994 -2.167 1.00 94.81 454 THR A N 1
ATOM 3553 C CA . THR A 1 454 ? -1.310 -16.055 -1.207 1.00 94.81 454 THR A CA 1
ATOM 3554 C C . THR A 1 454 ? -0.719 -15.752 0.174 1.00 94.81 454 THR A C 1
ATOM 3556 O O . THR A 1 454 ? -1.383 -15.940 1.198 1.00 94.81 454 THR A O 1
ATOM 3559 N N . GLY A 1 455 ? 0.519 -15.252 0.214 1.00 95.81 455 GLY A N 1
ATOM 3560 C CA . GLY A 1 455 ? 1.181 -14.815 1.439 1.00 95.81 455 GLY A CA 1
ATOM 3561 C C . GLY A 1 455 ? 0.479 -13.629 2.100 1.00 95.81 455 GLY A C 1
ATOM 3562 O O . GLY A 1 455 ? 0.251 -13.657 3.308 1.00 95.81 455 GLY A O 1
ATOM 3563 N N . GLU A 1 456 ? 0.074 -12.632 1.316 1.00 92.94 456 GLU A N 1
ATOM 3564 C CA . GLU A 1 456 ? -0.725 -11.482 1.750 1.00 92.94 456 GLU A CA 1
ATOM 3565 C C . GLU A 1 456 ? -2.052 -11.930 2.378 1.00 92.94 456 GLU A C 1
ATOM 3567 O O . GLU A 1 456 ? -2.369 -11.549 3.509 1.00 92.94 456 GLU A O 1
ATOM 3572 N N . LEU A 1 457 ? -2.785 -12.810 1.693 1.00 91.38 457 LEU A N 1
ATOM 3573 C CA . LEU A 1 457 ? -4.083 -13.307 2.143 1.00 91.38 457 LEU A CA 1
ATOM 3574 C C . LEU A 1 457 ? -3.999 -14.048 3.487 1.00 91.38 457 LEU A C 1
ATOM 3576 O O . LEU A 1 457 ? -4.848 -13.848 4.353 1.00 91.38 457 LEU A O 1
ATOM 3580 N N . PHE A 1 458 ? -2.985 -14.898 3.687 1.00 93.56 458 PHE A N 1
ATOM 3581 C CA . PHE A 1 458 ? -2.852 -15.668 4.929 1.00 93.56 458 PHE A CA 1
ATOM 3582 C C . PHE A 1 458 ? -2.135 -14.923 6.055 1.00 93.56 458 PHE A C 1
ATOM 3584 O O . PHE A 1 458 ? -2.484 -15.131 7.220 1.00 93.56 458 PHE A O 1
ATOM 3591 N N . ALA A 1 459 ? -1.147 -14.081 5.746 1.00 93.94 459 ALA A N 1
ATOM 3592 C CA . ALA A 1 459 ? -0.386 -13.352 6.753 1.00 93.94 459 ALA A CA 1
ATOM 3593 C C . ALA A 1 459 ? -0.987 -11.983 7.055 1.00 93.94 459 ALA A C 1
ATOM 3595 O O . ALA A 1 459 ? -1.415 -11.758 8.185 1.00 93.94 459 ALA A O 1
ATOM 3596 N N . TYR A 1 460 ? -1.027 -11.076 6.078 1.00 89.38 460 TYR A N 1
ATOM 3597 C CA . TYR A 1 460 ? -1.359 -9.672 6.325 1.00 89.38 460 TYR A CA 1
ATOM 3598 C C . TYR A 1 460 ? -2.794 -9.496 6.831 1.00 89.38 460 TYR A C 1
ATOM 3600 O O . TYR A 1 460 ? -3.001 -8.885 7.881 1.00 89.38 460 TYR A O 1
ATOM 3608 N N . VAL A 1 461 ? -3.768 -10.107 6.148 1.00 85.81 461 VAL A N 1
ATOM 3609 C CA . VAL A 1 461 ? -5.188 -10.023 6.536 1.00 85.81 461 VAL A CA 1
ATOM 3610 C C . VAL A 1 461 ? -5.401 -10.583 7.946 1.00 85.81 461 VAL A C 1
ATOM 3612 O O . VAL A 1 461 ? -5.988 -9.919 8.799 1.00 85.81 461 VAL A O 1
ATOM 3615 N N . THR A 1 462 ? -4.852 -11.768 8.221 1.00 89.06 462 THR A N 1
ATOM 3616 C CA . THR A 1 462 ? -4.977 -12.423 9.531 1.00 89.06 462 THR A CA 1
ATOM 3617 C C . THR A 1 462 ? -4.273 -11.648 10.647 1.00 89.06 462 THR A C 1
ATOM 3619 O O . THR A 1 462 ? -4.742 -11.635 11.781 1.00 89.06 462 THR A O 1
ATOM 3622 N N . ALA A 1 463 ? -3.126 -11.024 10.374 1.00 88.12 463 ALA A N 1
ATOM 3623 C CA . ALA A 1 463 ? -2.390 -10.276 11.388 1.00 88.12 463 ALA A CA 1
ATOM 3624 C C . ALA A 1 463 ? -3.127 -9.009 11.817 1.00 88.12 463 ALA A C 1
ATOM 3626 O O . ALA A 1 463 ? -3.123 -8.683 13.005 1.00 88.12 463 ALA A O 1
ATOM 3627 N N . LEU A 1 464 ? -3.791 -8.338 10.872 1.00 83.06 464 LEU A N 1
ATOM 3628 C CA . LEU A 1 464 ? -4.699 -7.248 11.199 1.00 83.06 464 LEU A CA 1
ATOM 3629 C C . LEU A 1 464 ? -5.877 -7.771 12.024 1.00 83.06 464 LEU A C 1
ATOM 3631 O O . LEU A 1 464 ? -6.074 -7.271 13.125 1.00 83.06 464 LEU A O 1
ATOM 3635 N N . GLU A 1 465 ? -6.591 -8.806 11.566 1.00 82.81 465 GLU A N 1
ATOM 3636 C CA . GLU A 1 465 ? -7.705 -9.429 12.312 1.00 82.81 465 GLU A CA 1
ATOM 3637 C C . GLU A 1 465 ? -7.302 -9.752 13.761 1.00 82.81 465 GLU A C 1
ATOM 3639 O O . GLU A 1 465 ? -7.922 -9.278 14.710 1.00 82.81 465 GLU A O 1
ATOM 3644 N N . TYR A 1 466 ? -6.170 -10.438 13.938 1.00 85.44 466 TYR A N 1
ATOM 3645 C CA . TYR A 1 466 ? -5.628 -10.770 15.251 1.00 85.44 466 TYR A CA 1
ATOM 3646 C C . TYR A 1 466 ? -5.356 -9.526 16.109 1.00 85.44 466 TYR A C 1
ATOM 3648 O O . TYR A 1 466 ? -5.723 -9.497 17.284 1.00 85.44 466 TYR A O 1
ATOM 3656 N N . ALA A 1 467 ? -4.702 -8.504 15.550 1.00 82.94 467 ALA A N 1
ATOM 3657 C CA . ALA A 1 467 ? -4.361 -7.295 16.294 1.00 82.94 467 ALA A CA 1
ATOM 3658 C C . ALA A 1 467 ? -5.606 -6.474 16.671 1.00 82.94 467 ALA A C 1
ATOM 3660 O O . ALA A 1 467 ? -5.632 -5.888 17.751 1.00 82.94 467 ALA A O 1
ATOM 3661 N N . TYR A 1 468 ? -6.637 -6.465 15.820 1.00 79.25 468 TYR A N 1
ATOM 3662 C CA . TYR A 1 468 ? -7.918 -5.810 16.088 1.00 79.25 468 TYR A CA 1
ATOM 3663 C C . TYR A 1 468 ? -8.744 -6.538 17.152 1.00 79.25 468 TYR A C 1
ATOM 3665 O O . TYR A 1 468 ? -9.357 -5.869 17.984 1.00 79.25 468 TYR A O 1
ATOM 3673 N N . ASP A 1 469 ? -8.743 -7.871 17.149 1.00 80.50 469 ASP A N 1
ATOM 3674 C CA . ASP A 1 469 ? -9.501 -8.681 18.111 1.00 80.50 469 ASP A CA 1
ATOM 3675 C C . ASP A 1 469 ? -8.881 -8.670 19.514 1.00 80.50 469 ASP A C 1
ATOM 3677 O O . ASP A 1 469 ? -9.586 -8.789 20.513 1.00 80.50 469 ASP A O 1
ATOM 3681 N N . HIS A 1 470 ? -7.560 -8.497 19.604 1.00 79.38 470 HIS A N 1
ATOM 3682 C CA . HIS A 1 470 ? -6.830 -8.465 20.878 1.00 79.38 470 HIS A CA 1
ATOM 3683 C C . HIS A 1 470 ? -6.613 -7.048 21.427 1.00 79.38 470 HIS A C 1
ATOM 3685 O O . HIS A 1 470 ? -5.997 -6.892 22.485 1.00 79.38 470 HIS A O 1
ATOM 3691 N N . ALA A 1 471 ? -7.079 -6.017 20.722 1.00 76.38 471 ALA A N 1
ATOM 3692 C CA . ALA A 1 471 ? -6.984 -4.636 21.169 1.00 76.38 471 ALA A CA 1
ATOM 3693 C C . ALA A 1 471 ? -8.310 -4.143 21.771 1.00 76.38 471 ALA A C 1
ATOM 3695 O O . ALA A 1 471 ? -9.380 -4.456 21.244 1.00 76.38 471 ALA A O 1
ATOM 3696 N N . PRO A 1 472 ? -8.258 -3.322 22.837 1.00 75.25 472 PRO A N 1
ATOM 3697 C CA . PRO A 1 472 ? -9.443 -2.647 23.361 1.00 75.25 472 PRO A CA 1
ATOM 3698 C C . PRO A 1 472 ? -10.159 -1.819 22.286 1.00 75.25 472 PRO A C 1
ATOM 3700 O O . PRO A 1 472 ? -9.532 -1.346 21.331 1.00 75.25 472 PRO A O 1
ATOM 3703 N N . LYS A 1 473 ? -11.474 -1.615 22.450 1.00 70.38 473 LYS A N 1
ATOM 3704 C CA . LYS A 1 473 ? -12.325 -0.921 21.463 1.00 70.38 473 LYS A CA 1
ATOM 3705 C C . LYS A 1 473 ? -11.784 0.474 21.119 1.00 70.38 473 LYS A C 1
ATOM 3707 O O . LYS A 1 473 ? -11.712 0.803 19.935 1.00 70.38 473 LYS A O 1
ATOM 3712 N N . ASP A 1 474 ? -11.287 1.202 22.116 1.00 69.88 474 ASP A N 1
ATOM 3713 C CA . ASP A 1 474 ? -10.787 2.575 21.969 1.00 69.88 474 ASP A CA 1
ATOM 3714 C C . ASP A 1 474 ? -9.349 2.641 21.413 1.00 69.88 474 ASP A C 1
ATOM 3716 O O . ASP A 1 474 ? -8.874 3.692 20.984 1.00 69.88 474 ASP A O 1
ATOM 3720 N N . MET A 1 475 ? -8.641 1.504 21.355 1.00 77.12 475 MET A N 1
ATOM 3721 C CA . MET A 1 475 ? -7.238 1.416 20.920 1.00 77.12 475 MET A CA 1
ATOM 3722 C C . MET A 1 475 ? -7.075 0.974 19.458 1.00 77.12 475 MET A C 1
ATOM 3724 O O . MET A 1 475 ? -5.952 0.907 18.951 1.00 77.12 475 MET A O 1
ATOM 3728 N N . LYS A 1 476 ? -8.171 0.695 18.743 1.00 75.81 476 LYS A N 1
ATOM 3729 C CA . LYS A 1 476 ? -8.147 0.230 17.342 1.00 75.81 476 LYS A CA 1
ATOM 3730 C C . LYS A 1 476 ? -7.426 1.201 16.400 1.00 75.81 476 LYS A C 1
ATOM 3732 O O . LYS A 1 476 ? -6.639 0.776 15.555 1.00 75.81 476 LYS A O 1
ATOM 3737 N N . THR A 1 477 ? -7.610 2.504 16.597 1.00 78.44 477 THR A N 1
ATOM 3738 C CA . THR A 1 477 ? -6.905 3.553 15.838 1.00 78.44 477 THR A CA 1
ATOM 3739 C C . THR A 1 477 ? -5.390 3.504 16.067 1.00 78.44 477 THR A C 1
ATOM 3741 O O . THR A 1 477 ? -4.608 3.728 15.143 1.00 78.44 477 THR A O 1
ATOM 3744 N N . ILE A 1 478 ? -4.954 3.143 17.278 1.00 82.25 478 ILE A N 1
ATOM 3745 C CA . ILE A 1 478 ? -3.534 2.993 17.624 1.00 82.25 478 ILE A CA 1
ATOM 3746 C C . ILE A 1 478 ? -2.945 1.749 16.962 1.00 82.25 478 ILE A C 1
ATOM 3748 O O . ILE A 1 478 ? -1.855 1.822 16.398 1.00 82.25 478 ILE A O 1
ATOM 3752 N N . VAL A 1 479 ? -3.669 0.625 16.974 1.00 83.56 479 VAL A N 1
ATOM 3753 C CA . VAL A 1 479 ? -3.256 -0.599 16.265 1.00 83.56 479 VAL A CA 1
ATOM 3754 C C . VAL A 1 479 ? -3.037 -0.314 14.782 1.00 83.56 479 VAL A C 1
ATOM 3756 O O . VAL A 1 479 ? -2.023 -0.727 14.215 1.00 83.56 479 VAL A O 1
ATOM 3759 N N . GLN A 1 480 ? -3.944 0.442 14.160 1.00 84.44 480 GLN A N 1
ATOM 3760 C CA . GLN A 1 480 ? -3.804 0.843 12.764 1.00 84.44 480 GLN A CA 1
ATOM 3761 C C . GLN A 1 480 ? -2.576 1.734 12.542 1.00 84.44 480 GLN A C 1
ATOM 3763 O O . GLN A 1 480 ? -1.818 1.503 11.600 1.00 84.44 480 GLN A O 1
ATOM 3768 N N . ALA A 1 481 ? -2.340 2.715 13.419 1.00 88.19 481 ALA A N 1
ATOM 3769 C CA . ALA A 1 481 ? -1.164 3.578 13.344 1.00 88.19 481 ALA A CA 1
ATOM 3770 C C . ALA A 1 481 ? 0.142 2.775 13.478 1.00 88.19 481 ALA A C 1
ATOM 3772 O O . ALA A 1 481 ? 1.045 2.935 12.662 1.00 88.19 481 ALA A O 1
ATOM 3773 N N . ILE A 1 482 ? 0.227 1.854 14.445 1.00 89.38 482 ILE A N 1
ATOM 3774 C CA . ILE A 1 482 ? 1.390 0.969 14.620 1.00 89.38 482 ILE A CA 1
ATOM 3775 C C . ILE A 1 482 ? 1.588 0.086 13.382 1.00 89.38 482 ILE A C 1
ATOM 3777 O O . ILE A 1 482 ? 2.713 -0.060 12.909 1.00 89.38 482 ILE A O 1
ATOM 3781 N N . SER A 1 483 ? 0.507 -0.462 12.823 1.00 90.00 483 SER A N 1
ATOM 3782 C CA . SER A 1 483 ? 0.565 -1.298 11.617 1.00 90.00 483 SER A CA 1
ATOM 3783 C C . SER A 1 483 ? 1.133 -0.538 10.415 1.00 90.00 483 SER A C 1
ATOM 3785 O O . SER A 1 483 ? 1.961 -1.077 9.682 1.00 90.00 483 SER A O 1
ATOM 3787 N N . LEU A 1 484 ? 0.731 0.725 10.230 1.00 91.38 484 LEU A N 1
ATOM 3788 C CA . LEU A 1 484 ? 1.267 1.595 9.180 1.00 91.38 484 LEU A CA 1
ATOM 3789 C C . LEU A 1 484 ? 2.739 1.949 9.431 1.00 91.38 484 LEU A C 1
ATOM 3791 O O . LEU A 1 484 ? 3.548 1.874 8.512 1.00 91.38 484 LEU A O 1
ATOM 3795 N N . LEU A 1 485 ? 3.120 2.261 10.672 1.00 92.50 485 LEU A N 1
ATOM 3796 C CA . LEU A 1 485 ? 4.519 2.537 11.017 1.00 92.50 485 LEU A CA 1
ATOM 3797 C C . LEU A 1 485 ? 5.429 1.325 10.771 1.00 92.50 485 LEU A C 1
ATOM 3799 O O . LEU A 1 485 ? 6.557 1.492 10.314 1.00 92.50 485 LEU A O 1
ATOM 3803 N N . ILE A 1 486 ? 4.941 0.108 11.020 1.00 93.69 486 ILE A N 1
ATOM 3804 C CA . ILE A 1 486 ? 5.665 -1.133 10.708 1.00 93.69 486 ILE A CA 1
ATOM 3805 C C . ILE A 1 486 ? 5.833 -1.313 9.197 1.00 93.69 486 ILE A C 1
ATOM 3807 O O . ILE A 1 486 ? 6.906 -1.727 8.761 1.00 93.69 486 ILE A O 1
ATOM 3811 N N . ALA A 1 487 ? 4.815 -0.969 8.402 1.00 92.75 487 ALA A N 1
ATOM 3812 C CA . ALA A 1 487 ? 4.928 -0.956 6.945 1.00 92.75 487 ALA A CA 1
ATOM 3813 C C . ALA A 1 487 ? 6.001 0.038 6.477 1.00 92.75 487 ALA A C 1
ATOM 3815 O O . ALA A 1 487 ? 6.902 -0.335 5.729 1.00 92.75 487 ALA A O 1
ATOM 3816 N N . GLY A 1 488 ? 5.983 1.264 7.014 1.00 95.25 488 GLY A N 1
ATOM 3817 C CA . GLY A 1 488 ? 7.015 2.270 6.753 1.00 95.25 488 GLY A CA 1
ATOM 3818 C C . GLY A 1 488 ? 8.419 1.818 7.165 1.00 95.25 488 GLY A C 1
ATOM 3819 O O . GLY A 1 488 ? 9.374 2.044 6.428 1.00 95.25 488 GLY A O 1
ATOM 3820 N N . LEU A 1 489 ? 8.559 1.124 8.299 1.00 95.94 489 LEU A N 1
ATOM 3821 C CA . LEU A 1 489 ? 9.837 0.546 8.723 1.00 95.94 489 LEU A CA 1
ATOM 3822 C C . LEU A 1 489 ? 10.321 -0.545 7.755 1.00 95.94 489 LEU A C 1
ATOM 3824 O O . LEU A 1 489 ? 11.508 -0.597 7.444 1.00 95.94 489 LEU A O 1
ATOM 3828 N N . GLY A 1 490 ? 9.411 -1.376 7.242 1.00 95.44 490 GLY A N 1
ATOM 3829 C CA . GLY A 1 490 ? 9.703 -2.340 6.181 1.00 95.44 490 GLY A CA 1
ATOM 3830 C C . GLY A 1 490 ? 10.257 -1.669 4.925 1.00 95.44 490 GLY A C 1
ATOM 3831 O O . GLY A 1 490 ? 11.338 -2.036 4.463 1.00 95.44 490 GLY A O 1
ATOM 3832 N N . SER A 1 491 ? 9.590 -0.620 4.438 1.00 95.25 491 SER A N 1
ATOM 3833 C CA . SER A 1 491 ? 10.062 0.154 3.282 1.00 95.25 491 SER A CA 1
ATOM 3834 C C . SER A 1 491 ? 11.391 0.874 3.558 1.00 95.25 491 SER A C 1
ATOM 3836 O O . SER A 1 491 ? 12.237 0.964 2.671 1.00 95.25 491 SER A O 1
ATOM 3838 N N . ALA A 1 492 ? 11.648 1.322 4.793 1.00 96.31 492 ALA A N 1
ATOM 3839 C CA . ALA A 1 492 ? 12.944 1.883 5.191 1.00 96.31 492 ALA A CA 1
ATOM 3840 C C . ALA A 1 492 ? 14.073 0.840 5.151 1.00 96.31 492 ALA A C 1
ATOM 3842 O O . ALA A 1 492 ? 15.166 1.126 4.655 1.00 96.31 492 ALA A O 1
ATOM 3843 N N . CYS A 1 493 ? 13.810 -0.387 5.608 1.00 95.06 493 CYS A N 1
ATOM 3844 C CA . CYS A 1 493 ? 14.748 -1.499 5.464 1.00 95.06 493 CYS A CA 1
ATOM 3845 C C . CYS A 1 493 ? 14.980 -1.856 3.986 1.00 95.06 493 CYS A C 1
ATOM 3847 O O . CYS A 1 493 ? 16.128 -2.040 3.584 1.00 95.06 493 CYS A O 1
ATOM 3849 N N . ALA A 1 494 ? 13.922 -1.893 3.166 1.00 92.44 494 ALA A N 1
ATOM 3850 C CA . ALA A 1 494 ? 14.029 -2.135 1.726 1.00 92.44 494 ALA A CA 1
ATOM 3851 C C . ALA A 1 494 ? 14.868 -1.051 1.029 1.00 92.44 494 ALA A C 1
ATOM 3853 O O . ALA A 1 494 ? 15.745 -1.365 0.227 1.00 92.44 494 ALA A O 1
ATOM 3854 N N . MET A 1 495 ? 14.678 0.219 1.401 1.00 93.75 495 MET A N 1
ATOM 3855 C CA . MET A 1 495 ? 15.499 1.339 0.935 1.00 93.75 495 MET A CA 1
ATOM 3856 C C . MET A 1 495 ? 16.986 1.138 1.265 1.00 93.75 495 MET A C 1
ATOM 3858 O O . MET A 1 495 ? 17.842 1.394 0.419 1.00 93.75 495 MET A O 1
ATOM 3862 N N . GLY A 1 496 ? 17.308 0.633 2.460 1.00 91.81 496 GLY A N 1
ATOM 3863 C CA . GLY A 1 496 ? 18.683 0.323 2.867 1.00 91.81 496 GLY A CA 1
ATOM 3864 C C . GLY A 1 496 ? 19.354 -0.784 2.042 1.00 91.81 496 GLY A C 1
ATOM 3865 O O . GLY A 1 496 ? 20.576 -0.785 1.918 1.00 91.81 496 GLY A O 1
ATOM 3866 N N . LEU A 1 497 ? 18.576 -1.688 1.433 1.00 90.25 497 LEU A N 1
ATOM 3867 C CA . LEU A 1 497 ? 19.077 -2.769 0.569 1.00 90.25 497 LEU A CA 1
ATOM 3868 C C . LEU A 1 497 ? 19.325 -2.332 -0.881 1.00 90.25 497 LEU A C 1
ATOM 3870 O O . LEU A 1 497 ? 19.984 -3.035 -1.642 1.00 90.25 497 LEU A O 1
ATOM 3874 N N . THR A 1 498 ? 18.854 -1.155 -1.280 1.00 89.06 498 THR A N 1
ATOM 3875 C CA . THR A 1 498 ? 19.005 -0.667 -2.660 1.00 89.06 498 THR A CA 1
ATOM 3876 C C . THR A 1 498 ? 20.442 -0.565 -3.187 1.00 89.06 498 THR A C 1
ATOM 3878 O O . THR A 1 498 ? 20.612 -0.787 -4.383 1.00 89.06 498 THR A O 1
ATOM 3881 N N . PRO A 1 499 ? 21.503 -0.278 -2.392 1.00 87.62 499 PRO A N 1
ATOM 3882 C CA . PRO A 1 499 ? 22.867 -0.265 -2.922 1.00 87.62 499 PRO A CA 1
ATOM 3883 C C . PRO A 1 499 ? 23.314 -1.620 -3.474 1.00 87.62 499 PRO A C 1
ATOM 3885 O O . PRO A 1 499 ? 24.184 -1.648 -4.331 1.00 87.62 499 PRO A O 1
ATOM 3888 N N . VAL A 1 500 ? 22.729 -2.728 -3.008 1.00 86.12 500 VAL A N 1
ATOM 3889 C CA . VAL A 1 500 ? 23.049 -4.086 -3.477 1.00 86.12 500 VAL A CA 1
ATOM 3890 C C . VAL A 1 500 ? 22.007 -4.644 -4.451 1.00 86.12 500 VAL A C 1
ATOM 3892 O O . VAL A 1 500 ? 22.236 -5.689 -5.048 1.00 86.12 500 VAL A O 1
ATOM 3895 N N . ALA A 1 501 ? 20.884 -3.947 -4.650 1.00 83.62 501 ALA A N 1
ATOM 3896 C CA . ALA A 1 501 ? 19.797 -4.343 -5.547 1.00 83.62 501 ALA A CA 1
ATOM 3897 C C . ALA A 1 501 ? 20.009 -3.814 -6.978 1.00 83.62 501 ALA A C 1
ATOM 3899 O O . ALA A 1 501 ? 19.219 -3.021 -7.486 1.00 83.62 501 ALA A O 1
ATOM 3900 N N . HIS A 1 502 ? 21.112 -4.226 -7.595 1.00 81.25 502 HIS A N 1
ATOM 3901 C CA . HIS A 1 502 ? 21.450 -3.953 -8.993 1.00 81.25 502 HIS A CA 1
ATOM 3902 C C . HIS A 1 502 ? 22.130 -5.184 -9.601 1.00 81.25 502 HIS A C 1
ATOM 3904 O O . HIS A 1 502 ? 22.693 -6.008 -8.869 1.00 81.25 502 HIS A O 1
ATOM 3910 N N . ASP A 1 503 ? 22.099 -5.309 -10.922 1.00 75.88 503 ASP A N 1
ATOM 3911 C CA . ASP A 1 503 ? 22.793 -6.388 -11.622 1.00 75.88 503 ASP A CA 1
ATOM 3912 C C . ASP A 1 503 ? 24.306 -6.337 -11.387 1.00 75.88 503 ASP A C 1
ATOM 3914 O O . ASP A 1 503 ? 24.885 -5.251 -11.351 1.00 75.88 503 ASP A O 1
ATOM 3918 N N . PRO A 1 504 ? 24.987 -7.487 -11.220 1.00 81.44 504 PRO A N 1
ATOM 3919 C CA . PRO A 1 504 ? 24.485 -8.867 -11.279 1.00 81.44 504 PRO A CA 1
ATOM 3920 C C . PRO A 1 504 ? 24.041 -9.436 -9.911 1.00 81.44 504 PRO A C 1
ATOM 3922 O O . PRO A 1 504 ? 23.860 -10.645 -9.752 1.00 81.44 504 PRO A O 1
ATOM 3925 N N . ASN A 1 505 ? 23.882 -8.601 -8.882 1.00 87.31 505 ASN A N 1
ATOM 3926 C CA . ASN A 1 505 ? 23.704 -9.045 -7.493 1.00 87.31 505 ASN A CA 1
ATOM 3927 C C . ASN A 1 505 ? 22.270 -9.486 -7.146 1.00 87.31 505 ASN A C 1
ATOM 3929 O O . ASN A 1 505 ? 22.051 -10.033 -6.062 1.00 87.31 505 ASN A O 1
ATOM 3933 N N . LEU A 1 506 ? 21.295 -9.310 -8.047 1.00 88.44 506 LEU A N 1
ATOM 3934 C CA . LEU A 1 506 ? 19.878 -9.607 -7.784 1.00 88.44 506 LEU A CA 1
ATOM 3935 C C . LEU A 1 506 ? 19.608 -11.051 -7.326 1.00 88.44 506 LEU A C 1
ATOM 3937 O O . LEU A 1 506 ? 18.787 -11.259 -6.434 1.00 88.44 506 LEU A O 1
ATOM 3941 N N . VAL A 1 507 ? 20.341 -12.048 -7.841 1.00 92.50 507 VAL A N 1
ATOM 3942 C CA . VAL A 1 507 ? 20.223 -13.446 -7.370 1.00 92.50 507 VAL A CA 1
ATOM 3943 C C . VAL A 1 507 ? 20.545 -13.549 -5.876 1.00 92.50 507 VAL A C 1
ATOM 3945 O O . VAL A 1 507 ? 19.809 -14.184 -5.123 1.00 92.50 507 VAL A O 1
ATOM 3948 N N . ILE A 1 508 ? 21.618 -12.892 -5.427 1.00 93.19 508 ILE A N 1
ATOM 3949 C CA . ILE A 1 508 ? 22.039 -12.899 -4.020 1.00 93.19 508 ILE A CA 1
ATOM 3950 C C . ILE A 1 508 ? 21.009 -12.159 -3.166 1.00 93.19 508 ILE A C 1
ATOM 3952 O O . ILE A 1 508 ? 20.644 -12.641 -2.096 1.00 93.19 508 ILE A O 1
ATOM 3956 N N . VAL A 1 509 ? 20.500 -11.020 -3.646 1.00 93.50 509 VAL A N 1
ATOM 3957 C CA . VAL A 1 509 ? 19.463 -10.253 -2.942 1.00 93.50 509 VAL A CA 1
ATOM 3958 C C . VAL A 1 509 ? 18.221 -11.113 -2.717 1.00 93.50 509 VAL A C 1
ATOM 3960 O O . VAL A 1 509 ? 17.791 -11.264 -1.573 1.00 93.50 509 VAL A O 1
ATOM 3963 N N . TYR A 1 510 ? 17.685 -11.752 -3.760 1.00 96.25 510 TYR A N 1
ATOM 3964 C CA . TYR A 1 510 ? 16.507 -12.610 -3.622 1.00 96.25 510 TYR A CA 1
ATOM 3965 C C . TYR A 1 510 ? 16.770 -13.844 -2.747 1.00 96.25 510 TYR A C 1
ATOM 3967 O O . TYR A 1 510 ? 15.913 -14.202 -1.937 1.00 96.25 510 TYR A O 1
ATOM 3975 N N . ALA A 1 511 ? 17.961 -14.449 -2.817 1.00 96.44 511 ALA A N 1
ATOM 3976 C CA . ALA A 1 511 ? 18.347 -15.553 -1.935 1.00 96.44 511 ALA A CA 1
ATOM 3977 C C . ALA A 1 511 ? 18.385 -15.132 -0.453 1.00 96.44 511 ALA A C 1
ATOM 3979 O O . ALA A 1 511 ? 17.874 -15.844 0.420 1.00 96.44 511 ALA A O 1
ATOM 3980 N N . CYS A 1 512 ? 18.947 -13.954 -0.164 1.00 96.06 512 CYS A N 1
ATOM 3981 C CA . CYS A 1 512 ? 18.978 -13.370 1.175 1.00 96.06 512 CYS A CA 1
ATOM 3982 C C . CYS A 1 512 ? 17.565 -13.072 1.688 1.00 96.06 512 CYS A C 1
ATOM 3984 O O . CYS A 1 512 ? 17.253 -13.418 2.826 1.00 96.06 512 CYS A O 1
ATOM 3986 N N . LEU A 1 513 ? 16.693 -12.494 0.855 1.00 96.50 513 LEU A N 1
ATOM 3987 C CA . LEU A 1 513 ? 15.301 -12.207 1.218 1.00 96.50 513 LEU A CA 1
ATOM 3988 C C . LEU A 1 513 ? 14.493 -13.487 1.470 1.00 96.50 513 LEU A C 1
ATOM 3990 O O . LEU A 1 513 ? 13.806 -13.588 2.488 1.00 96.50 513 LEU A O 1
ATOM 3994 N N . ALA A 1 514 ? 14.626 -14.496 0.604 1.00 97.94 514 ALA A N 1
ATOM 3995 C CA . ALA A 1 514 ? 13.976 -15.793 0.776 1.00 97.94 514 ALA A CA 1
ATOM 3996 C C . ALA A 1 514 ? 14.393 -16.460 2.094 1.00 97.94 514 ALA A C 1
ATOM 3998 O O . ALA A 1 514 ? 13.537 -16.921 2.857 1.00 97.94 514 ALA A O 1
ATOM 3999 N N . SER A 1 515 ? 15.698 -16.451 2.386 1.00 97.56 515 SER A N 1
ATOM 4000 C CA . SER A 1 515 ? 16.274 -17.027 3.606 1.00 97.56 515 SER A CA 1
ATOM 4001 C C . SER A 1 515 ? 15.864 -16.253 4.858 1.00 97.56 515 SER A C 1
ATOM 4003 O O . SER A 1 515 ? 15.470 -16.862 5.853 1.00 97.56 515 SER A O 1
ATOM 4005 N N . ALA A 1 516 ? 15.897 -14.918 4.809 1.00 97.31 516 ALA A N 1
ATOM 4006 C CA . ALA A 1 516 ? 15.460 -14.060 5.904 1.00 97.31 516 ALA A CA 1
ATOM 4007 C C . ALA A 1 516 ? 13.981 -14.297 6.227 1.00 97.31 516 ALA A C 1
ATOM 4009 O O . ALA A 1 516 ? 13.635 -14.501 7.389 1.00 97.31 516 ALA A O 1
ATOM 4010 N N . MET A 1 517 ? 13.116 -14.364 5.210 1.00 97.75 517 MET A N 1
ATOM 4011 C CA . MET A 1 517 ? 11.693 -14.623 5.415 1.00 97.75 517 MET A CA 1
ATOM 4012 C C . MET A 1 517 ? 11.433 -16.040 5.952 1.00 97.75 517 MET A C 1
ATOM 4014 O O . MET A 1 517 ? 10.635 -16.202 6.876 1.00 97.75 517 MET A O 1
ATOM 4018 N N . ALA A 1 518 ? 12.139 -17.063 5.452 1.00 97.88 518 ALA A N 1
ATOM 4019 C CA . ALA A 1 518 ? 12.047 -18.428 5.983 1.00 97.88 518 ALA A CA 1
ATOM 4020 C C . ALA A 1 518 ? 12.478 -18.498 7.457 1.00 97.88 518 ALA A C 1
ATOM 4022 O O . ALA A 1 518 ? 11.798 -19.106 8.290 1.00 97.88 518 ALA A O 1
ATOM 4023 N N . PHE A 1 519 ? 13.581 -17.828 7.798 1.00 97.94 519 PHE A N 1
ATOM 4024 C CA . PHE A 1 519 ? 14.064 -17.726 9.169 1.00 97.94 519 PHE A CA 1
ATOM 4025 C C . PHE A 1 519 ? 13.046 -17.015 10.069 1.00 97.94 519 PHE A C 1
ATOM 4027 O O . PHE A 1 519 ? 12.684 -17.536 11.127 1.00 97.94 519 PHE A O 1
ATOM 4034 N N . THR A 1 520 ? 12.510 -15.873 9.629 1.00 96.81 520 THR A N 1
ATOM 4035 C CA . THR A 1 520 ? 11.452 -15.151 10.345 1.00 96.81 520 THR A CA 1
ATOM 4036 C C . THR A 1 520 ? 10.208 -16.018 10.533 1.00 96.81 520 THR A C 1
ATOM 4038 O O . THR A 1 520 ? 9.643 -16.004 11.623 1.00 96.81 520 THR A O 1
ATOM 4041 N N . ALA A 1 521 ? 9.805 -16.825 9.545 1.00 96.94 521 ALA A N 1
ATOM 4042 C CA . ALA A 1 521 ? 8.683 -17.756 9.679 1.00 96.94 521 ALA A CA 1
ATOM 4043 C C . ALA A 1 521 ? 8.924 -18.800 10.784 1.00 96.94 521 ALA A C 1
ATOM 4045 O O . ALA A 1 521 ? 8.050 -19.024 11.628 1.00 96.94 521 ALA A O 1
ATOM 4046 N N . GLY A 1 522 ? 10.125 -19.387 10.827 1.00 96.06 522 GLY A N 1
ATOM 4047 C CA . GLY A 1 522 ? 10.526 -20.342 11.862 1.00 96.06 522 GLY A CA 1
ATOM 4048 C C . GLY A 1 522 ? 10.559 -19.724 13.262 1.00 96.06 522 GLY A C 1
ATOM 4049 O O . GLY A 1 522 ? 9.972 -20.273 14.200 1.00 96.06 522 GLY A O 1
ATOM 4050 N N . VAL A 1 523 ? 11.179 -18.547 13.403 1.00 95.69 523 VAL A N 1
ATOM 4051 C CA . VAL A 1 523 ? 11.242 -17.802 14.673 1.00 95.69 523 VAL A CA 1
ATOM 4052 C C . VAL A 1 523 ? 9.848 -17.378 15.132 1.00 95.69 523 VAL A C 1
ATOM 4054 O O . VAL A 1 523 ? 9.509 -17.548 16.305 1.00 95.69 523 VAL A O 1
ATOM 4057 N N . PHE A 1 524 ? 9.019 -16.870 14.219 1.00 94.88 524 PHE A N 1
ATOM 4058 C CA . PHE A 1 524 ? 7.649 -16.461 14.509 1.00 94.88 524 PHE A CA 1
ATOM 4059 C C . PHE A 1 524 ? 6.824 -17.644 15.023 1.00 94.88 524 PHE A C 1
ATOM 4061 O O . PHE A 1 524 ? 6.212 -17.554 16.089 1.00 94.88 524 PHE A O 1
ATOM 4068 N N . TRP A 1 525 ? 6.878 -18.788 14.337 1.00 94.56 525 TRP A N 1
ATOM 4069 C CA . TRP A 1 525 ? 6.207 -20.001 14.797 1.00 94.56 525 TRP A CA 1
ATOM 4070 C C . TRP A 1 525 ? 6.702 -20.433 16.179 1.00 94.56 525 TRP A C 1
ATOM 4072 O O . TRP A 1 525 ? 5.904 -20.639 17.094 1.00 94.56 525 TRP A O 1
ATOM 4082 N N . TRP A 1 526 ? 8.019 -20.515 16.375 1.00 93.50 526 TRP A N 1
ATOM 4083 C CA . TRP A 1 526 ? 8.601 -20.922 17.653 1.00 93.50 526 TRP A CA 1
ATOM 4084 C C . TRP A 1 526 ? 8.168 -20.009 18.810 1.00 93.50 526 TRP A C 1
ATOM 4086 O O . TRP A 1 526 ? 7.790 -20.500 19.882 1.00 93.50 526 TRP A O 1
ATOM 4096 N N . ARG A 1 527 ? 8.153 -18.690 18.579 1.00 91.75 527 ARG A N 1
ATOM 4097 C CA . ARG A 1 527 ? 7.852 -17.674 19.592 1.00 91.75 527 ARG A CA 1
ATOM 4098 C C . ARG A 1 527 ? 6.362 -17.515 19.881 1.00 91.75 527 ARG A C 1
ATOM 4100 O O . ARG A 1 527 ? 6.011 -17.236 21.034 1.00 91.75 527 ARG A O 1
ATOM 4107 N N . PHE A 1 528 ? 5.508 -17.668 18.867 1.00 89.25 528 PHE A N 1
ATOM 4108 C CA . PHE A 1 528 ? 4.085 -17.341 18.957 1.00 89.25 528 PHE A CA 1
ATOM 4109 C C . PHE A 1 528 ? 3.142 -18.553 18.917 1.00 89.25 528 PHE A C 1
ATOM 4111 O O . PHE A 1 528 ? 1.970 -18.404 19.255 1.00 89.25 528 PHE A O 1
ATOM 4118 N N . ARG A 1 529 ? 3.616 -19.782 18.651 1.00 86.06 529 ARG A N 1
ATOM 4119 C CA . ARG A 1 529 ? 2.765 -20.998 18.666 1.00 86.06 529 ARG A CA 1
ATOM 4120 C C . ARG A 1 529 ? 1.981 -21.222 19.963 1.00 86.06 529 ARG A C 1
ATOM 4122 O O . ARG A 1 529 ? 1.000 -21.954 19.963 1.00 86.06 529 ARG A O 1
ATOM 4129 N N . LYS A 1 530 ? 2.420 -20.638 21.084 1.00 83.00 530 LYS A N 1
ATOM 4130 C CA . LYS A 1 530 ? 1.716 -20.733 22.373 1.00 83.00 530 LYS A CA 1
ATOM 4131 C C . LYS A 1 530 ? 0.432 -19.897 22.406 1.00 83.00 530 LYS A C 1
ATOM 4133 O O . LYS A 1 530 ? -0.496 -20.291 23.101 1.00 83.00 530 LYS A O 1
ATOM 4138 N N . TYR A 1 531 ? 0.354 -18.807 21.640 1.00 79.31 531 TYR A N 1
ATOM 4139 C CA . TYR A 1 531 ? -0.849 -17.968 21.578 1.00 79.31 531 TYR A CA 1
ATOM 4140 C C . TYR A 1 531 ? -2.016 -18.706 20.916 1.00 79.31 531 TYR A C 1
ATOM 4142 O O . TYR A 1 531 ? -3.143 -18.560 21.357 1.00 79.31 531 TYR A O 1
ATOM 4150 N N . ASN A 1 532 ? -1.738 -19.653 20.012 1.00 74.81 532 ASN A N 1
ATOM 4151 C CA . ASN A 1 532 ? -2.747 -20.573 19.478 1.00 74.81 532 ASN A CA 1
ATOM 4152 C C . ASN A 1 532 ? -3.424 -21.469 20.540 1.00 74.81 532 ASN A C 1
ATOM 4154 O O . ASN A 1 532 ? -4.342 -22.201 20.187 1.00 74.81 532 ASN A O 1
ATOM 4158 N N . LYS A 1 533 ? -2.972 -21.528 21.802 1.00 62.94 533 LYS A N 1
ATOM 4159 C CA . LYS A 1 533 ? -3.623 -22.343 22.851 1.00 62.94 533 LYS A CA 1
ATOM 4160 C C . LYS A 1 533 ? -4.620 -21.557 23.704 1.00 62.94 533 LYS A C 1
ATOM 4162 O O . LYS A 1 533 ? -5.474 -22.183 24.319 1.00 62.94 533 LYS A O 1
ATOM 4167 N N . HIS A 1 534 ? -4.525 -20.231 23.721 1.00 52.75 534 HIS A N 1
ATOM 4168 C CA . HIS A 1 534 ? -5.357 -19.353 24.538 1.00 52.75 534 HIS A CA 1
ATOM 4169 C C . HIS A 1 534 ? -6.228 -18.484 23.625 1.00 52.75 534 HIS A C 1
ATOM 4171 O O . HIS A 1 534 ? -6.049 -17.276 23.567 1.00 52.75 534 HIS A O 1
ATOM 4177 N N . ASP A 1 535 ? -7.150 -19.113 22.892 1.00 46.44 535 ASP A N 1
ATOM 4178 C CA . ASP A 1 535 ? -8.241 -18.398 22.217 1.00 46.44 535 ASP A CA 1
ATOM 4179 C C . ASP A 1 535 ? -9.401 -18.246 23.211 1.00 46.44 535 ASP A C 1
ATOM 4181 O O . ASP A 1 535 ? -10.454 -18.863 23.071 1.00 46.44 535 ASP A O 1
ATOM 4185 N N . THR A 1 536 ? -9.190 -17.470 24.266 1.00 39.81 536 THR A N 1
ATOM 4186 C CA . THR A 1 536 ? -10.306 -16.742 24.864 1.00 39.81 536 THR A CA 1
ATOM 4187 C C . THR A 1 536 ? -10.147 -15.316 24.362 1.00 39.81 536 THR A C 1
ATOM 4189 O O . THR A 1 536 ? -9.148 -14.684 24.722 1.00 39.81 536 THR A O 1
ATOM 4192 N N . PRO A 1 537 ? -11.083 -14.793 23.543 1.00 45.31 537 PRO A N 1
ATOM 4193 C CA . PRO A 1 537 ? -11.299 -13.350 23.509 1.00 45.31 537 PRO A CA 1
ATOM 4194 C C . PRO A 1 537 ? -11.306 -12.893 24.967 1.00 45.31 537 PRO A C 1
ATOM 4196 O O . PRO A 1 537 ? -11.893 -13.599 25.792 1.00 45.31 537 PRO A O 1
ATOM 4199 N N . TYR A 1 538 ? -10.595 -11.814 25.307 1.00 41.28 538 TYR A N 1
ATOM 4200 C CA . TYR A 1 538 ? -10.635 -11.278 26.670 1.00 41.28 538 TYR A CA 1
ATOM 4201 C C . TYR A 1 538 ? -12.097 -11.293 27.135 1.00 41.28 538 TYR A C 1
ATOM 4203 O O . TYR A 1 538 ? -12.928 -10.720 26.420 1.00 41.28 538 TYR A O 1
ATOM 4211 N N . PRO A 1 539 ? -12.438 -12.009 28.224 1.00 39.53 539 PRO A N 1
ATOM 4212 C CA . PRO A 1 539 ? -13.821 -12.101 28.647 1.00 39.53 539 PRO A CA 1
ATOM 4213 C C . PRO A 1 539 ? -14.324 -10.673 28.817 1.00 39.53 539 PRO A C 1
ATOM 4215 O O . PRO A 1 539 ? -13.664 -9.873 29.485 1.00 39.53 539 PRO A O 1
ATOM 4218 N N . GLU A 1 540 ? -15.472 -10.334 28.229 1.00 46.22 540 GLU A N 1
ATOM 4219 C CA . GLU A 1 540 ? -16.133 -9.063 28.549 1.00 46.22 540 GLU A CA 1
ATOM 4220 C C . GLU A 1 540 ? -16.251 -8.897 30.080 1.00 46.22 540 GLU A C 1
ATOM 4222 O O . GLU A 1 540 ? -16.150 -7.783 30.577 1.00 46.22 540 GLU A O 1
ATOM 4227 N N . GLU A 1 541 ? -16.295 -10.006 30.829 1.00 43.53 541 GLU A N 1
ATOM 4228 C CA . GLU A 1 541 ? -16.255 -10.096 32.294 1.00 43.53 541 GLU A CA 1
ATOM 4229 C C . GLU A 1 541 ? -15.016 -9.482 32.975 1.00 43.53 541 GLU A C 1
ATOM 4231 O O . GLU A 1 541 ? -15.159 -8.959 34.074 1.00 43.53 541 GLU A O 1
ATOM 4236 N N . GLU A 1 542 ? -13.826 -9.457 32.355 1.00 46.78 542 GLU A N 1
ATOM 4237 C CA . GLU A 1 542 ? -12.662 -8.733 32.913 1.00 46.78 542 GLU A CA 1
ATOM 4238 C C . GLU A 1 542 ? -12.684 -7.234 32.567 1.00 46.78 542 GLU A C 1
ATOM 4240 O O . GLU A 1 542 ? -12.060 -6.433 33.263 1.00 46.78 542 GLU A O 1
ATOM 4245 N N . MET A 1 543 ? -13.425 -6.831 31.524 1.00 46.94 543 MET A N 1
ATOM 4246 C CA . MET A 1 543 ? -13.652 -5.421 31.185 1.00 46.94 543 MET A CA 1
ATOM 4247 C C . MET A 1 543 ? -14.825 -4.803 31.952 1.00 46.94 543 MET A C 1
ATOM 4249 O O . MET A 1 543 ? -14.814 -3.596 32.159 1.00 46.94 543 MET A O 1
ATOM 4253 N N . ILE A 1 544 ? -15.808 -5.583 32.411 1.00 50.75 544 ILE A N 1
ATOM 4254 C CA . ILE A 1 544 ? -16.938 -5.088 33.220 1.00 50.75 544 ILE A CA 1
ATOM 4255 C C . ILE A 1 544 ? -16.479 -4.320 34.470 1.00 50.75 544 ILE A C 1
ATOM 4257 O O . ILE A 1 544 ? -16.874 -3.161 34.587 1.00 50.75 544 ILE A O 1
ATOM 4261 N N . PRO A 1 545 ? -15.592 -4.841 35.342 1.00 46.72 545 PRO A N 1
ATOM 4262 C CA . PRO A 1 545 ? -15.126 -4.073 36.496 1.00 46.72 545 PRO A CA 1
ATOM 4263 C C . PRO A 1 545 ? -14.307 -2.847 36.073 1.00 46.72 545 PRO A C 1
ATOM 4265 O O . PRO A 1 545 ? -14.259 -1.851 36.784 1.00 46.72 545 PRO A O 1
ATOM 4268 N N . ILE A 1 546 ? -13.670 -2.878 34.902 1.00 50.50 546 ILE A N 1
ATOM 4269 C CA . ILE A 1 546 ? -12.896 -1.753 34.369 1.00 50.50 546 ILE A CA 1
ATOM 4270 C C . ILE A 1 546 ? -13.828 -0.635 33.867 1.00 50.50 546 ILE A C 1
ATOM 4272 O O . ILE A 1 546 ? -13.605 0.534 34.172 1.00 50.50 546 ILE A O 1
ATOM 4276 N N . ILE A 1 547 ? -14.898 -0.994 33.154 1.00 51.28 547 ILE A N 1
ATOM 4277 C CA . ILE A 1 547 ? -15.939 -0.084 32.662 1.00 51.28 547 ILE A CA 1
ATOM 4278 C C . ILE A 1 547 ? -16.777 0.457 33.827 1.00 51.28 547 ILE A C 1
ATOM 4280 O O . ILE A 1 547 ? -17.148 1.627 33.809 1.00 51.28 547 ILE A O 1
ATOM 4284 N N . GLU A 1 548 ? -17.070 -0.358 34.842 1.00 53.16 548 GLU A N 1
ATOM 4285 C CA . GLU A 1 548 ? -17.745 0.084 36.069 1.00 53.16 548 GLU A CA 1
ATOM 4286 C C . GLU A 1 548 ? -16.882 1.062 36.864 1.00 53.16 548 GLU A C 1
ATOM 4288 O O . GLU A 1 548 ? -17.378 2.117 37.248 1.00 53.16 548 GLU A O 1
ATOM 4293 N N . ASN A 1 549 ? -15.584 0.786 37.022 1.00 50.50 549 ASN A N 1
ATOM 4294 C CA . ASN A 1 549 ? -14.658 1.717 37.668 1.00 50.50 549 ASN A CA 1
ATOM 4295 C C . ASN A 1 549 ? -14.501 3.021 36.865 1.00 50.50 549 ASN A C 1
ATOM 4297 O O . ASN A 1 549 ? -14.492 4.098 37.450 1.00 50.50 549 ASN A O 1
ATOM 4301 N N . ALA A 1 550 ? -14.461 2.954 35.529 1.00 44.12 550 ALA A N 1
ATOM 4302 C CA . ALA A 1 550 ? -14.434 4.145 34.678 1.00 44.12 550 ALA A CA 1
ATOM 4303 C C . ALA A 1 550 ? -15.744 4.951 34.765 1.00 44.12 550 ALA A C 1
ATOM 4305 O O . ALA A 1 550 ? -15.712 6.176 34.826 1.00 44.12 550 ALA A O 1
ATOM 4306 N N . LYS A 1 551 ? -16.907 4.288 34.829 1.00 47.47 551 LYS A N 1
ATOM 4307 C CA . LYS A 1 551 ? -18.203 4.950 35.063 1.00 47.47 551 LYS A CA 1
ATOM 4308 C C . LYS A 1 551 ? -18.303 5.565 36.460 1.00 47.47 551 LYS A C 1
ATOM 4310 O O . LYS A 1 551 ? -18.931 6.609 36.590 1.00 47.47 551 LYS A O 1
ATOM 4315 N N . ALA A 1 552 ? -17.682 4.953 37.467 1.00 50.62 552 ALA A N 1
ATOM 4316 C CA . ALA A 1 552 ? -17.599 5.494 38.822 1.00 50.62 552 ALA A CA 1
ATOM 4317 C C . ALA A 1 552 ? -16.666 6.717 38.909 1.00 50.62 552 ALA A C 1
ATOM 4319 O O . ALA A 1 552 ? -16.945 7.646 39.658 1.00 50.62 552 ALA A O 1
ATOM 4320 N N . GLU A 1 553 ? -15.597 6.768 38.107 1.00 46.19 553 GLU A N 1
ATOM 4321 C CA . GLU A 1 553 ? -14.734 7.957 37.992 1.00 46.19 553 GLU A CA 1
ATOM 4322 C C . GLU A 1 553 ? -15.379 9.094 37.169 1.00 46.19 553 GLU A C 1
ATOM 4324 O O . GLU A 1 553 ? -15.046 10.261 37.370 1.00 46.19 553 GLU A O 1
ATOM 4329 N N . LEU A 1 554 ? -16.315 8.774 36.264 1.00 41.12 554 LEU A N 1
ATOM 4330 C CA . LEU A 1 554 ? -17.041 9.730 35.410 1.00 41.12 554 LEU A CA 1
ATOM 4331 C C . LEU A 1 554 ? -18.417 10.161 35.952 1.00 41.12 554 LEU A C 1
ATOM 4333 O O . LEU A 1 554 ? -19.050 11.032 35.348 1.00 41.12 554 LEU A O 1
ATOM 4337 N N . SER A 1 555 ? -18.905 9.593 37.060 1.00 30.75 555 SER A N 1
ATOM 4338 C CA . SER A 1 555 ? -20.137 10.076 37.689 1.00 30.75 555 SER A CA 1
ATOM 4339 C C . SER A 1 555 ? -19.896 11.460 38.305 1.00 30.75 555 SER A C 1
ATOM 4341 O O . SER A 1 555 ? -18.945 11.610 39.078 1.00 30.75 555 SER A O 1
ATOM 4343 N N . PRO A 1 556 ? -20.721 12.480 38.005 1.00 33.97 556 PRO A N 1
ATOM 4344 C CA . PRO A 1 556 ? -20.621 13.753 38.701 1.00 33.97 556 PRO A CA 1
ATOM 4345 C C . PRO A 1 556 ? -20.871 13.509 40.191 1.00 33.97 556 PRO A C 1
ATOM 4347 O O . PRO A 1 556 ? -21.777 12.762 40.559 1.00 33.97 556 PRO A O 1
ATOM 4350 N N . ILE A 1 557 ? -20.083 14.156 41.046 1.00 35.25 557 ILE A N 1
ATOM 4351 C CA . ILE A 1 557 ? -20.423 14.327 42.458 1.00 35.25 557 ILE A CA 1
ATOM 4352 C C . ILE A 1 557 ? -21.697 15.188 42.481 1.00 35.25 557 ILE A C 1
ATOM 4354 O O . ILE A 1 557 ? -21.624 16.413 42.516 1.00 35.25 557 ILE A O 1
ATOM 4358 N N . SER A 1 558 ? -22.865 14.560 42.350 1.00 27.70 558 SER A N 1
ATOM 4359 C CA . SER A 1 558 ? -24.167 15.186 42.557 1.00 27.70 558 SER A CA 1
ATOM 4360 C C . SER A 1 558 ? -24.645 14.826 43.958 1.00 27.70 558 SER A C 1
ATOM 4362 O O . SER A 1 558 ? -24.989 13.678 44.217 1.00 27.70 558 SER A O 1
ATOM 4364 N N . GLU A 1 559 ? -24.558 15.828 44.832 1.00 34.22 559 GLU A N 1
ATOM 4365 C CA . GLU A 1 559 ? -25.415 16.118 45.986 1.00 34.22 559 GLU A CA 1
ATOM 4366 C C . GLU A 1 559 ? -26.250 14.961 46.553 1.00 34.22 559 GLU A C 1
ATOM 4368 O O . GLU A 1 559 ? -27.305 14.627 46.027 1.00 34.22 559 GLU A O 1
ATOM 4373 N N . ASP A 1 560 ? -25.836 14.469 47.721 1.00 27.38 560 ASP A N 1
ATOM 4374 C CA . ASP A 1 560 ? -26.758 13.910 48.709 1.00 27.38 560 ASP A CA 1
ATOM 4375 C C . ASP A 1 560 ? -26.317 14.370 50.108 1.00 27.38 560 ASP A C 1
ATOM 4377 O O . ASP A 1 560 ? -25.653 13.669 50.870 1.00 27.38 560 ASP A O 1
ATOM 4381 N N . HIS A 1 561 ? -26.662 15.615 50.442 1.00 28.83 561 HIS A N 1
ATOM 4382 C CA . HIS A 1 561 ? -26.869 16.004 51.833 1.00 28.83 561 HIS A CA 1
ATOM 4383 C C . HIS A 1 561 ? -28.250 16.638 51.952 1.00 28.83 561 HIS A C 1
ATOM 4385 O O . HIS A 1 561 ? -28.459 17.829 51.727 1.00 28.83 561 HIS A O 1
ATOM 4391 N N . SER A 1 562 ? -29.200 15.775 52.301 1.00 27.22 562 SER A N 1
ATOM 4392 C CA . SER A 1 562 ? -30.519 16.114 52.806 1.00 27.22 562 SER A CA 1
ATOM 4393 C C . SER A 1 562 ? -30.423 17.132 53.943 1.00 27.22 562 SER A C 1
ATOM 4395 O O . SER A 1 562 ? -29.787 16.888 54.969 1.00 27.22 562 SER A O 1
ATOM 4397 N N . ILE A 1 563 ? -31.116 18.253 53.770 1.00 31.02 563 ILE A N 1
ATOM 4398 C CA . ILE A 1 563 ? -31.475 19.179 54.839 1.00 31.02 563 ILE A CA 1
ATOM 4399 C C . ILE A 1 563 ? -32.522 18.481 55.720 1.00 31.02 563 ILE A C 1
ATOM 4401 O O . ILE A 1 563 ? -33.695 18.439 55.358 1.00 31.02 563 ILE A O 1
ATOM 4405 N N . SER A 1 564 ? -32.120 17.954 56.875 1.00 28.48 564 SER A N 1
ATOM 4406 C CA . SER A 1 564 ? -32.958 17.947 58.080 1.00 28.48 564 SER A CA 1
ATOM 4407 C C . SER A 1 564 ? -32.099 17.763 59.331 1.00 28.48 564 SER A C 1
ATOM 4409 O O . SER A 1 564 ? -31.142 16.997 59.329 1.00 28.48 564 SER A O 1
ATOM 4411 N N . ASP A 1 565 ? -32.504 18.453 60.393 1.00 29.73 565 ASP A N 1
ATOM 4412 C CA . ASP A 1 565 ? -32.031 18.344 61.776 1.00 29.73 565 ASP A CA 1
ATOM 4413 C C . ASP A 1 565 ? -30.655 18.927 62.112 1.00 29.73 565 ASP A C 1
ATOM 4415 O O . ASP A 1 565 ? -29.678 18.212 62.289 1.00 29.73 565 ASP A O 1
ATOM 4419 N N . TYR A 1 566 ? -30.630 20.239 62.361 1.00 28.66 566 TYR A N 1
ATOM 4420 C CA . TYR A 1 566 ? -29.874 20.792 63.490 1.00 28.66 566 TYR A CA 1
ATOM 4421 C C . TYR A 1 566 ? -30.599 22.022 64.042 1.00 28.66 566 TYR A C 1
ATOM 4423 O O . TYR A 1 566 ? -30.305 23.162 63.695 1.00 28.66 566 TYR A O 1
ATOM 4431 N N . ASP A 1 567 ? -31.552 21.763 64.934 1.00 27.31 567 ASP A N 1
ATOM 4432 C CA . ASP A 1 567 ? -32.029 22.735 65.908 1.00 27.31 567 ASP A CA 1
ATOM 4433 C C . ASP A 1 567 ? -31.816 22.124 67.302 1.00 27.31 567 ASP A C 1
ATOM 4435 O O . ASP A 1 567 ? -32.198 20.980 67.550 1.00 27.31 567 ASP A O 1
ATOM 4439 N N . ARG A 1 568 ? -31.209 22.906 68.205 1.00 26.95 568 ARG A N 1
ATOM 4440 C CA . ARG A 1 568 ? -30.683 22.563 69.551 1.00 26.95 568 ARG A CA 1
ATOM 4441 C C . ARG A 1 568 ? -29.279 21.934 69.584 1.00 26.95 568 ARG A C 1
ATOM 4443 O O . ARG A 1 568 ? -29.105 20.742 69.381 1.00 26.95 568 ARG A O 1
ATOM 4450 N N . ILE A 1 569 ? -28.297 22.721 70.033 1.00 28.09 569 ILE A N 1
ATOM 4451 C CA . ILE A 1 569 ? -27.710 22.645 71.391 1.00 28.09 569 ILE A CA 1
ATOM 4452 C C . ILE A 1 569 ? -26.555 23.672 71.491 1.00 28.09 569 ILE A C 1
ATOM 4454 O O . ILE A 1 569 ? -25.523 23.556 70.846 1.00 28.09 569 ILE A O 1
ATOM 4458 N N . THR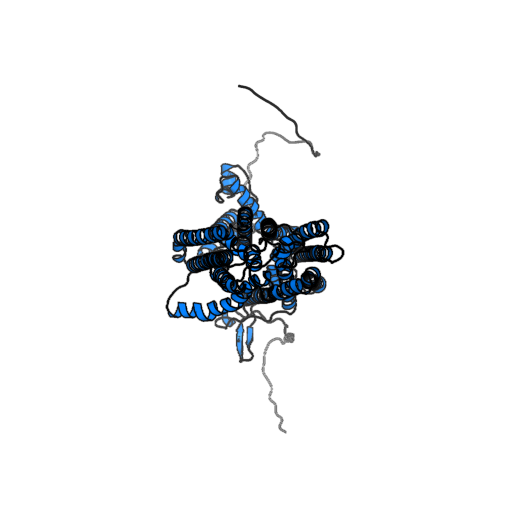 A 1 570 ? -26.815 24.702 72.303 1.00 26.52 570 THR A N 1
ATOM 4459 C CA . THR A 1 570 ? -25.920 25.528 73.145 1.00 26.52 570 THR A CA 1
ATOM 4460 C C . THR A 1 570 ? -24.535 25.989 72.662 1.00 26.52 570 THR A C 1
ATOM 4462 O O . THR A 1 570 ? -23.579 25.227 72.560 1.00 26.52 570 THR A O 1
ATOM 4465 N N . VAL A 1 571 ? -24.429 27.319 72.598 1.00 26.14 571 VAL A N 1
ATOM 4466 C CA . VAL A 1 571 ? -23.231 28.171 72.696 1.00 26.14 571 VAL A CA 1
ATOM 4467 C C . VAL A 1 571 ? -22.400 27.869 73.956 1.00 26.14 571 VAL A C 1
ATOM 4469 O O . VAL A 1 571 ? -22.971 27.752 75.043 1.00 26.14 571 VAL A O 1
ATOM 4472 N N . PRO A 1 572 ? -21.059 27.908 73.850 1.00 26.36 572 PRO A N 1
ATOM 4473 C CA . PRO A 1 572 ? -20.250 28.619 74.837 1.00 26.36 572 PRO A CA 1
ATOM 4474 C C . PRO A 1 572 ? -19.446 29.763 74.198 1.00 26.36 572 PRO A C 1
ATOM 4476 O O . PRO A 1 572 ? -18.889 29.660 73.109 1.00 26.36 572 PRO A O 1
ATOM 4479 N N . SER A 1 573 ? -19.432 30.871 74.928 1.00 27.78 573 SER A N 1
ATOM 4480 C CA . SER A 1 573 ? -18.790 32.166 74.688 1.00 27.78 573 SER A CA 1
ATOM 4481 C C . SER A 1 573 ? -17.239 32.124 74.771 1.00 27.78 573 SER A C 1
ATOM 4483 O O . SER A 1 573 ? -16.676 31.102 75.157 1.00 27.78 573 SER A O 1
ATOM 4485 N N . PRO A 1 574 ? -16.533 33.218 74.407 1.00 33.59 574 PRO A N 1
ATOM 4486 C CA . PRO A 1 574 ? -15.266 33.187 73.670 1.00 33.59 574 PRO A CA 1
ATOM 4487 C C . PRO A 1 574 ? -14.012 33.367 74.541 1.00 33.59 574 PRO A C 1
ATOM 4489 O O . PRO A 1 574 ? -14.082 33.886 75.655 1.00 33.59 574 PRO A O 1
ATOM 4492 N N . SER A 1 575 ? -12.838 33.079 73.972 1.00 26.52 575 SER A N 1
ATOM 4493 C CA . SER A 1 575 ? -11.593 33.735 74.385 1.00 26.52 575 SER A CA 1
ATOM 4494 C C . SER A 1 575 ? -10.689 34.071 73.184 1.00 26.52 575 SER A C 1
ATOM 4496 O O . SER A 1 575 ? -10.680 33.338 72.194 1.00 26.52 575 SER A O 1
ATOM 4498 N N . PRO A 1 576 ? -9.999 35.229 73.221 1.00 31.11 576 PRO A N 1
ATOM 4499 C CA . PRO A 1 576 ? -9.483 35.916 72.040 1.00 31.11 576 PRO A CA 1
ATOM 4500 C C . PRO A 1 576 ? -7.972 35.717 71.897 1.00 31.11 576 PRO A C 1
ATOM 4502 O O . PRO A 1 576 ? -7.288 35.649 72.910 1.00 31.11 576 PRO A O 1
ATOM 4505 N N . ASN A 1 577 ? -7.439 35.697 70.671 1.00 28.47 577 ASN A N 1
ATOM 4506 C CA . ASN A 1 577 ? -6.082 36.184 70.395 1.00 28.47 577 ASN A CA 1
ATOM 4507 C C . ASN A 1 577 ? -5.825 36.367 68.884 1.00 28.47 577 ASN A C 1
ATOM 4509 O O . ASN A 1 577 ? -5.588 35.395 68.174 1.00 28.47 577 ASN A O 1
ATOM 4513 N N . LEU A 1 578 ? -5.727 37.651 68.494 1.00 28.86 578 LEU A N 1
ATOM 4514 C CA . LEU A 1 578 ? -4.742 38.220 67.547 1.00 28.86 578 LEU A CA 1
ATOM 4515 C C . LEU A 1 578 ? -4.975 38.051 66.018 1.00 28.86 578 LEU A C 1
ATOM 4517 O O . LEU A 1 578 ? -5.731 37.185 65.596 1.00 28.86 578 LEU A O 1
ATOM 4521 N N . PRO A 1 579 ? -4.470 38.988 65.180 1.00 28.89 579 PRO A N 1
ATOM 4522 C CA . PRO A 1 579 ? -5.299 40.066 64.641 1.00 28.89 579 PRO A CA 1
ATOM 4523 C C . PRO A 1 579 ? -5.442 40.086 63.105 1.00 28.89 579 PRO A C 1
ATOM 4525 O O . PRO A 1 579 ? -4.690 39.473 62.355 1.00 28.89 579 PRO A O 1
ATOM 4528 N N . THR A 1 580 ? -6.437 40.876 62.701 1.00 25.64 580 THR A N 1
ATOM 4529 C CA . THR A 1 580 ? -6.738 41.514 61.409 1.00 25.64 580 THR A CA 1
ATOM 4530 C C . THR A 1 580 ? -5.636 41.556 60.340 1.00 25.64 580 THR A C 1
ATOM 4532 O O . THR A 1 580 ? -4.593 42.177 60.535 1.00 25.64 580 THR A O 1
ATOM 4535 N N . ALA A 1 581 ? -5.968 41.044 59.150 1.00 26.47 581 ALA A N 1
ATOM 4536 C CA . ALA A 1 581 ? -5.371 41.448 57.882 1.00 26.47 581 ALA A CA 1
ATOM 4537 C C . ALA A 1 581 ? -6.182 42.621 57.308 1.00 26.47 581 ALA A C 1
ATOM 4539 O O . ALA A 1 581 ? -7.293 42.434 56.809 1.00 26.47 581 ALA A O 1
ATOM 4540 N N . SER A 1 582 ? -5.638 43.829 57.416 1.00 26.34 582 SER A N 1
ATOM 4541 C CA . SER A 1 582 ? -5.942 44.907 56.486 1.00 26.34 582 SER A CA 1
ATOM 4542 C C . SER A 1 582 ? -4.852 44.936 55.419 1.00 26.34 582 SER A C 1
ATOM 4544 O O . SER A 1 582 ? -3.681 44.686 55.699 1.00 26.34 582 SER A O 1
ATOM 4546 N N . ASP A 1 583 ? -5.290 45.292 54.219 1.00 26.06 583 ASP A N 1
ATOM 4547 C CA . ASP A 1 583 ? -4.530 46.037 53.225 1.00 26.06 583 ASP A CA 1
ATOM 4548 C C . ASP A 1 583 ? -3.911 45.305 52.014 1.00 26.06 583 ASP A C 1
ATOM 4550 O O . ASP A 1 583 ? -3.041 44.443 52.087 1.00 26.06 583 ASP A O 1
ATOM 4554 N N . TYR A 1 584 ? -4.375 45.827 50.874 1.00 29.80 584 TYR A N 1
ATOM 4555 C CA . TYR A 1 584 ? -3.821 45.868 49.524 1.00 29.80 584 TYR A CA 1
ATOM 4556 C C . TYR A 1 584 ? -4.024 44.694 48.561 1.00 29.80 584 TYR A C 1
ATOM 4558 O O . TYR A 1 584 ? -3.186 43.837 48.304 1.00 29.80 584 TYR A O 1
ATOM 4566 N N . SER A 1 585 ? -5.155 44.838 47.874 1.00 25.56 585 SER A N 1
ATOM 4567 C CA . SER A 1 585 ? -5.300 44.707 46.430 1.00 25.56 585 SER A CA 1
ATOM 4568 C C . SER A 1 585 ? -4.089 45.147 45.587 1.00 25.56 585 SER A C 1
ATOM 4570 O O . SER A 1 585 ? -3.505 46.207 45.813 1.00 25.56 585 SER A O 1
ATOM 4572 N N . SER A 1 586 ? -3.964 44.450 44.457 1.00 26.88 586 SER A N 1
ATOM 4573 C CA . SER A 1 586 ? -3.778 44.974 43.095 1.00 26.88 586 SER A CA 1
ATOM 4574 C C . SER A 1 586 ? -2.438 44.736 42.387 1.00 26.88 586 SER A C 1
ATOM 4576 O O . SER A 1 586 ? -1.381 45.228 42.759 1.00 26.88 586 SER A O 1
ATOM 4578 N N . SER A 1 587 ? -2.618 44.109 41.221 1.00 26.95 587 SER A N 1
ATOM 4579 C CA . SER A 1 587 ? -1.961 44.363 39.937 1.00 26.95 587 SER A CA 1
ATOM 4580 C C . SER A 1 587 ? -0.669 43.615 39.588 1.00 26.95 587 SER A C 1
ATOM 4582 O O . SER A 1 587 ? 0.365 43.772 40.218 1.00 26.95 587 SER A O 1
ATOM 4584 N N . ASN A 1 588 ? -0.811 42.858 38.489 1.00 26.75 588 ASN A N 1
ATOM 4585 C CA . ASN A 1 588 ? 0.050 42.780 37.305 1.00 26.75 588 ASN A CA 1
ATOM 4586 C C . ASN A 1 588 ? 1.539 42.452 37.499 1.00 26.75 588 ASN A C 1
ATOM 4588 O O . ASN A 1 588 ? 2.256 43.155 38.187 1.00 26.75 588 ASN A O 1
ATOM 4592 N N . TYR A 1 589 ? 2.049 41.481 36.737 1.00 27.64 589 TYR A N 1
ATOM 4593 C CA . TYR A 1 589 ? 2.830 41.792 35.533 1.00 27.64 589 TYR A CA 1
ATOM 4594 C C . TYR A 1 589 ? 3.186 40.528 34.739 1.00 27.64 589 TYR A C 1
ATOM 4596 O O . TYR A 1 589 ? 3.513 39.467 35.262 1.00 27.64 589 TYR A O 1
ATOM 4604 N N . SER A 1 590 ? 3.100 40.707 33.431 1.00 26.98 590 SER A N 1
ATOM 4605 C CA . SER A 1 590 ? 3.695 39.936 32.351 1.00 26.98 590 SER A CA 1
ATOM 4606 C C . SER A 1 590 ? 5.227 39.870 32.418 1.00 26.98 590 SER A C 1
ATOM 4608 O O . SER A 1 590 ? 5.855 40.896 32.649 1.00 26.98 590 SER A O 1
ATOM 4610 N N . GLY A 1 591 ? 5.786 38.732 31.998 1.00 24.92 591 GLY A N 1
ATOM 4611 C CA . GLY A 1 591 ? 6.810 38.703 30.944 1.00 24.92 591 GLY A CA 1
ATOM 4612 C C . GLY A 1 591 ? 8.296 38.832 31.314 1.00 24.92 591 GLY A C 1
ATOM 4613 O O . GLY A 1 591 ? 8.721 39.788 31.947 1.00 24.92 591 GLY A O 1
ATOM 4614 N N . CYS A 1 592 ? 9.052 37.912 30.704 1.00 24.66 592 CYS A N 1
ATOM 4615 C CA . CYS A 1 592 ? 10.456 37.979 30.273 1.00 24.66 592 CYS A CA 1
ATOM 4616 C C . CYS A 1 592 ? 11.585 37.425 31.170 1.00 24.66 592 CYS A C 1
ATOM 4618 O O . CYS A 1 592 ? 11.902 37.927 32.238 1.00 24.66 592 CYS A O 1
ATOM 4620 N N . GLU A 1 593 ? 12.220 36.404 30.578 1.00 26.64 593 GLU A N 1
ATOM 4621 C CA . GLU A 1 593 ? 13.662 36.250 30.321 1.00 26.64 593 GLU A CA 1
ATOM 4622 C C . GLU A 1 593 ? 14.665 36.054 31.472 1.00 26.64 593 GLU A C 1
ATOM 4624 O O . GLU A 1 593 ? 15.039 36.952 32.213 1.00 26.64 593 GLU A O 1
ATOM 4629 N N . ALA A 1 594 ? 15.178 34.817 31.493 1.00 30.27 594 ALA A N 1
ATOM 4630 C CA . ALA A 1 594 ? 16.589 34.423 31.448 1.00 30.27 594 ALA A CA 1
ATOM 4631 C C . ALA A 1 594 ? 17.664 35.395 31.977 1.00 30.27 594 ALA A C 1
ATOM 4633 O O . ALA A 1 594 ? 17.998 36.375 31.323 1.00 30.27 594 ALA A O 1
ATOM 4634 N N . SER A 1 595 ? 18.378 34.971 33.030 1.00 24.62 595 SER A N 1
ATOM 4635 C CA . SER A 1 595 ? 19.836 35.152 33.139 1.00 24.62 595 SER A CA 1
ATOM 4636 C C . SER A 1 595 ? 20.448 34.325 34.283 1.00 24.62 595 SER A C 1
ATOM 4638 O O . SER A 1 595 ? 20.124 34.526 35.444 1.00 24.62 595 SER A O 1
ATOM 4640 N N . SER A 1 596 ? 21.335 33.407 33.886 1.00 27.45 596 SER A N 1
ATOM 4641 C CA . SER A 1 596 ? 22.682 33.081 34.400 1.00 27.45 596 SER A CA 1
ATOM 4642 C C . SER A 1 596 ? 23.042 32.927 35.901 1.00 27.45 596 SER A C 1
ATOM 4644 O O . SER A 1 596 ? 22.627 33.693 36.762 1.00 27.45 596 SER A O 1
ATOM 4646 N N . ARG A 1 597 ? 24.031 32.017 36.086 1.00 29.52 597 ARG A N 1
ATOM 4647 C CA . ARG A 1 597 ? 25.102 31.890 37.118 1.00 29.52 597 ARG A CA 1
ATOM 4648 C C . ARG A 1 597 ? 24.879 30.953 38.326 1.00 29.52 597 ARG A C 1
ATOM 4650 O O 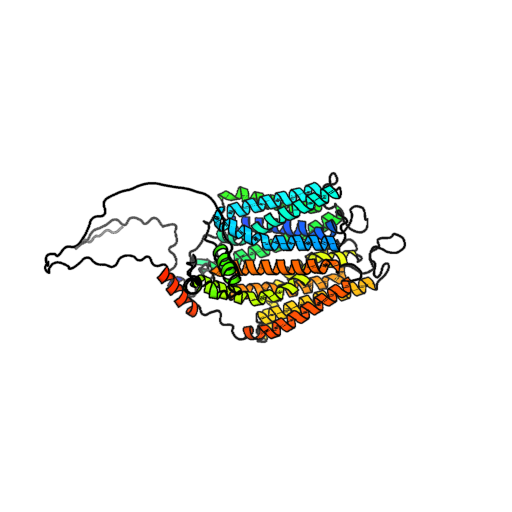. ARG A 1 597 ? 23.739 30.778 38.738 1.00 29.52 597 ARG A O 1
ATOM 4657 N N . PRO A 1 598 ? 25.960 30.493 39.010 1.00 43.62 598 PRO A N 1
ATOM 4658 C CA . PRO A 1 598 ? 27.357 30.281 38.571 1.00 43.62 598 PRO A CA 1
ATOM 4659 C C . PRO A 1 598 ? 28.005 28.956 39.054 1.00 43.62 598 PRO A C 1
ATOM 4661 O O . PRO A 1 598 ? 27.469 28.225 39.882 1.00 43.62 598 PRO A O 1
ATOM 4664 N N . ASP A 1 599 ? 29.222 28.731 38.546 1.00 35.31 599 ASP A N 1
ATOM 4665 C CA . ASP A 1 599 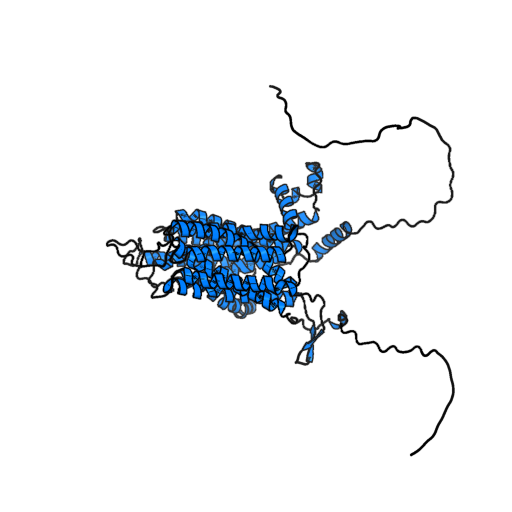? 30.275 27.836 39.042 1.00 35.31 599 ASP A CA 1
ATOM 4666 C C . ASP A 1 599 ? 30.515 27.865 40.562 1.00 35.31 599 ASP A C 1
ATOM 4668 O O . ASP A 1 599 ? 30.664 28.930 41.159 1.00 35.31 599 ASP A O 1
ATOM 4672 N N . THR A 1 600 ? 30.721 26.669 41.123 1.00 39.50 600 THR A N 1
ATOM 4673 C CA . THR A 1 600 ? 31.752 26.293 42.119 1.00 39.50 600 THR A CA 1
ATOM 4674 C C . THR A 1 600 ? 32.003 24.787 41.885 1.00 39.50 600 THR A C 1
ATOM 4676 O O . THR A 1 600 ? 31.052 24.056 41.648 1.00 39.50 600 THR A O 1
ATOM 4679 N N . GLY A 1 601 ? 33.197 24.202 41.826 1.00 37.47 601 GLY A N 1
ATOM 4680 C CA . GLY A 1 601 ? 34.491 24.571 42.373 1.00 37.47 601 GLY A CA 1
ATOM 4681 C C . GLY A 1 601 ? 34.971 23.459 43.313 1.00 37.47 601 GLY A C 1
ATOM 4682 O O . GLY A 1 601 ? 34.866 23.636 44.524 1.00 37.47 601 GLY A O 1
ATOM 4683 N N . LYS A 1 602 ? 35.451 22.330 42.765 1.00 33.69 602 LYS A N 1
ATOM 4684 C CA . LYS A 1 602 ? 36.578 21.503 43.249 1.00 33.69 602 LYS A CA 1
ATOM 4685 C C . LYS A 1 602 ? 36.826 20.303 42.345 1.00 33.69 602 LYS A C 1
ATOM 4687 O O . LYS A 1 602 ? 35.829 19.668 41.942 1.00 33.69 602 LYS A O 1
#

Sequence (602 aa):
MATVHDEYSGSGTSISRSTSEVPSDNPQPPTASEVEGLRRVVDHIPRRLWIVAVIGFFERASFWGITAPWQNYMQHAHEVDAAPGVLGLGQAMATRIYCAFYIFYYVTPVGFAIIADAHLGRFKTLCISSVLYVLGCGALLSTSSPGLIENEVALRGFIVALVLIGLGGGGFRALMVPFIADQYTDTRPKLKTLKSGEKVVTDRALTIQYIYNLYFWIGNVGSLSWFATTFLEMKYGFFQSYLLPSLSMVIATLLLMFGSRWYHKMPSEENALPAASKILWCAAKDGFKIEHADPAYQLENHAKRVPWGSHLVKELRHGVKACRVLVAFVIFYVCFDQMQNNLISQAGEMETRGVPNDLLPAMNQVACIVLGPLVQSVLYPFLRNRNINFKPITRITVGFGFISLAMLYAMIVQQVIYTTGPCYKHPGDCDEGSSLPNRVNVWIQAPVYVFIATGELFAYVTALEYAYDHAPKDMKTIVQAISLLIAGLGSACAMGLTPVAHDPNLVIVYACLASAMAFTAGVFWWRFRKYNKHDTPYPEEEMIPIIENAKAELSPISEDHSISDYDRITVPSPSPNLPTASDYSSSNYSGCEASSRPDTGK